Protein AF-A0A443NA02-F1 (afdb_monomer)

Nearest PDB structures (foldseek):
  7lzh-assembly1_A  TM=8.655E-01  e=8.827E-24  Arabidopsis thaliana
  7lzh-assembly1_D  TM=8.383E-01  e=3.249E-24  Arabidopsis thaliana
  5k5s-assembly1_A  TM=6.721E-01  e=1.243E-17  Homo sapiens
  5k5s-assembly1_B  TM=6.665E-01  e=1.552E-17  Homo sapiens
  5fbh-assembly1_A  TM=6.588E-01  e=5.266E-17  Homo sapiens

Organism: NCBI:txid337451

Secondary structure (DSSP, 8-state):
---------TTTHHHHHHHHHHTTSSS--------------S-PPEEEEEEEEE-SSSHHHHHHHHHHHHHHHHHHHH-TT-SEEEEEEEEE-TT-HHHHHHHHHHHS-TTGGGS--EEEEE----EE-TTS-EE--EEEEE------TTTTTTTT----SEEE--SSHHHHHHHHHHHHHTT--EEESS---TTS-TTT-TTEEE-SPPGGGGHHHHHHHHHHHT--EEEEEEESSTTHHHHHHHHHHHHHHTT-EEEEEEEE-TT--HHHHHHHHHHHHHSS--EEEEE--HHHHHHHHHHHHHTTTTSTT-EEEE-HHHHTTGGGS-HHHHHHTTT-EE--------HHHHHHHHHHHHHHHHH-TT-S-----HHHHHHHHHHHHHHHHHHHHHHH-GGGT-GGGTTT-----SSSS-SSHHHHHHHHHH---------------------------S---

Foldseek 3Di:
DDDDDDDDDPVVVVPPVVVVVVVVPPDDDDDDDDDDDDDDDDPDAQEAEEEEEEACPDPLNLLLVLLLVVLLVVQCVVVVVFSYHYDYHYDHQNPDLVSSQVSVVLQADPLLPPDQDWPKDFDPPFDDDPVRDTDTDIDIDGDPPPDPVVVCVVSPNNNHQAYEDDAELSSCVSCLVVCQLQLHAYEYLHHQFQVNDCVVRVSDHYLHHHLLVCLLVVLVVCLVVVAQEEEEEFEPGSQGVRCVVSNQVSNVVSNHHHPYYHYDYPPDDLVNLLVVVVVVVPDQDAEYEYEYAQVRVLSNLVSCVVVVSLPPRHAAEYEQNNVQCQQVDDPVSVVSCPRYHYDHDDFDDDPVVVVSQVVSVVVSCVVPVVRPDDGDGSSSQSSSQLNQLQSQLSSVLCVVCVVVSDPPPVDDDVPVPDRSHDPSSVSSSVSSVPQDDQADDDPPPDDDDDDDDDDDDDPPTGGHD

Solvent-accessible surface area (backbone atoms only — not comparable to full-atom values): 27030 Å² total; per-residue (Å²): 135,82,86,82,83,82,86,77,68,82,71,64,68,63,56,64,65,56,61,70,56,62,77,74,70,83,77,86,86,89,82,90,82,84,89,79,87,80,90,78,72,92,88,69,62,44,64,40,42,29,30,33,39,30,28,60,83,43,73,66,28,48,46,25,54,51,26,37,52,50,32,51,55,53,50,50,66,75,46,68,83,54,60,50,39,82,41,81,46,80,40,65,16,78,86,36,54,65,45,37,40,51,47,55,56,54,31,38,47,72,74,58,60,75,58,84,62,70,54,70,46,80,53,85,59,83,56,83,46,101,80,80,55,83,60,80,56,71,56,66,51,78,64,78,84,75,78,49,86,76,55,56,71,74,56,68,66,68,44,40,62,33,36,40,32,35,54,42,33,55,30,34,59,66,38,26,61,55,30,35,69,31,30,31,27,27,38,13,30,56,36,28,26,57,70,70,50,46,85,86,19,71,25,38,40,67,55,42,70,46,53,61,75,51,33,63,58,54,31,49,52,41,47,75,74,64,52,49,47,32,33,43,35,28,27,76,42,58,43,33,59,34,38,51,62,58,40,50,53,45,27,46,76,57,67,24,46,76,80,46,78,45,78,45,53,90,86,59,50,74,65,60,53,39,55,51,51,56,55,53,70,72,46,88,65,42,35,37,41,39,37,39,54,55,72,60,44,52,57,52,36,51,41,34,42,77,70,57,55,60,40,92,84,48,43,44,37,34,37,39,67,39,42,44,46,57,84,48,51,54,68,74,58,52,66,48,48,57,84,55,44,61,45,58,88,72,71,75,89,45,73,67,53,55,53,49,51,55,53,48,46,55,52,48,38,70,78,37,75,90,52,92,68,79,53,88,36,66,53,31,52,23,30,24,39,50,45,52,38,51,53,53,15,47,44,57,38,43,73,77,40,58,79,85,49,57,74,86,54,81,85,73,65,82,67,81,83,78,77,61,50,46,84,60,15,64,58,32,39,53,41,33,73,65,47,60,64,42,60,68,83,71,85,74,88,72,81,82,83,84,88,84,88,82,87,73,81,86,60,94,41,57,72,56,88

InterPro domains:
  IPR000337 GPCR, family 3 [PR00248] (163-189)
  IPR000337 GPCR, family 3 [PR00248] (195-214)
  IPR000337 GPCR, family 3 [PR00248] (214-230)
  IPR001828 Receptor, ligand binding region [PF01094] (67-456)
  IPR015683 Ionotropic glutamate receptor [PTHR34836] (41-439)
  IPR028082 Periplasmic binding protein-like I [SSF53822] (49-444)
  IPR044440 Plant glutamate receptor, periplasmic ligand-binding domain [cd19990] (49-460)

Mean predicted aligned error: 12.86 Å

pLDDT: mean 74.95, std 25.69, range [21.08, 98.5]

Radius of gyration: 25.96 Å; Cα contacts (8 Å, |Δi|>4): 655; chains: 1; bounding box: 62×82×67 Å

Structure (mmCIF, N/CA/C/O backbone):
data_AF-A0A443NA02-F1
#
_entry.id   AF-A0A443NA02-F1
#
loop_
_atom_site.group_PDB
_atom_site.id
_atom_site.type_symbol
_atom_site.label_atom_id
_atom_site.label_alt_id
_atom_site.label_comp_id
_atom_site.label_asym_id
_atom_site.label_entity_id
_atom_site.label_seq_id
_atom_site.pdbx_PDB_ins_code
_atom_site.Cartn_x
_atom_site.Cartn_y
_atom_site.Cartn_z
_atom_site.occupancy
_atom_site.B_iso_or_equiv
_atom_site.auth_seq_id
_atom_site.auth_comp_id
_atom_site.auth_asym_id
_atom_site.auth_atom_id
_atom_site.pdbx_PDB_model_num
ATOM 1 N N . MET A 1 1 ? -17.466 48.871 4.348 1.00 37.72 1 MET A N 1
ATOM 2 C CA . MET A 1 1 ? -16.704 48.807 3.082 1.00 37.72 1 MET A CA 1
ATOM 3 C C . MET A 1 1 ? -17.423 47.847 2.154 1.00 37.72 1 MET A C 1
ATOM 5 O O . MET A 1 1 ? -17.580 46.685 2.498 1.00 37.72 1 MET A O 1
ATOM 9 N N . SER A 1 2 ? -17.960 48.359 1.053 1.00 23.27 2 SER A N 1
ATOM 10 C CA . SER A 1 2 ? -18.692 47.597 0.035 1.00 23.27 2 SER A CA 1
ATOM 11 C C . SER A 1 2 ? -17.730 46.680 -0.738 1.00 23.27 2 SER A C 1
ATOM 13 O O . SER A 1 2 ? -16.611 47.117 -1.016 1.00 23.27 2 SER A O 1
ATOM 15 N N . PRO A 1 3 ? -18.116 45.452 -1.129 1.00 26.75 3 PRO A N 1
ATOM 16 C CA . PRO A 1 3 ? -17.253 44.611 -1.946 1.00 26.75 3 PRO A CA 1
ATOM 17 C C . PRO A 1 3 ? -17.227 45.146 -3.382 1.00 26.75 3 PRO A C 1
ATOM 19 O O . PRO A 1 3 ? -18.264 45.311 -4.029 1.00 26.75 3 PRO A O 1
ATOM 22 N N . VAL A 1 4 ? -16.025 45.417 -3.883 1.00 25.14 4 VAL A N 1
ATOM 23 C CA . VAL A 1 4 ? -15.788 45.767 -5.285 1.00 25.14 4 VAL A CA 1
ATOM 24 C C . VAL A 1 4 ? -15.909 44.489 -6.116 1.00 25.14 4 VAL A C 1
ATOM 26 O O . VAL A 1 4 ? -15.105 43.569 -5.984 1.00 25.14 4 VAL A O 1
ATOM 29 N N . LYS A 1 5 ? -16.929 44.418 -6.978 1.00 28.92 5 LYS A N 1
ATOM 30 C CA . LYS A 1 5 ? -17.037 43.389 -8.020 1.00 28.92 5 LYS A CA 1
ATOM 31 C C . LYS A 1 5 ? -16.069 43.733 -9.151 1.00 28.92 5 LYS A C 1
ATOM 33 O O . LYS A 1 5 ? -16.339 44.653 -9.917 1.00 28.92 5 LYS A O 1
ATOM 38 N N . PHE A 1 6 ? -14.990 42.970 -9.297 1.00 26.84 6 PHE A N 1
ATOM 39 C CA . PHE A 1 6 ? -14.209 42.972 -10.533 1.00 26.84 6 PHE A CA 1
ATOM 40 C C . PHE A 1 6 ? -14.796 41.957 -11.512 1.00 26.84 6 PHE A C 1
ATOM 42 O O . PHE A 1 6 ? -14.798 40.754 -11.265 1.00 26.84 6 PHE A O 1
ATOM 49 N N . LYS A 1 7 ? -15.303 42.461 -12.638 1.00 32.22 7 LYS A N 1
ATOM 50 C CA . LYS A 1 7 ? -15.632 41.669 -13.822 1.00 32.22 7 LYS A CA 1
ATOM 51 C C . LYS A 1 7 ? -14.494 41.908 -14.812 1.00 32.22 7 LYS A C 1
ATOM 53 O O . LYS A 1 7 ? -14.482 42.926 -15.494 1.00 32.22 7 LYS A O 1
ATOM 58 N N . LEU A 1 8 ? -13.496 41.029 -14.822 1.00 31.78 8 LEU A N 1
ATOM 59 C CA . LEU A 1 8 ? -12.403 41.091 -15.794 1.00 31.78 8 LEU A CA 1
ATOM 60 C C . LEU A 1 8 ? -12.712 40.142 -16.963 1.00 31.78 8 LEU A C 1
ATOM 62 O O . LEU A 1 8 ? -12.993 38.968 -16.716 1.00 31.78 8 LEU A O 1
ATOM 66 N N . PRO A 1 9 ? -12.693 40.614 -18.224 1.00 32.50 9 PRO A N 1
ATOM 67 C CA . PRO A 1 9 ? -12.825 39.744 -19.383 1.00 32.50 9 PRO A CA 1
ATOM 68 C C . PRO A 1 9 ? -11.539 38.928 -19.554 1.00 32.50 9 PRO A C 1
ATOM 70 O O . PRO A 1 9 ? -10.440 39.478 -19.601 1.00 32.50 9 PRO A O 1
ATOM 73 N N . ILE A 1 10 ? -11.695 37.612 -19.684 1.00 37.59 10 ILE A N 1
ATOM 74 C CA . ILE A 1 10 ? -10.634 36.592 -19.769 1.00 37.59 10 ILE A CA 1
ATOM 75 C C . ILE A 1 10 ? -9.653 36.815 -20.947 1.00 37.59 10 ILE A C 1
ATOM 77 O O . ILE A 1 10 ? -8.566 36.243 -20.964 1.00 37.59 10 ILE A O 1
ATOM 81 N N . GLU A 1 11 ? -9.964 37.692 -21.904 1.00 35.97 11 GLU A N 1
ATOM 82 C CA . GLU A 1 11 ? -9.077 37.978 -23.039 1.00 35.97 11 GLU A CA 1
ATOM 83 C C . GLU A 1 11 ? -7.902 38.916 -22.729 1.00 35.97 11 GLU A C 1
ATOM 85 O O . GLU A 1 11 ? -6.849 38.789 -23.350 1.00 35.97 11 GLU A O 1
ATOM 90 N N . ILE A 1 12 ? -8.011 39.812 -21.742 1.00 36.88 12 ILE A N 1
ATOM 91 C CA . ILE A 1 12 ? -6.976 40.841 -21.510 1.00 36.88 12 ILE A CA 1
ATOM 92 C C . ILE A 1 12 ? -5.730 40.250 -20.823 1.00 36.88 12 ILE A C 1
ATOM 94 O O . ILE A 1 12 ? -4.619 40.736 -21.017 1.00 36.88 12 ILE A O 1
ATOM 98 N N . MET A 1 13 ? -5.874 39.135 -20.102 1.00 34.28 13 MET A N 1
ATOM 99 C CA . MET A 1 13 ? -4.759 38.471 -19.411 1.00 34.28 13 MET A CA 1
ATOM 100 C C . MET A 1 13 ? -3.812 37.717 -20.367 1.00 34.28 13 MET A C 1
ATOM 102 O O . MET A 1 13 ? -2.678 37.421 -19.998 1.00 34.28 13 MET A O 1
ATOM 106 N N . LYS A 1 14 ? -4.242 37.445 -21.610 1.00 32.62 14 LYS A N 1
ATOM 107 C CA . LYS A 1 14 ? -3.416 36.767 -22.625 1.00 32.62 14 LYS A CA 1
ATOM 108 C C . LYS A 1 14 ? -2.356 37.678 -23.253 1.00 32.62 14 LYS A C 1
ATOM 110 O O . LYS A 1 14 ? -1.334 37.178 -23.703 1.00 32.62 14 LYS A O 1
ATOM 115 N N . ALA A 1 15 ? -2.571 38.994 -23.280 1.00 34.72 15 ALA A N 1
ATOM 116 C CA . ALA A 1 15 ? -1.703 39.920 -24.014 1.00 34.72 15 ALA A CA 1
ATOM 117 C C . ALA A 1 15 ? -0.568 40.512 -23.157 1.00 34.72 15 ALA A C 1
ATOM 119 O O . ALA A 1 15 ? 0.544 40.708 -23.646 1.00 34.72 15 ALA A O 1
ATOM 120 N N . THR A 1 16 ? -0.810 40.767 -21.868 1.00 33.03 16 THR A N 1
ATOM 121 C CA . THR A 1 16 ? 0.141 41.477 -20.990 1.00 33.03 16 THR A CA 1
ATOM 122 C C . THR A 1 16 ? 1.268 40.596 -20.448 1.00 33.03 16 THR A C 1
ATOM 124 O O . THR A 1 16 ? 2.371 41.092 -20.217 1.00 33.03 16 THR A O 1
ATOM 127 N N . LEU A 1 17 ? 1.036 39.289 -20.295 1.00 38.94 17 LEU A N 1
ATOM 128 C CA . LEU A 1 17 ? 2.082 38.327 -19.915 1.00 38.94 17 LEU A CA 1
ATOM 129 C C . LEU A 1 17 ? 2.957 37.908 -21.110 1.00 38.94 17 LEU A C 1
ATOM 131 O O . LEU A 1 17 ? 4.088 37.474 -20.920 1.00 38.94 17 LEU A O 1
ATOM 135 N N . PHE A 1 18 ? 2.464 38.077 -22.342 1.00 36.78 18 PHE A N 1
ATOM 136 C CA . PHE A 1 18 ? 3.174 37.669 -23.558 1.00 36.78 18 PHE A CA 1
ATOM 137 C C . PHE A 1 18 ? 4.184 38.726 -24.040 1.00 36.78 18 PHE A C 1
ATOM 139 O O . PHE A 1 18 ? 5.252 38.379 -24.538 1.00 36.78 18 PHE A O 1
ATOM 146 N N . SER A 1 19 ? 3.894 40.023 -23.859 1.00 35.41 19 SER A N 1
ATOM 147 C CA . SER A 1 19 ? 4.791 41.101 -24.314 1.00 35.41 19 SER A CA 1
ATOM 148 C C . SER A 1 19 ? 5.944 41.396 -23.350 1.00 35.41 19 SER A C 1
ATOM 150 O O . SER A 1 19 ? 7.030 41.777 -23.785 1.00 35.41 19 SER A O 1
ATOM 152 N N . SER A 1 20 ? 5.745 41.169 -22.049 1.00 35.84 20 SER A N 1
ATOM 153 C CA . SER A 1 20 ? 6.762 41.393 -21.014 1.00 35.84 20 SER A CA 1
ATOM 154 C C . SER A 1 20 ? 7.843 40.300 -20.977 1.00 35.84 20 SER A C 1
ATOM 156 O O . SER A 1 20 ? 8.928 40.535 -20.451 1.00 35.84 20 SER A O 1
ATOM 158 N N . PHE A 1 21 ? 7.598 39.143 -21.601 1.00 39.38 21 PHE A N 1
ATOM 159 C CA . PHE A 1 21 ? 8.526 38.006 -21.629 1.00 39.38 21 PHE A CA 1
ATOM 160 C C . PHE A 1 21 ? 9.485 38.017 -22.840 1.00 39.38 21 PHE A C 1
ATOM 162 O O . PHE A 1 21 ? 10.574 37.452 -22.772 1.00 39.38 21 PHE A O 1
ATOM 169 N N . LEU A 1 22 ? 9.132 38.706 -23.935 1.00 35.75 22 LEU A N 1
ATOM 170 C CA . LEU A 1 22 ? 9.928 38.728 -25.175 1.00 35.75 22 LEU A CA 1
ATOM 171 C C . LEU A 1 22 ? 11.159 39.656 -25.106 1.00 35.75 22 LEU A C 1
ATOM 173 O O . LEU A 1 22 ? 12.138 39.449 -25.817 1.00 35.75 22 LEU A O 1
ATOM 177 N N . LEU A 1 23 ? 11.127 40.669 -24.235 1.00 33.34 23 LEU A N 1
ATOM 178 C CA . LEU A 1 23 ? 12.189 41.677 -24.092 1.00 33.34 23 LEU A CA 1
ATOM 179 C C . LEU A 1 23 ? 13.392 41.205 -23.256 1.00 33.34 23 LEU A C 1
ATOM 181 O O . LEU A 1 23 ? 14.449 41.825 -23.311 1.00 33.34 23 LEU A O 1
ATOM 185 N N . LEU A 1 24 ? 13.264 40.094 -22.522 1.00 34.97 24 LEU A N 1
ATOM 186 C CA . LEU A 1 24 ? 14.352 39.507 -21.725 1.00 34.97 24 LEU A CA 1
ATOM 187 C C . LEU A 1 24 ? 15.162 38.439 -22.486 1.00 34.97 24 LEU A C 1
ATOM 189 O O . LEU A 1 24 ? 16.141 37.924 -21.954 1.00 34.97 24 LEU A O 1
ATOM 193 N N . PHE A 1 25 ? 14.790 38.115 -23.731 1.00 35.78 25 PHE A N 1
ATOM 194 C CA . PHE A 1 25 ? 15.343 36.976 -24.476 1.00 35.78 25 PHE A CA 1
ATOM 195 C C . PHE A 1 25 ? 16.442 37.340 -25.499 1.00 35.78 25 PHE A C 1
ATOM 197 O O . PHE A 1 25 ? 17.035 36.456 -26.111 1.00 35.78 25 PHE A O 1
ATOM 204 N N . SER A 1 26 ? 16.762 38.624 -25.700 1.00 30.61 26 SER A N 1
ATOM 205 C CA . SER A 1 26 ? 17.681 39.068 -26.768 1.00 30.61 26 SER A CA 1
ATOM 206 C C . SER A 1 26 ? 19.142 39.294 -26.349 1.00 30.61 26 SER A C 1
ATOM 208 O O . SER A 1 26 ? 19.930 39.799 -27.143 1.00 30.61 26 SER A O 1
ATOM 210 N N . LEU A 1 27 ? 19.544 38.927 -25.131 1.00 35.03 27 LEU A N 1
ATOM 211 C CA . LEU A 1 27 ? 20.910 39.126 -24.634 1.00 35.03 27 LEU A CA 1
ATOM 212 C C . LEU A 1 27 ? 21.390 37.860 -23.930 1.00 35.03 27 LEU A C 1
ATOM 214 O O . LEU A 1 27 ? 21.212 37.750 -22.728 1.00 35.03 27 LEU A O 1
ATOM 218 N N . ASN A 1 28 ? 21.938 36.899 -24.681 1.00 29.64 28 ASN A N 1
ATOM 219 C CA . ASN A 1 28 ? 23.008 35.980 -24.256 1.00 29.64 28 ASN A CA 1
ATOM 220 C C . ASN A 1 28 ? 23.275 34.952 -25.367 1.00 29.64 28 ASN A C 1
ATOM 222 O O . ASN A 1 28 ? 22.690 33.872 -25.410 1.00 29.64 28 ASN A O 1
ATOM 226 N N . LEU A 1 29 ? 24.194 35.289 -26.270 1.00 31.27 29 LEU A N 1
ATOM 227 C CA . LEU A 1 29 ? 24.865 34.325 -27.135 1.00 31.27 29 LEU A CA 1
ATOM 228 C C . LEU A 1 29 ? 26.369 34.556 -27.010 1.00 31.27 29 LEU A C 1
ATOM 230 O O . LEU A 1 29 ? 26.827 35.682 -27.180 1.00 31.27 29 LEU A O 1
ATOM 234 N N . VAL A 1 30 ? 27.092 33.470 -26.729 1.00 34.16 30 VAL A N 1
ATOM 235 C CA . VAL A 1 30 ? 28.424 33.069 -27.227 1.00 34.16 30 VAL A CA 1
ATOM 236 C C . VAL A 1 30 ? 29.140 32.281 -26.124 1.00 34.16 30 VAL A C 1
ATOM 238 O O . VAL A 1 30 ? 29.571 32.824 -25.114 1.00 34.16 30 VAL A O 1
ATOM 241 N N . GLY A 1 31 ? 29.308 30.979 -26.358 1.00 27.02 31 GLY A N 1
ATOM 242 C CA . GLY A 1 31 ? 30.144 30.098 -25.546 1.00 27.02 31 GLY A CA 1
ATOM 243 C C . GLY A 1 31 ? 30.270 28.729 -26.206 1.00 27.02 31 GLY A C 1
ATOM 244 O O . GLY A 1 31 ? 29.356 27.917 -26.137 1.00 27.02 31 GLY A O 1
ATOM 245 N N . ARG A 1 32 ? 31.385 28.500 -26.909 1.00 32.28 32 ARG A N 1
ATOM 246 C CA . ARG A 1 32 ? 31.732 27.231 -27.573 1.00 32.28 32 ARG A CA 1
ATOM 247 C C . ARG A 1 32 ? 31.925 26.116 -26.541 1.00 32.28 32 ARG A C 1
ATOM 249 O O . ARG A 1 32 ? 32.563 26.355 -25.520 1.00 32.28 32 ARG A O 1
ATOM 256 N N . CYS A 1 33 ? 31.504 24.891 -26.858 1.00 23.53 33 CYS A N 1
ATOM 257 C CA . CYS A 1 33 ? 31.933 23.704 -26.120 1.00 23.53 33 CYS A CA 1
ATOM 258 C C . CYS A 1 33 ? 32.419 22.603 -27.072 1.00 23.53 33 CYS A C 1
ATOM 260 O O . CYS A 1 33 ? 31.788 22.311 -28.088 1.00 23.53 33 CYS A O 1
ATOM 262 N N . SER A 1 34 ? 33.584 22.049 -26.741 1.00 26.77 34 SER A N 1
ATOM 263 C CA . SER A 1 34 ? 34.309 21.014 -27.474 1.00 26.77 34 SER A CA 1
ATOM 264 C C . SER A 1 34 ? 33.789 19.624 -27.105 1.00 26.77 34 SER A C 1
ATOM 266 O O . SER A 1 34 ? 33.585 19.325 -25.931 1.00 26.77 34 SER A O 1
ATOM 268 N N . THR A 1 35 ? 33.623 18.748 -28.093 1.00 26.12 35 THR A N 1
ATOM 269 C CA . THR A 1 35 ? 33.204 17.354 -27.899 1.00 26.12 35 THR A CA 1
ATOM 270 C C . THR A 1 35 ? 34.390 16.467 -27.521 1.00 26.12 35 THR A C 1
ATOM 272 O O . THR A 1 35 ? 35.313 16.305 -28.320 1.00 26.12 35 THR A O 1
ATOM 275 N N . ALA A 1 36 ? 34.342 15.832 -26.350 1.00 25.62 36 ALA A N 1
ATOM 276 C CA . ALA A 1 36 ? 35.175 14.676 -26.027 1.00 25.62 36 ALA A CA 1
ATOM 277 C C . ALA A 1 36 ? 34.291 13.420 -26.025 1.00 25.62 36 ALA A C 1
ATOM 279 O O . ALA A 1 36 ? 33.498 13.200 -25.113 1.00 25.62 36 ALA A O 1
ATOM 280 N N . ALA A 1 37 ? 34.408 12.612 -27.078 1.00 27.05 37 ALA A N 1
ATOM 281 C CA . ALA A 1 37 ? 33.770 11.306 -27.166 1.00 27.05 37 ALA A CA 1
ATOM 282 C C . ALA A 1 37 ? 34.563 10.291 -26.329 1.00 27.05 37 ALA A C 1
ATOM 284 O O . ALA A 1 37 ? 35.751 10.080 -26.572 1.00 27.05 37 ALA A O 1
ATOM 285 N N . GLN A 1 38 ? 33.912 9.643 -25.361 1.00 28.11 38 GLN A N 1
ATOM 286 C CA . GLN A 1 38 ? 34.452 8.452 -24.706 1.00 28.11 38 GLN A CA 1
ATOM 287 C C . GLN A 1 38 ? 33.741 7.205 -25.240 1.00 28.11 38 GLN A C 1
ATOM 289 O O . GLN A 1 38 ? 32.557 6.988 -24.993 1.00 28.11 38 GLN A O 1
ATOM 294 N N . ASN A 1 39 ? 34.496 6.378 -25.963 1.00 35.47 39 ASN A N 1
ATOM 295 C CA . ASN A 1 39 ? 34.121 5.015 -26.327 1.00 35.47 39 ASN A CA 1
ATOM 296 C C . ASN A 1 39 ? 34.114 4.128 -25.078 1.00 35.47 39 ASN A C 1
ATOM 298 O O . ASN A 1 39 ? 35.122 4.056 -24.371 1.00 35.47 39 ASN A O 1
ATOM 302 N N . LYS A 1 40 ? 33.031 3.376 -24.851 1.00 32.78 40 LYS A N 1
ATOM 303 C CA . LYS A 1 40 ? 33.042 2.270 -23.887 1.00 32.78 40 LYS A CA 1
ATOM 304 C C . LYS A 1 40 ? 32.371 1.013 -24.448 1.00 32.78 40 LYS A C 1
ATOM 306 O O . LYS A 1 40 ? 31.163 0.969 -24.617 1.00 32.78 40 LYS A O 1
ATOM 311 N N . SER A 1 41 ? 33.239 0.023 -24.677 1.00 33.81 41 SER A N 1
ATOM 312 C CA . SER A 1 41 ? 33.088 -1.434 -24.534 1.00 33.81 41 SER A CA 1
ATOM 313 C C . SER A 1 41 ? 31.921 -2.166 -25.208 1.00 33.81 41 SER A C 1
ATOM 315 O O . SER A 1 41 ? 30.767 -2.048 -24.811 1.00 33.81 41 SER A O 1
ATOM 317 N N . LEU A 1 42 ? 32.293 -3.081 -26.111 1.00 45.06 42 LEU A N 1
ATOM 318 C CA . LEU A 1 42 ? 31.503 -4.229 -26.562 1.00 45.06 42 LEU A CA 1
ATOM 319 C C . LEU A 1 42 ? 31.075 -5.118 -25.364 1.00 45.06 42 LEU A C 1
ATOM 321 O O . LEU A 1 42 ? 31.822 -5.234 -24.394 1.00 45.06 42 LEU A O 1
ATOM 325 N N . ASN A 1 43 ? 29.898 -5.752 -25.467 1.00 45.66 43 ASN A N 1
ATOM 326 C CA . ASN A 1 43 ? 29.155 -6.557 -24.466 1.00 45.66 43 ASN A CA 1
ATOM 327 C C . ASN A 1 43 ? 28.299 -5.800 -23.426 1.00 45.66 43 ASN A C 1
ATOM 329 O O . ASN A 1 43 ? 28.143 -6.258 -22.293 1.00 45.66 43 ASN A O 1
ATOM 333 N N . ALA A 1 44 ? 27.695 -4.666 -23.785 1.00 62.53 44 ALA A N 1
ATOM 334 C CA . ALA A 1 44 ? 26.665 -4.052 -22.943 1.00 62.53 44 ALA A CA 1
ATOM 335 C C . ALA A 1 44 ? 25.300 -4.736 -23.164 1.00 62.53 44 ALA A C 1
ATOM 337 O O . ALA A 1 44 ? 24.847 -4.845 -24.303 1.00 62.53 44 ALA A O 1
ATOM 338 N N . ARG A 1 45 ? 24.637 -5.176 -22.081 1.00 76.19 45 ARG A N 1
ATOM 339 C CA . ARG A 1 45 ? 23.215 -5.567 -22.121 1.00 76.19 45 ARG A CA 1
ATOM 340 C C . ARG A 1 45 ? 22.369 -4.392 -22.624 1.00 76.19 45 ARG A C 1
ATOM 342 O O . ARG A 1 45 ? 22.694 -3.234 -22.364 1.00 76.19 45 ARG A O 1
ATOM 349 N N . ILE A 1 46 ? 21.267 -4.699 -23.296 1.00 84.81 46 ILE A N 1
ATOM 350 C CA . ILE A 1 46 ? 20.275 -3.734 -23.760 1.00 84.81 46 ILE A CA 1
ATOM 351 C C . ILE A 1 46 ? 19.630 -3.043 -22.552 1.00 84.81 46 ILE A C 1
ATOM 353 O O . ILE A 1 46 ? 19.001 -3.691 -21.715 1.00 84.81 46 ILE A O 1
ATOM 357 N N . SER A 1 47 ? 19.752 -1.719 -22.478 1.00 87.31 47 SER A N 1
ATOM 358 C CA . SER A 1 47 ? 19.118 -0.921 -21.427 1.00 87.31 47 SER A CA 1
ATOM 359 C C . SER A 1 47 ? 17.602 -0.832 -21.620 1.00 87.31 47 SER A C 1
ATOM 361 O O . SER A 1 47 ? 17.103 -0.426 -22.675 1.00 87.31 47 SER A O 1
ATOM 363 N N . PHE A 1 48 ? 16.861 -1.169 -20.569 1.00 90.94 48 PHE A N 1
ATOM 364 C CA . PHE A 1 48 ? 15.411 -1.041 -20.511 1.00 90.94 48 PHE A CA 1
ATOM 365 C C . PHE A 1 48 ? 15.025 -0.032 -19.425 1.00 90.94 48 PHE A C 1
ATOM 367 O O . PHE A 1 48 ? 15.011 -0.355 -18.239 1.00 90.94 48 PHE A O 1
ATOM 374 N N . ASP A 1 49 ? 14.755 1.210 -19.821 1.00 91.94 49 ASP A N 1
ATOM 375 C CA . ASP A 1 49 ? 14.463 2.305 -18.896 1.00 91.94 49 ASP A CA 1
ATOM 376 C C . ASP A 1 49 ? 13.079 2.163 -18.243 1.00 91.94 49 ASP A C 1
ATOM 378 O O . ASP A 1 49 ? 12.053 2.109 -18.925 1.00 91.94 49 ASP A O 1
ATOM 382 N N . VAL A 1 50 ? 13.059 2.124 -16.911 1.00 94.50 50 VAL A N 1
ATOM 383 C CA . VAL A 1 50 ? 11.862 2.010 -16.068 1.00 94.50 50 VAL A CA 1
ATOM 384 C C . VAL A 1 50 ? 11.801 3.205 -15.127 1.00 94.50 50 VAL A C 1
ATOM 386 O O . VAL A 1 50 ? 12.758 3.486 -14.407 1.00 94.50 50 VAL A O 1
ATOM 389 N N . GLY A 1 51 ? 10.671 3.903 -15.110 1.00 94.62 51 GLY A N 1
ATOM 390 C CA . GLY A 1 51 ? 10.415 4.975 -14.153 1.00 94.62 51 GLY A CA 1
ATOM 391 C C . GLY A 1 51 ? 9.989 4.417 -12.802 1.00 94.62 51 GLY A C 1
ATOM 392 O O . GLY A 1 51 ? 9.210 3.472 -12.757 1.00 94.62 51 GLY A O 1
ATOM 393 N N . ILE A 1 52 ? 10.463 4.998 -11.705 1.00 96.06 52 ILE A N 1
ATOM 394 C CA . ILE A 1 52 ? 9.940 4.715 -10.366 1.00 96.06 52 ILE A CA 1
ATOM 395 C C . ILE A 1 52 ? 9.377 6.015 -9.808 1.00 96.06 52 ILE A C 1
ATOM 397 O O . ILE A 1 52 ? 10.132 6.974 -9.667 1.00 96.06 52 ILE A O 1
ATOM 401 N N . VAL A 1 53 ? 8.085 6.046 -9.492 1.00 94.50 53 VAL A N 1
ATOM 402 C CA . VAL A 1 53 ? 7.423 7.209 -8.882 1.00 94.50 53 VAL A CA 1
ATOM 403 C C . VAL A 1 53 ? 6.911 6.793 -7.515 1.00 94.50 53 VAL A C 1
ATOM 405 O O . VAL A 1 53 ? 5.959 6.025 -7.416 1.00 94.50 53 VAL A O 1
ATOM 408 N N . LEU A 1 54 ? 7.576 7.256 -6.464 1.00 94.50 54 LEU A N 1
ATOM 409 C CA . LEU A 1 54 ? 7.237 6.982 -5.068 1.00 94.50 54 LEU A CA 1
ATOM 410 C C . LEU A 1 54 ? 7.544 8.231 -4.248 1.00 94.50 54 LEU A C 1
ATOM 412 O O . LEU A 1 54 ? 8.316 9.077 -4.688 1.00 94.50 54 LEU A O 1
ATOM 416 N N . ASP A 1 55 ? 6.994 8.328 -3.046 1.00 92.56 55 ASP A N 1
ATOM 417 C CA . ASP A 1 55 ? 7.465 9.316 -2.084 1.00 92.56 55 ASP A CA 1
ATOM 418 C C . ASP A 1 55 ? 8.711 8.757 -1.391 1.00 92.56 55 ASP A C 1
ATOM 420 O O . ASP A 1 55 ? 8.621 7.830 -0.584 1.00 92.56 55 ASP A O 1
ATOM 424 N N . LEU A 1 56 ? 9.878 9.287 -1.759 1.00 91.31 56 LEU A N 1
ATOM 425 C CA . LEU A 1 56 ? 11.171 8.725 -1.368 1.00 91.31 56 LEU A CA 1
ATOM 426 C C . LEU A 1 56 ? 11.556 9.047 0.077 1.00 91.31 56 LEU A C 1
ATOM 428 O O . LEU A 1 56 ? 12.477 8.411 0.599 1.00 91.31 56 LEU A O 1
ATOM 432 N N . GLU A 1 57 ? 10.849 9.972 0.726 1.00 90.44 57 GLU A N 1
ATOM 433 C CA . GLU A 1 57 ? 11.096 10.334 2.116 1.00 90.44 57 GLU A CA 1
ATOM 434 C C . GLU A 1 57 ? 10.226 9.558 3.109 1.00 90.44 57 GLU A C 1
ATOM 436 O O . GLU A 1 57 ? 10.670 9.347 4.248 1.00 90.44 57 GLU A O 1
ATOM 441 N N . SER A 1 58 ? 9.073 9.023 2.690 1.00 90.31 58 SER A N 1
ATOM 442 C CA . SER A 1 58 ? 8.299 8.111 3.542 1.00 90.31 58 SER A CA 1
ATOM 443 C C . SER A 1 58 ? 9.045 6.823 3.890 1.00 90.31 58 SER A C 1
ATOM 445 O O . SER A 1 58 ? 9.889 6.298 3.154 1.00 90.31 58 SER A O 1
ATOM 447 N N . THR A 1 59 ? 8.641 6.224 5.013 1.00 88.69 59 THR A N 1
ATOM 448 C CA . THR A 1 59 ? 9.052 4.872 5.410 1.00 88.69 59 THR A CA 1
ATOM 449 C C . THR A 1 59 ? 8.765 3.846 4.311 1.00 88.69 59 THR A C 1
ATOM 451 O O . THR A 1 59 ? 9.595 2.971 4.054 1.00 88.69 59 THR A O 1
ATOM 454 N N . LEU A 1 60 ? 7.615 3.965 3.635 1.00 90.94 60 LEU A N 1
ATOM 455 C CA . LEU A 1 60 ? 7.224 3.065 2.554 1.00 90.94 60 LEU A CA 1
ATOM 456 C C . LEU A 1 60 ? 8.146 3.215 1.337 1.00 90.94 60 LEU A C 1
ATOM 458 O O . LEU A 1 60 ? 8.642 2.201 0.839 1.00 90.94 60 LEU A O 1
ATOM 462 N N . GLY A 1 61 ? 8.443 4.438 0.896 1.00 94.06 61 GLY A N 1
ATOM 463 C CA . GLY A 1 61 ? 9.362 4.677 -0.216 1.00 94.06 61 GLY A CA 1
ATOM 464 C C . GLY A 1 61 ? 10.785 4.212 0.070 1.00 94.06 61 GLY A C 1
ATOM 465 O O . GLY A 1 61 ? 11.362 3.479 -0.737 1.00 94.06 61 GLY A O 1
ATOM 466 N N . LYS A 1 62 ? 11.328 4.533 1.253 1.00 94.56 62 LYS A N 1
ATOM 467 C CA . LYS A 1 62 ? 12.659 4.074 1.701 1.00 94.56 62 LYS A CA 1
ATOM 468 C C . LYS A 1 62 ? 12.760 2.548 1.708 1.00 94.56 62 LYS A C 1
ATOM 470 O O . LYS A 1 62 ? 13.712 1.981 1.168 1.00 94.56 62 LYS A O 1
ATOM 475 N N . MET A 1 63 ? 11.757 1.866 2.264 1.00 94.94 63 MET A N 1
ATOM 476 C CA . MET A 1 63 ? 11.701 0.401 2.295 1.00 94.94 63 MET A CA 1
ATOM 477 C C . MET A 1 63 ? 11.623 -0.182 0.884 1.00 94.94 63 MET A C 1
ATOM 479 O O . MET A 1 63 ? 12.385 -1.096 0.551 1.00 94.94 63 MET A O 1
ATOM 483 N N . SER A 1 64 ? 10.730 0.357 0.054 1.00 95.75 64 SER A N 1
ATOM 484 C CA . SER A 1 64 ? 10.486 -0.114 -1.312 1.00 95.75 64 SER A CA 1
ATOM 485 C C . SER A 1 64 ? 11.712 0.075 -2.198 1.00 95.75 64 SER A C 1
ATOM 487 O O . SER A 1 64 ? 12.048 -0.817 -2.975 1.00 95.75 64 SER A O 1
ATOM 489 N N . LYS A 1 65 ? 12.452 1.177 -2.022 1.00 96.25 65 LYS A N 1
ATOM 490 C CA . LYS A 1 65 ? 13.709 1.446 -2.730 1.00 96.25 65 LYS A CA 1
ATOM 491 C C . LYS A 1 65 ? 14.739 0.342 -2.515 1.00 96.25 65 LYS A C 1
ATOM 493 O O . LYS A 1 65 ? 15.342 -0.151 -3.474 1.00 96.25 65 LYS A O 1
ATOM 498 N N . VAL A 1 66 ? 14.910 -0.087 -1.266 1.00 96.69 66 VAL A N 1
ATOM 499 C CA . VAL A 1 66 ? 15.814 -1.190 -0.918 1.00 96.69 66 VAL A CA 1
ATOM 500 C C . VAL A 1 66 ? 15.285 -2.520 -1.465 1.00 96.69 66 VAL A C 1
ATOM 502 O O . VAL A 1 66 ? 16.066 -3.280 -2.036 1.00 96.69 66 VAL A O 1
ATOM 505 N N . CYS A 1 67 ? 13.979 -2.788 -1.355 1.00 96.75 67 CYS A N 1
ATOM 506 C CA . CYS A 1 67 ? 13.363 -4.023 -1.857 1.00 96.75 67 CYS A CA 1
ATOM 507 C C . CYS A 1 67 ? 13.537 -4.184 -3.371 1.00 96.75 67 CYS A C 1
ATOM 509 O O . CYS A 1 67 ? 14.050 -5.208 -3.817 1.00 96.75 67 CYS A O 1
ATOM 511 N N . ILE A 1 68 ? 13.193 -3.153 -4.146 1.00 96.69 68 ILE A N 1
ATOM 512 C CA . ILE A 1 68 ? 13.342 -3.125 -5.608 1.00 96.69 68 ILE A CA 1
ATOM 513 C C . ILE A 1 68 ? 14.812 -3.299 -6.006 1.00 96.69 68 ILE A C 1
ATOM 515 O O . ILE A 1 68 ? 15.117 -4.045 -6.933 1.00 96.69 68 ILE A O 1
ATOM 519 N N . SER A 1 69 ? 15.737 -2.656 -5.285 1.00 95.88 69 SER A N 1
ATOM 520 C CA . SER A 1 69 ? 17.173 -2.786 -5.562 1.00 95.88 69 SER A CA 1
ATOM 521 C C . SER A 1 69 ? 17.673 -4.218 -5.348 1.00 95.88 69 SER A C 1
ATOM 523 O O . SER A 1 69 ? 18.379 -4.752 -6.194 1.00 95.88 69 SER A O 1
ATOM 525 N N . ILE A 1 70 ? 17.288 -4.857 -4.237 1.00 94.94 70 ILE A N 1
ATOM 526 C CA . ILE A 1 70 ? 17.670 -6.248 -3.954 1.00 94.94 70 ILE A CA 1
ATOM 527 C C . ILE A 1 70 ? 17.025 -7.204 -4.966 1.00 94.94 70 ILE A C 1
ATOM 529 O O . ILE A 1 70 ? 17.692 -8.124 -5.428 1.00 94.94 70 ILE A O 1
ATOM 533 N N . ALA A 1 71 ? 15.764 -6.975 -5.341 1.00 94.62 71 ALA A N 1
ATOM 534 C CA . ALA A 1 71 ? 15.076 -7.778 -6.349 1.00 94.62 71 ALA A CA 1
ATOM 535 C C . ALA A 1 71 ? 15.781 -7.722 -7.705 1.00 94.62 71 ALA A C 1
ATOM 537 O O . ALA A 1 71 ? 15.932 -8.744 -8.369 1.00 94.62 71 ALA A O 1
ATOM 538 N N . LEU A 1 72 ? 16.250 -6.536 -8.100 1.00 94.12 72 LEU A N 1
ATOM 539 C CA . LEU A 1 72 ? 16.996 -6.347 -9.337 1.00 94.12 72 LEU A CA 1
ATOM 540 C C . LEU A 1 72 ? 18.311 -7.143 -9.328 1.00 94.12 72 LEU A C 1
ATOM 542 O O . LEU A 1 72 ? 18.625 -7.827 -10.305 1.00 94.12 72 LEU A O 1
ATOM 546 N N . ASP A 1 73 ? 19.055 -7.073 -8.221 1.00 92.69 73 ASP A N 1
ATOM 547 C CA . ASP A 1 73 ? 20.313 -7.803 -8.034 1.00 92.69 73 ASP A CA 1
ATOM 548 C C . ASP A 1 73 ? 20.091 -9.323 -8.056 1.00 92.69 73 ASP A C 1
ATOM 550 O O . ASP A 1 73 ? 20.800 -10.043 -8.763 1.00 92.69 73 ASP A O 1
ATOM 554 N N . ASP A 1 74 ? 19.085 -9.814 -7.327 1.00 91.31 74 ASP A N 1
ATOM 555 C CA . ASP A 1 74 ? 18.733 -11.236 -7.294 1.00 91.31 74 ASP A CA 1
ATOM 556 C C . ASP A 1 74 ? 18.332 -11.737 -8.682 1.00 91.31 74 ASP A C 1
ATOM 558 O O . ASP A 1 74 ? 18.868 -12.742 -9.156 1.00 91.31 74 ASP A O 1
ATOM 562 N N . PHE A 1 75 ? 17.441 -11.006 -9.357 1.00 91.12 75 PHE A N 1
ATOM 563 C CA . PHE A 1 75 ? 16.906 -11.393 -10.657 1.00 91.12 75 PHE A CA 1
ATOM 564 C C . PHE A 1 75 ? 18.015 -11.554 -11.699 1.00 91.12 75 PHE A C 1
ATOM 566 O O . PHE A 1 75 ? 18.085 -12.570 -12.385 1.00 91.12 75 PHE A O 1
ATOM 573 N N . TYR A 1 76 ? 18.927 -10.585 -11.808 1.00 91.88 76 TYR A N 1
ATOM 574 C CA . TYR A 1 76 ? 20.000 -10.643 -12.805 1.00 91.88 76 TYR A CA 1
ATOM 575 C C . TYR A 1 76 ? 21.185 -11.528 -12.408 1.00 91.88 76 TYR A C 1
ATOM 577 O O . TYR A 1 76 ? 22.020 -11.825 -13.269 1.00 91.88 76 TYR A O 1
ATOM 585 N N . THR A 1 77 ? 21.257 -11.958 -11.145 1.00 90.31 77 THR A N 1
ATOM 586 C CA . THR A 1 77 ? 22.196 -12.995 -10.698 1.00 90.31 77 THR A CA 1
ATOM 587 C C . THR A 1 77 ? 21.745 -14.375 -11.173 1.00 90.31 77 THR A C 1
ATOM 589 O O . THR A 1 77 ? 22.578 -15.171 -11.605 1.00 90.31 77 THR A O 1
ATOM 592 N N . THR A 1 78 ? 20.438 -14.648 -11.147 1.00 87.75 78 THR A N 1
ATOM 593 C CA . THR A 1 78 ? 19.863 -15.912 -11.633 1.00 87.75 78 THR A CA 1
ATOM 594 C C . THR A 1 78 ? 19.660 -15.929 -13.151 1.00 87.75 78 THR A C 1
ATOM 596 O O . THR A 1 78 ? 19.858 -16.967 -13.776 1.00 87.75 78 THR A O 1
ATOM 599 N N . HIS A 1 79 ? 19.373 -14.778 -13.766 1.00 87.94 79 HIS A N 1
ATOM 600 C CA . HIS A 1 79 ? 19.147 -14.622 -15.209 1.00 87.94 79 HIS A CA 1
ATOM 601 C C . HIS A 1 79 ? 20.341 -13.937 -15.892 1.00 87.94 79 HIS A C 1
ATOM 603 O O . HIS A 1 79 ? 20.241 -12.856 -16.481 1.00 87.94 79 HIS A O 1
ATOM 609 N N . ASN A 1 80 ? 21.528 -14.539 -15.776 1.00 85.88 80 ASN A N 1
ATOM 610 C CA . ASN A 1 80 ? 22.762 -13.946 -16.304 1.00 85.88 80 ASN A CA 1
ATOM 611 C C . ASN A 1 80 ? 22.817 -13.885 -17.847 1.00 85.88 80 ASN A C 1
ATOM 613 O O . ASN A 1 80 ? 23.556 -13.065 -18.399 1.00 85.88 80 ASN A O 1
ATOM 617 N N . ASN A 1 81 ? 22.013 -14.718 -18.505 1.00 88.31 81 ASN A N 1
ATOM 618 C CA . ASN A 1 81 ? 21.887 -14.897 -19.946 1.00 88.31 81 ASN A CA 1
ATOM 619 C C . ASN A 1 81 ? 20.892 -13.931 -20.607 1.00 88.31 81 ASN A C 1
ATOM 621 O O . ASN A 1 81 ? 20.800 -13.927 -21.832 1.00 88.31 81 ASN A O 1
ATOM 625 N N . TYR A 1 82 ? 20.152 -13.136 -19.828 1.00 88.88 82 TYR A N 1
ATOM 626 C CA . TYR A 1 82 ? 19.216 -12.157 -20.376 1.00 88.88 82 TYR A CA 1
ATOM 627 C C . TYR A 1 82 ? 19.972 -11.046 -21.100 1.00 88.88 82 TYR A C 1
ATOM 629 O O . TYR A 1 82 ? 20.996 -10.537 -20.621 1.00 88.88 82 TYR A O 1
ATOM 637 N N . ASN A 1 83 ? 19.446 -10.660 -22.259 1.00 88.19 83 ASN A N 1
ATOM 638 C CA . ASN A 1 83 ? 20.032 -9.612 -23.083 1.00 88.19 83 ASN A CA 1
ATOM 639 C C . ASN A 1 83 ? 19.673 -8.226 -22.556 1.00 88.19 83 ASN A C 1
ATOM 641 O O . ASN A 1 83 ? 20.392 -7.269 -22.835 1.00 88.19 83 ASN A O 1
ATOM 645 N N . THR A 1 84 ? 18.584 -8.111 -21.797 1.00 90.81 84 THR A N 1
ATOM 646 C CA . THR A 1 84 ? 18.102 -6.855 -21.226 1.00 90.81 84 THR A CA 1
ATOM 647 C C . THR A 1 84 ? 18.619 -6.605 -19.812 1.00 90.81 84 THR A C 1
ATOM 649 O O . THR A 1 84 ? 18.996 -7.514 -19.069 1.00 90.81 84 THR A O 1
ATOM 652 N N . LYS A 1 85 ? 18.667 -5.327 -19.428 1.00 92.50 85 LYS A N 1
ATOM 653 C CA . LYS A 1 85 ? 18.870 -4.886 -18.049 1.00 92.50 85 LYS A CA 1
ATOM 654 C C . LYS A 1 85 ? 17.952 -3.708 -17.745 1.00 92.50 85 LYS A C 1
ATOM 656 O O . LYS A 1 85 ? 18.028 -2.687 -18.428 1.00 92.50 85 LYS A O 1
ATOM 661 N N . LEU A 1 86 ? 17.123 -3.826 -16.706 1.00 94.44 86 LEU A N 1
ATOM 662 C CA . LEU A 1 86 ? 16.300 -2.702 -16.258 1.00 94.44 86 LEU A CA 1
ATOM 663 C C . LEU A 1 86 ? 17.199 -1.592 -15.703 1.00 94.44 86 LEU A C 1
ATOM 665 O O . LEU A 1 86 ? 18.069 -1.846 -14.865 1.00 94.44 86 LEU A O 1
ATOM 669 N N . ILE A 1 87 ? 16.961 -0.366 -16.157 1.00 93.75 87 ILE A N 1
ATOM 670 C CA . ILE A 1 87 ? 17.606 0.849 -15.663 1.00 93.75 87 ILE A CA 1
ATOM 671 C C . ILE A 1 87 ? 16.532 1.673 -14.963 1.00 93.75 87 ILE A C 1
ATOM 673 O O . ILE A 1 87 ? 15.568 2.099 -15.592 1.00 93.75 87 ILE A O 1
ATOM 677 N N . LEU A 1 88 ? 16.676 1.845 -13.649 1.00 94.31 88 LEU A N 1
ATOM 678 C CA . LEU A 1 88 ? 15.654 2.465 -12.811 1.00 94.31 88 LEU A CA 1
ATOM 679 C C . LEU A 1 88 ? 15.870 3.975 -12.700 1.00 94.31 88 LEU A C 1
ATOM 681 O O . LEU A 1 88 ? 16.958 4.429 -12.341 1.00 94.31 88 LEU A O 1
ATOM 685 N N . HIS A 1 89 ? 14.807 4.739 -12.936 1.00 93.50 89 HIS A N 1
ATOM 686 C CA . HIS A 1 89 ? 14.799 6.199 -12.891 1.00 93.50 89 HIS A CA 1
ATOM 687 C C . HIS A 1 89 ? 13.853 6.684 -11.804 1.00 93.50 89 HIS A C 1
ATOM 689 O O . HIS A 1 89 ? 12.651 6.815 -12.020 1.00 93.50 89 HIS A O 1
ATOM 695 N N . TRP A 1 90 ? 14.415 6.938 -10.626 1.00 92.75 90 TRP A N 1
ATOM 696 C CA . TRP A 1 90 ? 13.673 7.377 -9.448 1.00 92.75 90 TRP A CA 1
ATOM 697 C C . TRP A 1 90 ? 13.178 8.817 -9.604 1.00 92.75 90 TRP A C 1
ATOM 699 O O . TRP A 1 90 ? 13.916 9.693 -10.068 1.00 92.75 90 TRP A O 1
ATOM 709 N N . ARG A 1 91 ? 11.928 9.047 -9.217 1.00 90.75 91 ARG A N 1
ATOM 710 C CA . ARG A 1 91 ? 11.267 10.345 -9.134 1.00 90.75 91 ARG A CA 1
ATOM 711 C C . ARG A 1 91 ? 10.484 10.405 -7.834 1.00 90.75 91 ARG A C 1
ATOM 713 O O . ARG A 1 91 ? 9.815 9.436 -7.477 1.00 90.75 91 ARG A O 1
ATOM 720 N N . ASP A 1 92 ? 10.613 11.531 -7.151 1.00 87.44 92 ASP A N 1
ATOM 721 C CA . ASP A 1 92 ? 9.966 11.756 -5.868 1.00 87.44 92 ASP A CA 1
ATOM 722 C C . ASP A 1 92 ? 8.590 12.387 -6.072 1.00 87.44 92 ASP A C 1
ATOM 724 O O 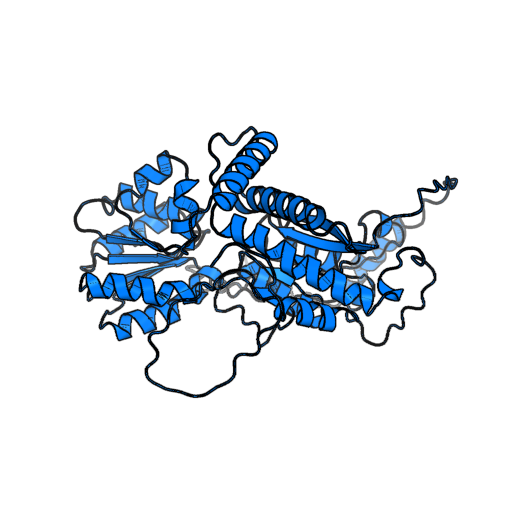. ASP A 1 92 ? 8.475 13.389 -6.776 1.00 87.44 92 ASP A O 1
ATOM 728 N N . SER A 1 93 ? 7.553 11.796 -5.481 1.00 86.69 93 SER A N 1
ATOM 729 C CA . SER A 1 93 ? 6.207 12.372 -5.494 1.00 86.69 93 SER A CA 1
ATOM 730 C C . SER A 1 93 ? 5.946 13.379 -4.372 1.00 86.69 93 SER A C 1
ATOM 732 O O . SER A 1 93 ? 4.910 14.030 -4.416 1.00 86.69 93 SER A O 1
ATOM 734 N N . ASN A 1 94 ? 6.828 13.509 -3.370 1.00 83.19 94 ASN A N 1
ATOM 735 C CA . ASN A 1 94 ? 6.665 14.449 -2.246 1.00 83.19 94 ASN A CA 1
ATOM 736 C C . ASN A 1 94 ? 5.284 14.372 -1.552 1.00 83.19 94 ASN A C 1
ATOM 738 O O . ASN A 1 94 ? 4.703 15.401 -1.217 1.00 83.19 94 ASN A O 1
ATOM 742 N N . GLU A 1 95 ? 4.729 13.162 -1.408 1.00 79.50 95 GLU A N 1
ATOM 743 C CA . GLU A 1 95 ? 3.373 12.902 -0.879 1.00 79.50 95 GLU A CA 1
ATOM 744 C C . GLU A 1 95 ? 2.210 13.608 -1.619 1.00 79.50 95 GLU A C 1
ATOM 746 O O . GLU A 1 95 ? 1.066 13.522 -1.178 1.00 79.50 95 GLU A O 1
ATOM 751 N N . ASP A 1 96 ? 2.447 14.257 -2.765 1.00 79.38 96 ASP A N 1
ATOM 752 C CA . ASP A 1 96 ? 1.433 15.042 -3.475 1.00 79.38 96 ASP A CA 1
ATOM 753 C C . ASP A 1 96 ? 0.924 14.319 -4.734 1.00 79.38 96 ASP A C 1
ATOM 755 O O . ASP A 1 96 ? 1.682 13.757 -5.534 1.00 79.38 96 ASP A O 1
ATOM 759 N N . ASP A 1 97 ? -0.399 14.327 -4.910 1.00 78.94 97 ASP A N 1
ATOM 760 C CA . ASP A 1 97 ? -1.068 13.669 -6.035 1.00 78.94 97 ASP A CA 1
ATOM 761 C C . ASP A 1 97 ? -0.700 14.291 -7.393 1.00 78.94 97 ASP A C 1
ATOM 763 O O . ASP A 1 97 ? -0.533 13.578 -8.386 1.00 78.94 97 ASP A O 1
ATOM 767 N N . MET A 1 98 ? -0.554 15.618 -7.444 1.00 73.75 98 MET A N 1
ATOM 768 C CA . MET A 1 98 ? -0.233 16.358 -8.668 1.00 73.75 98 MET A CA 1
ATOM 769 C C . MET A 1 98 ? 1.245 16.231 -9.014 1.00 73.75 98 MET A C 1
ATOM 771 O O . MET A 1 98 ? 1.592 16.081 -10.186 1.00 73.75 98 MET A O 1
ATOM 775 N N . GLU A 1 99 ? 2.116 16.250 -8.007 1.00 79.88 99 GLU A N 1
ATOM 776 C CA . GLU A 1 99 ? 3.548 16.057 -8.209 1.00 79.88 99 GLU A CA 1
ATOM 777 C C . GLU A 1 99 ? 3.848 14.638 -8.709 1.00 79.88 99 GLU A C 1
ATOM 779 O O . GLU A 1 99 ? 4.616 14.472 -9.657 1.00 79.88 99 GLU A O 1
ATOM 784 N N . ALA A 1 100 ? 3.169 13.611 -8.180 1.00 82.31 100 ALA A N 1
ATOM 785 C CA . ALA A 1 100 ? 3.270 12.250 -8.712 1.00 82.31 100 ALA A CA 1
ATOM 786 C C . ALA A 1 100 ? 2.940 12.192 -10.212 1.00 82.31 100 ALA A C 1
ATOM 788 O O . ALA A 1 100 ? 3.645 11.547 -10.992 1.00 82.31 100 ALA A O 1
ATOM 789 N N . ALA A 1 101 ? 1.893 12.896 -10.636 1.00 80.75 101 ALA A N 1
ATOM 790 C CA . ALA A 1 101 ? 1.500 12.941 -12.035 1.00 80.75 101 ALA A CA 1
ATOM 791 C C . ALA A 1 101 ? 2.480 13.715 -12.913 1.00 80.75 101 ALA A C 1
ATOM 793 O O . ALA A 1 101 ? 2.830 13.258 -14.000 1.00 80.75 101 ALA A O 1
ATOM 794 N N . SER A 1 102 ? 2.971 14.845 -12.408 1.00 79.31 102 SER A N 1
ATOM 795 C CA . SER A 1 102 ? 4.044 15.623 -13.020 1.00 79.31 102 SER A CA 1
ATOM 796 C C . SER A 1 102 ? 5.272 14.740 -13.272 1.00 79.31 102 SER A C 1
ATOM 798 O O . SER A 1 102 ? 5.788 14.679 -14.389 1.00 79.31 102 SER A O 1
ATOM 800 N N . MET A 1 103 ? 5.676 13.943 -12.277 1.00 86.25 103 MET A N 1
ATOM 801 C CA . MET A 1 103 ? 6.783 12.994 -12.405 1.00 86.25 103 MET A CA 1
ATOM 802 C C . MET A 1 103 ? 6.522 11.909 -13.449 1.00 86.25 103 MET A C 1
ATOM 804 O O . MET A 1 103 ? 7.418 11.603 -14.237 1.00 86.25 103 MET A O 1
ATOM 808 N N . VAL A 1 104 ? 5.310 11.347 -13.497 1.00 84.81 104 VAL A N 1
ATOM 809 C CA . VAL A 1 104 ? 4.919 10.392 -14.546 1.00 84.81 104 VAL A CA 1
ATOM 810 C C . VAL A 1 104 ? 5.029 11.035 -15.930 1.00 84.81 104 VAL A C 1
ATOM 812 O O . VAL A 1 104 ? 5.637 10.447 -16.825 1.00 84.81 104 VAL A O 1
ATOM 815 N N . MET A 1 105 ? 4.526 12.258 -16.103 1.00 77.31 105 MET A N 1
ATOM 816 C CA . MET A 1 105 ? 4.612 12.984 -17.373 1.00 77.31 105 MET A CA 1
ATOM 817 C C . MET A 1 105 ? 6.059 13.267 -17.787 1.00 77.31 105 MET A C 1
ATOM 819 O O . MET A 1 105 ? 6.405 13.060 -18.947 1.00 77.31 105 MET A O 1
ATOM 823 N N . PHE A 1 106 ? 6.934 13.666 -16.858 1.00 76.12 106 PHE A N 1
ATOM 824 C CA . PHE A 1 106 ? 8.357 13.891 -17.151 1.00 76.12 106 PHE A CA 1
ATOM 825 C C . PHE A 1 106 ? 9.128 12.615 -17.513 1.00 76.12 106 PHE A C 1
ATOM 827 O O . PHE A 1 106 ? 10.197 12.684 -18.122 1.00 76.12 106 PHE A O 1
ATOM 834 N N . LEU A 1 107 ? 8.628 11.442 -17.126 1.00 81.75 107 LEU A N 1
ATOM 835 C CA . LEU A 1 107 ? 9.219 10.162 -17.515 1.00 81.75 107 LEU A CA 1
ATOM 836 C C . LEU A 1 107 ? 8.784 9.730 -18.924 1.00 81.75 107 LEU A C 1
ATOM 838 O O . LEU A 1 107 ? 9.511 8.977 -19.585 1.00 81.75 107 LEU A O 1
ATOM 842 N N . MET A 1 108 ? 7.630 10.211 -19.394 1.00 76.06 108 MET A N 1
ATOM 843 C CA . MET A 1 108 ? 7.086 9.882 -20.708 1.00 76.06 108 MET A CA 1
ATOM 844 C C . MET A 1 108 ? 7.851 10.574 -21.854 1.00 76.06 108 MET A C 1
ATOM 846 O O . MET A 1 108 ? 8.418 11.654 -21.688 1.00 76.06 108 MET A O 1
ATOM 850 N N . PRO A 1 109 ? 7.893 9.963 -23.053 1.00 65.75 109 PRO A N 1
ATOM 851 C CA . PRO A 1 109 ? 8.454 10.588 -24.246 1.00 65.75 109 PRO A CA 1
ATOM 852 C C . PRO A 1 109 ? 7.868 11.972 -24.560 1.00 65.75 109 PRO A C 1
ATOM 854 O O . PRO A 1 109 ? 6.660 12.148 -24.651 1.00 65.75 109 PRO A O 1
ATOM 857 N N . SER A 1 110 ? 8.733 12.952 -24.834 1.00 56.81 110 SER A N 1
ATOM 858 C CA . SER A 1 110 ? 8.341 14.351 -25.075 1.00 56.81 110 SER A CA 1
ATOM 859 C C . SER A 1 110 ? 7.373 14.558 -26.248 1.00 56.81 110 SER A C 1
ATOM 861 O O . SER A 1 110 ? 6.647 15.546 -26.270 1.00 56.81 110 SER A O 1
ATOM 863 N N . HIS A 1 111 ? 7.341 13.650 -27.228 1.00 57.28 111 HIS A N 1
ATOM 864 C CA . HIS A 1 111 ? 6.406 13.735 -28.353 1.00 57.28 111 HIS A CA 1
ATOM 865 C C . HIS A 1 111 ? 4.963 13.351 -27.970 1.00 57.28 111 HIS A C 1
ATOM 867 O O . HIS A 1 111 ? 4.030 13.756 -28.664 1.00 57.28 111 HIS A O 1
ATOM 873 N N . PHE A 1 112 ? 4.764 12.641 -26.853 1.00 55.28 112 PHE A N 1
ATOM 874 C CA . PHE A 1 112 ? 3.441 12.401 -26.265 1.00 55.28 112 PHE A CA 1
ATOM 875 C C . PHE A 1 112 ? 2.824 13.695 -25.713 1.00 55.28 112 PHE A C 1
ATOM 877 O O . PHE A 1 112 ? 1.615 13.878 -25.776 1.00 55.28 112 PHE A O 1
ATOM 884 N N . LEU A 1 113 ? 3.661 14.645 -25.284 1.00 52.38 113 LEU A N 1
ATOM 885 C CA . LEU A 1 113 ? 3.264 15.896 -24.626 1.00 52.38 113 LEU A CA 1
ATOM 886 C C . LEU A 1 113 ? 3.010 17.063 -25.603 1.00 52.38 113 LEU A C 1
ATOM 888 O O . LEU A 1 113 ? 3.003 18.226 -25.206 1.00 52.38 113 LEU A O 1
ATOM 892 N N . THR A 1 114 ? 2.831 16.779 -26.897 1.00 45.50 114 THR A N 1
ATOM 893 C CA . THR A 1 114 ? 2.658 17.805 -27.950 1.00 45.50 114 THR A CA 1
ATOM 894 C C . THR A 1 114 ? 1.288 18.489 -27.932 1.00 45.50 114 THR A C 1
ATOM 896 O O . THR A 1 114 ? 1.089 19.496 -28.615 1.00 45.50 114 THR A O 1
ATOM 899 N N . HIS A 1 115 ? 0.356 17.999 -27.116 1.00 45.91 115 HIS A N 1
ATOM 900 C CA . HIS A 1 115 ? -0.906 18.665 -26.829 1.00 45.91 115 HIS A CA 1
ATOM 901 C C . HIS A 1 115 ? -0.856 19.257 -25.420 1.00 45.91 115 HIS A C 1
ATOM 903 O O . HIS A 1 115 ? -0.497 18.570 -24.471 1.00 45.91 115 HIS A O 1
ATOM 909 N N . LEU A 1 116 ? -1.202 20.544 -25.292 1.00 38.97 116 LEU A N 1
ATOM 910 C CA . LEU A 1 116 ? -1.362 21.217 -24.004 1.00 38.97 116 LEU A CA 1
ATOM 911 C C . LEU A 1 116 ? -2.477 20.505 -23.223 1.00 38.97 116 LEU A C 1
ATOM 913 O O . LEU A 1 116 ? -3.659 20.791 -23.415 1.00 38.97 116 LEU A O 1
ATOM 917 N N . GLU A 1 117 ? -2.113 19.541 -22.386 1.00 45.44 117 GLU A N 1
ATOM 918 C CA . GLU A 1 117 ? -3.067 18.849 -21.531 1.00 45.44 117 GLU A CA 1
ATOM 919 C C . GLU A 1 117 ? -3.273 19.664 -20.264 1.00 45.44 117 GLU A C 1
ATOM 921 O O . GLU A 1 117 ? -2.402 19.766 -19.401 1.00 45.44 117 GLU A O 1
ATOM 926 N N . VAL A 1 118 ? -4.452 20.271 -20.162 1.00 40.78 118 VAL A N 1
ATOM 927 C CA . VAL A 1 118 ? -4.931 20.808 -18.895 1.00 40.78 118 VAL A CA 1
ATOM 928 C C . VAL A 1 118 ? -5.591 19.649 -18.157 1.00 40.78 118 VAL A C 1
ATOM 930 O O . VAL A 1 118 ? -6.746 19.317 -18.427 1.00 40.78 118 VAL A O 1
ATOM 933 N N . MET A 1 119 ? -4.866 19.021 -17.233 1.00 40.06 119 MET A N 1
ATOM 934 C CA . MET A 1 119 ? -5.488 18.112 -16.272 1.00 40.06 119 MET A CA 1
ATOM 935 C C . MET A 1 119 ? -6.211 18.970 -15.228 1.00 40.06 119 MET A C 1
ATOM 937 O O . MET A 1 119 ? -5.600 19.577 -14.345 1.00 40.06 119 MET A O 1
ATOM 941 N N . VAL A 1 120 ? -7.531 19.085 -15.378 1.00 38.94 120 VAL A N 1
ATOM 942 C CA . VAL A 1 120 ? -8.400 19.757 -14.406 1.00 38.94 120 VAL A CA 1
ATOM 943 C C . VAL A 1 120 ? -8.931 18.699 -13.451 1.00 38.94 120 VAL A C 1
ATOM 945 O O . VAL A 1 120 ? -9.742 17.871 -13.858 1.00 38.94 120 VAL A O 1
ATOM 948 N N . ASN A 1 121 ? -8.522 18.744 -12.182 1.00 37.88 121 ASN A N 1
ATOM 949 C CA . ASN A 1 121 ? -9.209 17.991 -11.140 1.00 37.88 121 ASN A CA 1
ATOM 950 C C . ASN A 1 121 ? -10.227 18.902 -10.444 1.00 37.88 121 ASN A C 1
ATOM 952 O O . ASN A 1 121 ? -9.885 19.961 -9.905 1.00 37.88 121 ASN A O 1
ATOM 956 N N . LEU A 1 122 ? -11.489 18.484 -10.467 1.00 33.62 122 LEU A N 1
ATOM 957 C CA . LEU A 1 122 ? -12.537 19.061 -9.641 1.00 33.62 122 LEU A CA 1
ATOM 958 C C . LEU A 1 122 ? -12.566 18.277 -8.325 1.00 33.62 122 LEU A C 1
ATOM 960 O O . LEU A 1 122 ? -13.314 17.313 -8.198 1.00 33.62 122 LEU A O 1
ATOM 964 N N . SER A 1 123 ? -11.761 18.696 -7.344 1.00 36.09 123 SER A N 1
ATOM 965 C CA . SER A 1 123 ? -12.006 18.275 -5.961 1.00 36.09 123 SER A CA 1
ATOM 966 C C . SER A 1 123 ? -13.313 18.916 -5.497 1.00 36.09 123 SER A C 1
ATOM 968 O O . SER A 1 123 ? -13.456 20.143 -5.521 1.00 36.09 123 SER A O 1
ATOM 970 N N . THR A 1 124 ? -14.285 18.102 -5.093 1.00 33.28 124 THR A N 1
ATOM 971 C CA . THR A 1 124 ? -15.518 18.579 -4.460 1.00 33.28 124 THR A CA 1
ATOM 972 C C . THR A 1 124 ? -15.334 18.662 -2.948 1.00 33.28 124 THR A C 1
ATOM 974 O O . THR A 1 124 ? -16.055 18.005 -2.203 1.00 33.28 124 THR A O 1
ATOM 977 N N . ASP A 1 125 ? -14.381 19.469 -2.483 1.00 37.41 125 ASP A N 1
ATOM 978 C CA . ASP A 1 125 ? -14.268 19.778 -1.055 1.00 37.41 125 ASP A CA 1
ATOM 979 C C . ASP A 1 125 ? -15.378 20.756 -0.663 1.00 37.41 125 ASP A C 1
ATOM 981 O O . ASP A 1 125 ? -15.336 21.953 -0.966 1.00 37.41 125 ASP A O 1
ATOM 985 N N . TRP A 1 126 ? -16.417 20.232 -0.013 1.00 39.69 126 TRP A N 1
ATOM 986 C CA . TRP A 1 126 ? -17.557 21.018 0.442 1.00 39.69 126 TRP A CA 1
ATOM 987 C C . TRP A 1 126 ? -17.271 21.617 1.819 1.00 39.69 126 TRP A C 1
ATOM 989 O O . TRP A 1 126 ? -17.532 20.996 2.847 1.00 39.69 126 TRP A O 1
ATOM 999 N N . SER A 1 127 ? -16.767 22.850 1.865 1.00 37.22 127 SER A N 1
ATOM 1000 C CA . SER A 1 127 ? -16.666 23.593 3.127 1.00 37.22 127 SER A CA 1
ATOM 1001 C C . SER A 1 127 ? -17.831 24.577 3.269 1.00 37.22 127 SER A C 1
ATOM 1003 O O . SER A 1 127 ? -17.947 25.576 2.557 1.00 37.22 127 SER A O 1
ATOM 1005 N N . SER A 1 128 ? -18.737 24.279 4.204 1.00 34.28 128 SER A N 1
ATOM 1006 C CA . SER A 1 128 ? -19.785 25.206 4.634 1.00 34.28 128 SER A CA 1
ATOM 1007 C C . SER A 1 128 ? -19.183 26.233 5.591 1.00 34.28 128 SER A C 1
ATOM 1009 O O . SER A 1 128 ? -18.725 25.893 6.680 1.00 34.28 128 SER A O 1
ATOM 1011 N N . THR A 1 129 ? -19.208 27.509 5.212 1.00 42.97 129 THR A N 1
ATOM 1012 C CA . THR A 1 129 ? -18.989 28.597 6.173 1.00 42.97 129 THR A CA 1
ATOM 1013 C C . THR A 1 129 ? -20.318 28.974 6.829 1.00 42.97 129 THR A C 1
ATOM 1015 O O . THR A 1 129 ? -21.367 28.961 6.180 1.00 42.97 129 THR A O 1
ATOM 1018 N N . LYS A 1 130 ? -20.283 29.373 8.112 1.00 41.03 130 LYS A N 1
ATOM 1019 C CA . LYS A 1 130 ? -21.456 29.823 8.900 1.00 41.03 130 LYS A CA 1
ATOM 1020 C C . LYS A 1 130 ? -22.248 30.988 8.265 1.00 41.03 130 LYS A C 1
ATOM 1022 O O . LYS A 1 130 ? -23.292 31.360 8.786 1.00 41.03 130 LYS A O 1
ATOM 1027 N N . SER A 1 131 ? -21.770 31.561 7.157 1.00 41.09 131 SER A N 1
ATOM 1028 C CA . SER A 1 131 ? -22.389 32.657 6.407 1.00 41.09 131 SER A CA 1
ATOM 1029 C C . SER A 1 131 ? -23.060 32.244 5.086 1.00 41.09 131 SER A C 1
ATOM 1031 O O . SER A 1 131 ? -23.442 33.124 4.322 1.00 41.09 131 SER A O 1
ATOM 1033 N N . GLY A 1 132 ? -23.201 30.947 4.779 1.00 32.66 132 GLY A N 1
ATOM 1034 C CA . GLY A 1 132 ? -23.954 30.484 3.599 1.00 32.66 132 GLY A CA 1
ATOM 1035 C C . GLY A 1 132 ? -23.260 30.681 2.243 1.00 32.66 132 GLY A C 1
ATOM 1036 O O . GLY A 1 132 ? -23.912 30.567 1.208 1.00 32.66 132 GLY A O 1
ATOM 1037 N N . ASN A 1 133 ? -21.951 30.954 2.228 1.00 31.58 133 ASN A N 1
ATOM 1038 C CA . ASN A 1 133 ? -21.164 31.020 0.995 1.00 31.58 133 ASN A CA 1
ATOM 1039 C C . ASN A 1 133 ? -20.485 29.672 0.722 1.00 31.58 133 ASN A C 1
ATOM 1041 O O . ASN A 1 133 ? -19.821 29.125 1.606 1.00 31.58 133 ASN A O 1
ATOM 1045 N N . PHE A 1 134 ? -20.634 29.184 -0.511 1.00 35.34 134 PHE A N 1
ATOM 1046 C CA . PHE A 1 134 ? -19.981 27.983 -1.035 1.00 35.34 134 PHE A CA 1
ATOM 1047 C C . PHE A 1 134 ? -18.727 28.374 -1.820 1.00 35.34 134 PHE A C 1
ATOM 1049 O O . PHE A 1 134 ? -18.786 29.258 -2.678 1.00 35.34 134 PHE A O 1
ATOM 1056 N N . TYR A 1 135 ? -17.606 27.707 -1.552 1.00 36.72 135 TYR A N 1
ATOM 1057 C CA . TYR A 1 135 ? -16.357 27.877 -2.295 1.00 36.72 135 TYR A CA 1
ATOM 1058 C C . TYR A 1 135 ? -15.948 26.536 -2.911 1.00 36.72 135 TYR A C 1
ATOM 1060 O O . TYR A 1 135 ? -16.011 25.511 -2.242 1.00 36.72 135 TYR A O 1
ATOM 1068 N N . PHE A 1 136 ? -15.521 26.554 -4.176 1.00 36.22 136 PHE A N 1
ATOM 1069 C CA . PHE A 1 136 ? -14.962 25.393 -4.873 1.00 36.22 136 PHE A CA 1
ATOM 1070 C C . PHE A 1 136 ? -13.445 25.553 -4.963 1.00 36.22 136 PHE A C 1
ATOM 1072 O O . PHE A 1 136 ? -12.962 26.597 -5.412 1.00 36.22 136 PHE A O 1
ATOM 1079 N N . LYS A 1 137 ? -12.687 24.527 -4.570 1.00 35.03 137 LYS A N 1
ATOM 1080 C CA . LYS A 1 137 ? -11.230 24.501 -4.728 1.00 35.03 137 LYS A CA 1
ATOM 1081 C C . LYS A 1 137 ? -10.888 23.725 -6.000 1.00 35.03 137 LYS A C 1
ATOM 1083 O O . LYS A 1 137 ? -10.834 22.503 -6.000 1.00 35.03 137 LYS A O 1
ATOM 1088 N N . ILE A 1 138 ? -10.667 24.441 -7.101 1.00 37.50 138 ILE A N 1
ATOM 1089 C CA . ILE A 1 138 ? -10.200 23.833 -8.354 1.00 37.50 138 ILE A CA 1
ATOM 1090 C C . ILE A 1 138 ? -8.669 23.824 -8.328 1.00 37.50 138 ILE A C 1
ATOM 1092 O O . ILE A 1 138 ? -8.045 24.883 -8.414 1.00 37.50 138 ILE A O 1
ATOM 1096 N N . LYS A 1 139 ? -8.056 22.640 -8.219 1.00 39.72 139 LYS A N 1
ATOM 1097 C CA . LYS A 1 139 ? -6.626 22.471 -8.513 1.00 39.72 139 LYS A CA 1
ATOM 1098 C C . LYS A 1 139 ? -6.494 22.169 -10.008 1.00 39.72 139 LYS A C 1
ATOM 1100 O O . LYS A 1 139 ? -6.808 21.070 -10.459 1.00 39.72 139 LYS A O 1
ATOM 1105 N N . VAL A 1 140 ? -6.059 23.165 -10.778 1.00 38.81 140 VAL A N 1
ATOM 1106 C CA . VAL A 1 140 ? -5.719 22.998 -12.197 1.00 38.81 140 VAL A CA 1
ATOM 1107 C C . VAL A 1 140 ? -4.216 22.816 -12.308 1.00 38.81 140 VAL A C 1
ATOM 1109 O O . VAL A 1 140 ? -3.465 23.729 -11.961 1.00 38.81 140 VAL A O 1
ATOM 1112 N N . LEU A 1 141 ? -3.776 21.665 -12.812 1.00 41.69 141 LEU A N 1
ATOM 1113 C CA . LEU A 1 141 ? -2.386 21.493 -13.202 1.00 41.69 141 LEU A CA 1
ATOM 1114 C C . LEU A 1 141 ? -2.200 22.156 -14.574 1.00 41.69 141 LEU A C 1
ATOM 1116 O O . LEU A 1 141 ? -2.615 21.626 -15.603 1.00 41.69 141 LEU A O 1
ATOM 1120 N N . PHE A 1 142 ? -1.611 23.353 -14.584 1.00 36.28 142 PHE A N 1
ATOM 1121 C CA . PHE A 1 142 ? -1.134 23.988 -15.810 1.00 36.28 142 PHE A CA 1
ATOM 1122 C C . PHE A 1 142 ? 0.310 23.568 -16.050 1.00 36.28 142 PHE A C 1
ATOM 1124 O O . PHE A 1 142 ? 1.229 24.121 -15.449 1.00 36.28 142 PHE A O 1
ATOM 1131 N N . LEU A 1 143 ? 0.524 22.635 -16.971 1.00 40.62 143 LEU A N 1
ATOM 1132 C CA . LEU A 1 143 ? 1.856 22.398 -17.509 1.00 40.62 143 LEU A CA 1
ATOM 1133 C C . LEU A 1 143 ? 2.037 23.276 -18.746 1.00 40.62 143 LEU A C 1
ATOM 1135 O O . LEU A 1 143 ? 1.639 22.933 -19.858 1.00 40.62 143 LEU A O 1
ATOM 1139 N N . LEU A 1 144 ? 2.637 24.451 -18.543 1.00 35.75 144 LEU A N 1
ATOM 1140 C CA . LEU A 1 144 ? 3.226 25.203 -19.644 1.00 35.75 144 LEU A CA 1
ATOM 1141 C C . LEU A 1 144 ? 4.477 24.447 -20.090 1.00 35.75 144 LEU A C 1
ATOM 1143 O O . LEU A 1 144 ? 5.542 24.584 -19.492 1.00 35.75 144 LEU A O 1
ATOM 1147 N N . CYS A 1 145 ? 4.362 23.666 -21.162 1.00 34.91 145 CYS A N 1
ATOM 1148 C CA . CYS A 1 145 ? 5.524 23.174 -21.891 1.00 34.91 145 CYS A CA 1
ATOM 1149 C C . CYS A 1 145 ? 6.161 24.359 -22.651 1.00 34.91 145 CYS A C 1
ATOM 1151 O O . CYS A 1 145 ? 6.066 24.466 -23.869 1.00 34.91 145 CYS A O 1
ATOM 1153 N N . ASN A 1 146 ? 6.761 25.312 -21.929 1.00 31.62 146 ASN A N 1
ATOM 1154 C CA . ASN A 1 146 ? 7.597 26.352 -22.525 1.00 31.62 146 ASN A CA 1
ATOM 1155 C C . ASN A 1 146 ? 8.963 25.731 -22.817 1.00 31.62 146 ASN A C 1
ATOM 1157 O O . ASN A 1 146 ? 9.862 25.707 -21.977 1.00 31.62 146 ASN A O 1
ATOM 1161 N N . SER A 1 147 ? 9.096 25.170 -24.014 1.00 34.97 147 SER A N 1
ATOM 1162 C CA . SER A 1 147 ? 10.338 24.576 -24.486 1.00 34.97 147 SER A CA 1
ATOM 1163 C C . SER A 1 147 ? 11.367 25.672 -24.775 1.00 34.97 147 SER A C 1
ATOM 1165 O O . SER A 1 147 ? 11.377 26.261 -25.852 1.00 34.97 147 SER A O 1
ATOM 1167 N N . ASN A 1 148 ? 12.291 25.903 -23.843 1.00 31.67 148 ASN A N 1
ATOM 1168 C CA . ASN A 1 148 ? 13.644 26.267 -24.244 1.00 31.67 148 ASN A CA 1
ATOM 1169 C C . ASN A 1 148 ? 14.328 24.970 -24.709 1.00 31.67 148 ASN A C 1
ATOM 1171 O O . ASN A 1 148 ? 14.470 24.051 -23.896 1.00 31.67 148 ASN A O 1
ATOM 1175 N N . PRO A 1 149 ? 14.784 24.855 -25.970 1.00 40.84 149 PRO A N 1
ATOM 1176 C CA . PRO A 1 149 ? 15.457 23.646 -26.449 1.00 40.84 149 PRO A CA 1
ATOM 1177 C C . PRO A 1 149 ? 16.753 23.322 -25.677 1.00 40.84 149 PRO A C 1
ATOM 1179 O O . PRO A 1 149 ? 17.215 22.191 -25.739 1.00 40.84 149 PRO A O 1
ATOM 1182 N N . GLY A 1 150 ? 17.303 24.271 -24.903 1.00 34.47 150 GLY A N 1
ATOM 1183 C CA . GLY A 1 150 ? 18.446 24.053 -24.003 1.00 34.47 150 GLY A CA 1
ATOM 1184 C C . GLY A 1 150 ? 18.104 23.651 -22.558 1.00 34.47 150 GLY A C 1
ATOM 1185 O O . GLY A 1 150 ? 18.994 23.232 -21.829 1.00 34.47 150 GLY A O 1
ATOM 1186 N N . THR A 1 151 ? 16.846 23.758 -22.111 1.00 32.03 151 THR A N 1
ATOM 1187 C CA . THR A 1 151 ? 16.431 23.362 -20.742 1.00 32.03 151 THR A CA 1
ATOM 1188 C C . THR A 1 151 ? 15.800 21.967 -20.709 1.00 32.03 151 THR A C 1
ATOM 1190 O O . THR A 1 151 ? 15.787 21.324 -19.662 1.00 32.03 151 THR A O 1
ATOM 1193 N N . LEU A 1 152 ? 15.373 21.453 -21.869 1.00 37.56 152 LEU A N 1
ATOM 1194 C CA . LEU A 1 152 ? 15.018 20.040 -22.060 1.00 37.56 152 LEU A CA 1
ATOM 1195 C C . LEU A 1 152 ? 16.206 19.084 -21.828 1.00 37.56 152 LEU A C 1
ATOM 1197 O O . LEU A 1 152 ? 15.991 17.907 -21.566 1.00 37.56 152 LEU A O 1
ATOM 1201 N N . ASP A 1 153 ? 17.439 19.590 -21.911 1.00 33.28 153 ASP A N 1
ATOM 1202 C CA . ASP A 1 153 ? 18.671 18.835 -21.636 1.00 33.28 153 ASP A CA 1
ATOM 1203 C C . ASP A 1 153 ? 19.023 18.795 -20.132 1.00 33.28 153 ASP A C 1
ATOM 1205 O O . ASP A 1 153 ? 19.803 17.954 -19.695 1.00 33.28 153 ASP A O 1
ATOM 1209 N N . LEU A 1 154 ? 18.431 19.680 -19.315 1.00 35.34 154 LEU A N 1
ATOM 1210 C CA . LEU A 1 154 ? 18.615 19.710 -17.854 1.00 35.34 154 LEU A CA 1
ATOM 1211 C C . LEU A 1 154 ? 17.612 18.804 -17.120 1.00 35.34 154 LEU A C 1
ATOM 1213 O O . LEU A 1 154 ? 17.937 18.241 -16.075 1.00 35.34 154 LEU A O 1
ATOM 1217 N N . LEU A 1 155 ? 16.419 18.609 -17.688 1.00 44.00 155 LEU A N 1
ATOM 1218 C CA . LEU A 1 155 ? 15.450 17.598 -17.265 1.00 44.00 155 LEU A CA 1
ATOM 1219 C C . LEU A 1 155 ? 15.562 16.408 -18.217 1.00 44.00 155 LEU A C 1
ATOM 1221 O O . LEU A 1 155 ? 14.852 16.345 -19.213 1.00 44.00 155 LEU A O 1
ATOM 1225 N N . ASN A 1 156 ? 16.485 15.485 -17.932 1.00 46.03 156 ASN A N 1
ATOM 1226 C CA . ASN A 1 156 ? 16.701 14.269 -18.722 1.00 46.03 156 ASN A CA 1
ATOM 1227 C C . ASN A 1 156 ? 15.362 13.588 -19.083 1.00 46.03 156 ASN A C 1
ATOM 1229 O O . ASN A 1 156 ? 14.787 12.877 -18.256 1.00 46.03 156 ASN A O 1
ATOM 1233 N N . ASN A 1 157 ? 14.885 13.772 -20.319 1.00 56.62 157 ASN A N 1
ATOM 1234 C CA . ASN A 1 157 ? 13.750 13.037 -20.877 1.00 56.62 157 ASN A CA 1
ATOM 1235 C C . ASN A 1 157 ? 14.191 11.592 -21.113 1.00 56.62 157 ASN A C 1
ATOM 1237 O O . ASN A 1 157 ? 14.686 11.233 -22.182 1.00 56.62 157 ASN A O 1
ATOM 1241 N N . VAL A 1 158 ? 14.054 10.773 -20.074 1.00 64.44 158 VAL A N 1
ATOM 1242 C CA . VAL A 1 158 ? 14.525 9.386 -20.042 1.00 64.44 158 VAL A CA 1
ATOM 1243 C C . VAL A 1 158 ? 13.772 8.495 -21.038 1.00 64.44 158 VAL A C 1
ATOM 1245 O O . VAL A 1 158 ? 14.356 7.535 -21.531 1.00 64.44 158 VAL A O 1
ATOM 1248 N N . ARG A 1 159 ? 12.518 8.834 -21.382 1.00 78.06 159 ARG A N 1
ATOM 1249 C CA . ARG A 1 159 ? 11.631 8.037 -22.252 1.00 78.06 159 ARG A CA 1
ATOM 1250 C C . ARG A 1 159 ? 11.470 6.607 -21.732 1.00 78.06 159 ARG A C 1
ATOM 1252 O O . ARG A 1 159 ? 11.926 5.644 -22.347 1.00 78.06 159 ARG A O 1
ATOM 1259 N N . VAL A 1 160 ? 10.840 6.477 -20.568 1.00 88.12 160 VAL A N 1
ATOM 1260 C CA . VAL A 1 160 ? 10.667 5.165 -19.933 1.00 88.12 160 VAL A CA 1
ATOM 1261 C C . VAL A 1 160 ? 9.705 4.277 -20.718 1.00 88.12 160 VAL A C 1
ATOM 1263 O O . VAL A 1 160 ? 8.776 4.747 -21.374 1.00 88.12 160 VAL A O 1
ATOM 1266 N N . LYS A 1 161 ? 9.931 2.968 -20.624 1.00 90.94 161 LYS A N 1
ATOM 1267 C CA . LYS A 1 161 ? 9.139 1.921 -21.284 1.00 90.94 161 LYS A CA 1
ATOM 1268 C C . LYS A 1 161 ? 8.039 1.357 -20.376 1.00 90.94 161 LYS A C 1
ATOM 1270 O O . LYS A 1 161 ? 7.057 0.816 -20.875 1.00 90.94 161 LYS A O 1
ATOM 1275 N N . ALA A 1 162 ? 8.217 1.488 -19.063 1.00 94.69 162 ALA A N 1
ATOM 1276 C CA . ALA A 1 162 ? 7.262 1.131 -18.018 1.00 94.69 162 ALA A CA 1
ATOM 1277 C C . ALA A 1 162 ? 7.503 1.979 -16.765 1.00 94.69 162 ALA A C 1
ATOM 1279 O O . ALA A 1 162 ? 8.564 2.598 -16.623 1.00 94.69 162 ALA A O 1
ATOM 1280 N N . ILE A 1 163 ? 6.539 1.972 -15.847 1.00 95.88 163 ILE A N 1
ATOM 1281 C CA . ILE A 1 163 ? 6.611 2.694 -14.575 1.00 95.88 163 ILE A CA 1
ATOM 1282 C C . ILE A 1 163 ? 6.266 1.748 -13.417 1.00 95.88 163 ILE A C 1
ATOM 1284 O O . ILE A 1 163 ? 5.353 0.939 -13.534 1.00 95.88 163 ILE A O 1
ATOM 1288 N N . ILE A 1 164 ? 6.973 1.848 -12.292 1.00 97.38 164 ILE A N 1
ATOM 1289 C CA . ILE A 1 164 ? 6.572 1.259 -11.008 1.00 97.38 164 ILE A CA 1
ATOM 1290 C C . ILE A 1 164 ? 6.120 2.391 -10.083 1.00 97.38 164 ILE A C 1
ATOM 1292 O O . ILE A 1 164 ? 6.815 3.400 -9.944 1.00 97.38 164 ILE A O 1
ATOM 1296 N N . GLY A 1 165 ? 4.964 2.212 -9.452 1.00 93.88 165 GLY A N 1
ATOM 1297 C CA . GLY A 1 165 ? 4.281 3.226 -8.653 1.00 93.88 165 GLY A CA 1
ATOM 1298 C C . GLY A 1 165 ? 2.848 3.472 -9.146 1.00 93.88 165 GLY A C 1
ATOM 1299 O O . GLY A 1 165 ? 2.350 2.706 -9.971 1.00 93.88 165 GLY A O 1
ATOM 1300 N N . PRO A 1 166 ? 2.175 4.529 -8.666 1.00 93.06 166 PRO A N 1
ATOM 1301 C CA . PRO A 1 166 ? 2.630 5.417 -7.604 1.00 93.06 166 PRO A CA 1
ATOM 1302 C C . PRO A 1 166 ? 2.382 4.782 -6.224 1.00 93.06 166 PRO A C 1
ATOM 1304 O O . PRO A 1 166 ? 2.004 3.607 -6.142 1.00 93.06 166 PRO A O 1
ATOM 1307 N N . GLN A 1 167 ? 2.622 5.541 -5.150 1.00 91.06 167 GLN A N 1
ATOM 1308 C CA . GLN A 1 167 ? 2.529 5.037 -3.782 1.00 91.06 167 GLN A CA 1
ATOM 1309 C C . GLN A 1 167 ? 1.076 4.940 -3.293 1.00 91.06 167 GLN A C 1
ATOM 1311 O O . GLN A 1 167 ? 0.694 3.914 -2.727 1.00 91.06 167 GLN A O 1
ATOM 1316 N N . THR A 1 168 ? 0.260 5.977 -3.502 1.00 91.75 168 THR A N 1
ATOM 1317 C CA . THR A 1 168 ? -1.103 6.048 -2.946 1.00 91.75 168 THR A CA 1
ATOM 1318 C C . THR A 1 168 ? -2.181 5.685 -3.969 1.00 91.75 168 THR A C 1
ATOM 1320 O O . THR A 1 168 ? -1.997 5.803 -5.182 1.00 91.75 168 THR A O 1
ATOM 1323 N N . SER A 1 169 ? -3.357 5.279 -3.477 1.00 92.94 169 SER A N 1
ATOM 1324 C CA . SER A 1 169 ? -4.520 5.037 -4.343 1.00 92.94 169 SER A CA 1
ATOM 1325 C C . SER A 1 169 ? -5.028 6.320 -5.022 1.00 92.94 169 SER A C 1
ATOM 1327 O O . SER A 1 169 ? -5.557 6.256 -6.129 1.00 92.94 169 SER A O 1
ATOM 1329 N N . ALA A 1 170 ? -4.848 7.486 -4.392 1.00 89.31 170 ALA A N 1
ATOM 1330 C CA . ALA A 1 170 ? -5.236 8.769 -4.975 1.00 89.31 170 ALA A CA 1
ATOM 1331 C C . ALA A 1 170 ? -4.325 9.160 -6.150 1.00 89.31 170 ALA A C 1
ATOM 1333 O O . ALA A 1 170 ? -4.822 9.402 -7.252 1.00 89.31 170 ALA A O 1
ATOM 1334 N N . GLN A 1 171 ? -3.004 9.075 -5.957 1.00 89.75 171 GLN A N 1
ATOM 1335 C CA . GLN A 1 171 ? -2.016 9.226 -7.027 1.00 89.75 171 GLN A CA 1
ATOM 1336 C C . GLN A 1 171 ? -2.314 8.265 -8.183 1.00 89.75 171 GLN A C 1
ATOM 1338 O O . GLN A 1 171 ? -2.327 8.672 -9.342 1.00 89.75 171 GLN A O 1
ATOM 1343 N N . ALA A 1 172 ? -2.582 6.990 -7.873 1.00 91.56 172 ALA A N 1
ATOM 1344 C CA . ALA A 1 172 ? -2.837 5.953 -8.869 1.00 91.56 172 ALA A CA 1
ATOM 1345 C C . ALA A 1 172 ? -4.059 6.270 -9.732 1.00 91.56 172 ALA A C 1
ATOM 1347 O O . ALA A 1 172 ? -3.973 6.174 -10.952 1.00 91.56 172 ALA A O 1
ATOM 1348 N N . GLN A 1 173 ? -5.164 6.706 -9.124 1.00 87.00 173 GLN A N 1
ATOM 1349 C CA . GLN A 1 173 ? -6.357 7.116 -9.863 1.00 87.00 173 GLN A CA 1
ATOM 1350 C C . GLN A 1 173 ? -6.062 8.261 -10.839 1.00 87.00 173 GLN A C 1
ATOM 1352 O O . GLN A 1 173 ? -6.580 8.258 -11.953 1.00 87.00 173 GLN A O 1
ATOM 1357 N N . PHE A 1 174 ? -5.229 9.223 -10.434 1.00 79.62 174 PHE A N 1
ATOM 1358 C CA . PHE A 1 174 ? -4.893 10.378 -11.263 1.00 79.62 174 PHE A CA 1
ATOM 1359 C C . PHE A 1 174 ? -4.042 9.995 -12.479 1.00 79.62 174 PHE A C 1
ATOM 1361 O O . PHE A 1 174 ? -4.270 10.476 -13.587 1.00 79.62 174 PHE A O 1
ATOM 1368 N N . VAL A 1 175 ? -3.055 9.118 -12.284 1.00 87.25 175 VAL A N 1
ATOM 1369 C CA . VAL A 1 175 ? -2.102 8.751 -13.342 1.00 87.25 175 VAL A CA 1
ATOM 1370 C C . VAL A 1 175 ? -2.566 7.576 -14.198 1.00 87.25 175 VAL A C 1
ATOM 1372 O O . VAL A 1 175 ? -2.028 7.391 -15.286 1.00 87.25 175 VAL A O 1
ATOM 1375 N N . ALA A 1 176 ? -3.554 6.794 -13.751 1.00 88.94 176 ALA A N 1
ATOM 1376 C CA . ALA A 1 176 ? -4.031 5.618 -14.476 1.00 88.94 176 ALA A CA 1
ATOM 1377 C C . ALA A 1 176 ? -4.556 5.977 -15.875 1.00 88.94 176 ALA A C 1
ATOM 1379 O O . ALA A 1 176 ? -4.171 5.338 -16.846 1.00 88.94 176 ALA A O 1
ATOM 1380 N N . GLU A 1 177 ? -5.359 7.037 -16.007 1.00 84.81 177 GLU A N 1
ATOM 1381 C CA . GLU A 1 177 ? -5.861 7.493 -17.315 1.00 84.81 177 GLU A CA 1
ATOM 1382 C C . GLU A 1 177 ? -4.734 7.986 -18.232 1.00 84.81 177 GLU A C 1
ATOM 1384 O O . GLU A 1 177 ? -4.768 7.772 -19.444 1.00 84.81 177 GLU A O 1
ATOM 1389 N N . LEU A 1 178 ? -3.711 8.614 -17.649 1.00 83.50 178 LEU A N 1
ATOM 1390 C CA . LEU A 1 178 ? -2.558 9.139 -18.372 1.00 83.50 178 LEU A CA 1
ATOM 1391 C C . LEU A 1 178 ? -1.715 8.005 -18.971 1.00 83.50 178 LEU A C 1
ATOM 1393 O O . LEU A 1 178 ? -1.415 8.005 -20.164 1.00 83.50 178 LEU A O 1
ATOM 1397 N N . VAL A 1 179 ? -1.338 7.021 -18.154 1.00 88.62 179 VAL A N 1
ATOM 1398 C CA . VAL A 1 179 ? -0.525 5.883 -18.611 1.00 88.62 179 VAL A CA 1
ATOM 1399 C C . VAL A 1 179 ? -1.285 5.015 -19.612 1.00 88.62 179 VAL A C 1
ATOM 1401 O O . VAL A 1 179 ? -0.690 4.513 -20.568 1.00 88.62 179 VAL A O 1
ATOM 1404 N N . ASP A 1 180 ? -2.607 4.926 -19.461 1.00 88.81 180 ASP A N 1
ATOM 1405 C CA . ASP A 1 180 ? -3.490 4.274 -20.417 1.00 88.81 180 ASP A CA 1
ATOM 1406 C C . ASP A 1 180 ? -3.568 5.003 -21.746 1.00 88.81 180 ASP A C 1
ATOM 1408 O O . ASP A 1 180 ? -3.420 4.373 -22.789 1.00 88.81 180 ASP A O 1
ATOM 1412 N N . LYS A 1 181 ? -3.721 6.328 -21.733 1.00 84.31 181 LYS A N 1
ATOM 1413 C CA . LYS A 1 181 ? -3.743 7.128 -22.959 1.00 84.31 181 LYS A CA 1
ATOM 1414 C C . LYS A 1 181 ? -2.494 6.902 -23.810 1.00 84.31 181 LYS A C 1
ATOM 1416 O O . LYS A 1 181 ? -2.600 6.789 -25.028 1.00 84.31 181 LYS A O 1
ATOM 1421 N N . TYR A 1 182 ? -1.328 6.818 -23.172 1.00 86.12 182 TYR A N 1
ATOM 1422 C CA . TYR A 1 182 ? -0.039 6.670 -23.852 1.00 86.12 182 TYR A CA 1
ATOM 1423 C C . TYR A 1 182 ? 0.437 5.217 -23.978 1.00 86.12 182 TYR A C 1
ATOM 1425 O O . TYR A 1 182 ? 1.531 4.972 -24.493 1.00 86.12 182 TYR A O 1
ATOM 1433 N N . HIS A 1 183 ? -0.379 4.247 -23.557 1.00 91.12 183 HIS A N 1
ATOM 1434 C CA . HIS A 1 183 ? -0.059 2.820 -23.576 1.00 91.12 183 HIS A CA 1
ATOM 1435 C C . HIS A 1 183 ? 1.247 2.468 -22.837 1.00 91.12 183 HIS A C 1
ATOM 1437 O O . HIS A 1 183 ? 1.991 1.589 -23.265 1.00 91.12 183 HIS A O 1
ATOM 1443 N N . VAL A 1 184 ? 1.568 3.144 -21.736 1.00 92.12 184 VAL A N 1
ATOM 1444 C CA . VAL A 1 184 ? 2.764 2.848 -20.931 1.00 92.12 184 VAL A CA 1
ATOM 1445 C C . VAL A 1 184 ? 2.348 1.986 -19.740 1.00 92.12 184 VAL A C 1
ATOM 1447 O O . VAL A 1 184 ? 1.620 2.475 -18.889 1.00 92.12 184 VAL A O 1
ATOM 1450 N N . PRO A 1 185 ? 2.784 0.719 -19.620 1.00 94.44 185 PRO A N 1
ATOM 1451 C CA . PRO A 1 185 ? 2.415 -0.094 -18.466 1.00 94.44 185 PRO A CA 1
ATOM 1452 C C . PRO A 1 185 ? 2.942 0.501 -17.158 1.00 94.44 185 PRO A C 1
ATOM 1454 O O . PRO A 1 185 ? 4.135 0.794 -17.030 1.00 94.44 185 PRO A O 1
ATOM 1457 N N . MET A 1 186 ? 2.056 0.636 -16.178 1.00 94.38 186 MET A N 1
ATOM 1458 C CA . MET A 1 186 ? 2.352 1.081 -14.825 1.00 94.38 186 MET A CA 1
ATOM 1459 C C . MET A 1 186 ? 2.004 -0.022 -13.829 1.00 94.38 186 MET A C 1
ATOM 1461 O O . MET A 1 186 ? 0.894 -0.544 -13.850 1.00 94.38 186 MET A O 1
ATOM 1465 N N . LEU A 1 187 ? 2.945 -0.375 -12.953 1.00 95.31 187 LEU A N 1
ATOM 1466 C CA . LEU A 1 187 ? 2.779 -1.417 -11.947 1.00 95.31 187 LEU A CA 1
ATOM 1467 C C . LEU A 1 187 ? 2.766 -0.801 -10.545 1.00 95.31 187 LEU A C 1
ATOM 1469 O O . LEU A 1 187 ? 3.805 -0.336 -10.074 1.00 95.31 187 LEU A O 1
ATOM 1473 N N . SER A 1 188 ? 1.625 -0.832 -9.853 1.00 94.50 188 SER A N 1
ATOM 1474 C CA . SER A 1 188 ? 1.540 -0.373 -8.459 1.00 94.50 188 SER A CA 1
ATOM 1475 C C . SER A 1 188 ? 1.458 -1.543 -7.483 1.00 94.50 188 SER A C 1
ATOM 1477 O O . SER A 1 188 ? 0.559 -2.385 -7.563 1.00 94.50 188 SER A O 1
ATOM 1479 N N . PHE A 1 189 ? 2.381 -1.552 -6.523 1.00 94.19 189 PHE A N 1
ATOM 1480 C CA . PHE A 1 189 ? 2.460 -2.536 -5.443 1.00 94.19 189 PHE A CA 1
ATOM 1481 C C . PHE A 1 189 ? 1.851 -2.037 -4.123 1.00 94.19 189 PHE A C 1
ATOM 1483 O O . PHE A 1 189 ? 1.900 -2.756 -3.129 1.00 94.19 189 PHE A O 1
ATOM 1490 N N . SER A 1 190 ? 1.300 -0.821 -4.082 1.00 94.06 190 SER A N 1
ATOM 1491 C CA . SER A 1 190 ? 0.783 -0.211 -2.847 1.00 94.06 190 SER A CA 1
ATOM 1492 C C . SER A 1 190 ? -0.563 0.502 -2.998 1.00 94.06 190 SER A C 1
ATOM 1494 O O . SER A 1 190 ? -1.213 0.768 -1.992 1.00 94.06 190 SER A O 1
ATOM 1496 N N . ALA A 1 191 ? -1.038 0.765 -4.219 1.00 93.31 191 ALA A N 1
ATOM 1497 C CA . ALA A 1 191 ? -2.402 1.235 -4.444 1.00 93.31 191 ALA A CA 1
ATOM 1498 C C . ALA A 1 191 ? -3.390 0.054 -4.374 1.00 93.31 191 ALA A C 1
ATOM 1500 O O . ALA A 1 191 ? -3.573 -0.690 -5.341 1.00 93.31 191 ALA A O 1
ATOM 1501 N N . THR A 1 192 ? -4.012 -0.143 -3.211 1.00 93.44 192 THR A N 1
ATOM 1502 C CA . THR A 1 192 ? -4.853 -1.316 -2.912 1.00 93.44 192 THR A CA 1
ATOM 1503 C C . THR A 1 192 ? -6.357 -1.078 -3.089 1.00 93.44 192 THR A C 1
ATOM 1505 O O . THR A 1 192 ? -7.116 -2.059 -3.159 1.00 93.44 192 THR A O 1
ATOM 1508 N N . SER A 1 193 ? -6.781 0.182 -3.280 1.00 93.06 193 SER A N 1
ATOM 1509 C CA . SER A 1 193 ? -8.198 0.553 -3.388 1.00 93.06 193 SER A CA 1
ATOM 1510 C C . SER A 1 193 ? -8.927 -0.267 -4.463 1.00 93.06 193 SER A C 1
ATOM 1512 O O . SER A 1 193 ? -8.453 -0.365 -5.602 1.00 93.06 193 SER A O 1
ATOM 1514 N N . PRO A 1 194 ? -10.104 -0.842 -4.154 1.00 90.56 194 PRO A N 1
ATOM 1515 C CA . PRO A 1 194 ? -10.942 -1.525 -5.136 1.00 90.56 194 PRO A CA 1
ATOM 1516 C C . PRO A 1 194 ? -11.478 -0.611 -6.249 1.00 90.56 194 PRO A C 1
ATOM 1518 O O . PRO A 1 194 ? -11.898 -1.117 -7.289 1.00 90.56 194 PRO A O 1
ATOM 1521 N N . PHE A 1 195 ? -11.486 0.714 -6.052 1.00 86.69 195 PHE A N 1
ATOM 1522 C CA . PHE A 1 195 ? -11.981 1.667 -7.056 1.00 86.69 195 PHE A CA 1
ATOM 1523 C C . PHE A 1 195 ? -11.060 1.812 -8.264 1.00 86.69 195 PHE A C 1
ATOM 1525 O O . PHE A 1 195 ? -11.528 2.172 -9.345 1.00 86.69 195 PHE A O 1
ATOM 1532 N N . ILE A 1 196 ? -9.784 1.463 -8.118 1.00 80.81 196 ILE A N 1
ATOM 1533 C CA . ILE A 1 196 ? -8.830 1.488 -9.221 1.00 80.81 196 ILE A CA 1
ATOM 1534 C C . ILE A 1 196 ? -9.022 0.194 -10.023 1.00 80.81 196 ILE A C 1
ATOM 1536 O O . ILE A 1 196 ? -8.425 -0.848 -9.740 1.00 80.81 196 ILE A O 1
ATOM 1540 N N . SER A 1 197 ? -9.955 0.236 -10.977 1.00 65.25 197 SER A N 1
ATOM 1541 C CA . SER A 1 197 ? -10.339 -0.914 -11.800 1.00 65.25 197 SER A CA 1
ATOM 1542 C C . SER A 1 197 ? -9.494 -1.012 -13.067 1.00 65.25 197 SER A C 1
ATOM 1544 O O . SER A 1 197 ? -9.551 -0.139 -13.929 1.00 65.25 197 SER A O 1
ATOM 1546 N N . SER A 1 198 ? -8.820 -2.148 -13.245 1.00 63.97 198 SER A N 1
ATOM 1547 C CA . SER A 1 198 ? -8.031 -2.462 -14.444 1.00 63.97 198 SER A CA 1
ATOM 1548 C C . SER A 1 198 ? -8.846 -2.559 -15.739 1.00 63.97 198 SER A C 1
ATOM 1550 O O . SER A 1 198 ? -8.269 -2.561 -16.820 1.00 63.97 198 SER A O 1
ATOM 1552 N N . ILE A 1 199 ? -10.181 -2.652 -15.669 1.00 68.12 199 ILE A N 1
ATOM 1553 C CA . ILE A 1 199 ? -11.015 -2.809 -16.873 1.00 68.12 199 ILE A CA 1
ATOM 1554 C C . ILE A 1 199 ? -11.000 -1.533 -17.717 1.00 68.12 199 ILE A C 1
ATOM 1556 O O . ILE A 1 199 ? -10.977 -1.609 -18.943 1.00 68.12 199 ILE A O 1
ATOM 1560 N N . ARG A 1 200 ? -11.048 -0.364 -17.067 1.00 79.38 200 ARG A N 1
ATOM 1561 C CA . ARG A 1 200 ? -11.040 0.932 -17.765 1.00 79.38 200 ARG A CA 1
ATOM 1562 C C . ARG A 1 200 ? -9.632 1.453 -17.999 1.00 79.38 200 ARG A C 1
ATOM 1564 O O . ARG A 1 200 ? -9.454 2.251 -18.911 1.00 79.38 200 ARG A O 1
ATOM 1571 N N . THR A 1 201 ? -8.681 0.992 -17.192 1.00 88.06 201 THR A N 1
ATOM 1572 C CA . THR A 1 201 ? -7.273 1.364 -17.284 1.00 88.06 201 THR A CA 1
ATOM 1573 C C . THR A 1 201 ? -6.372 0.125 -17.416 1.00 88.06 201 THR A C 1
ATOM 1575 O O . THR A 1 201 ? -5.659 -0.212 -16.467 1.00 88.06 201 THR A O 1
ATOM 1578 N N . PRO A 1 202 ? -6.428 -0.631 -18.538 1.00 91.44 202 PRO A N 1
ATOM 1579 C CA . PRO A 1 202 ? -5.635 -1.848 -18.749 1.00 91.44 202 PRO A CA 1
ATOM 1580 C C . PRO A 1 202 ? -4.113 -1.683 -18.653 1.00 91.44 202 PRO A C 1
ATOM 1582 O O . PRO A 1 202 ? -3.421 -2.691 -18.497 1.00 91.44 202 PRO A O 1
ATOM 1585 N N . TYR A 1 203 ? -3.562 -0.472 -18.773 1.00 92.69 203 TYR A N 1
ATOM 1586 C CA . TYR A 1 203 ? -2.126 -0.243 -18.581 1.00 92.69 203 TYR A CA 1
ATOM 1587 C C . TYR A 1 203 ? -1.764 0.031 -17.124 1.00 92.69 203 TYR A C 1
ATOM 1589 O O . TYR A 1 203 ? -0.588 -0.065 -16.779 1.00 92.69 203 TYR A O 1
ATOM 1597 N N . PHE A 1 204 ? -2.744 0.270 -16.253 1.00 93.12 204 PHE A N 1
ATOM 1598 C CA . PHE A 1 204 ? -2.553 0.232 -14.811 1.00 93.12 204 PHE A CA 1
ATOM 1599 C C . PHE A 1 204 ? -2.711 -1.201 -14.278 1.00 93.12 204 PHE A C 1
ATOM 1601 O O . PHE A 1 204 ? -3.800 -1.780 -14.245 1.00 93.12 204 PHE A O 1
ATOM 1608 N N . ILE A 1 205 ? -1.606 -1.777 -13.816 1.00 92.06 205 ILE A N 1
ATOM 1609 C CA . ILE A 1 205 ? -1.523 -3.142 -13.303 1.00 92.06 205 ILE A CA 1
ATOM 1610 C C . ILE A 1 205 ? -1.229 -3.081 -11.807 1.00 92.06 205 ILE A C 1
ATOM 1612 O O . ILE A 1 205 ? -0.202 -2.569 -11.367 1.00 92.06 205 ILE A O 1
ATOM 1616 N N . ARG A 1 206 ? -2.114 -3.656 -10.995 1.00 90.00 206 ARG A N 1
ATOM 1617 C CA . ARG A 1 206 ? -1.866 -3.801 -9.561 1.00 90.00 206 ARG A CA 1
ATOM 1618 C C . ARG A 1 206 ? -1.095 -5.091 -9.292 1.00 90.00 206 ARG A C 1
ATOM 1620 O O . ARG A 1 206 ? -1.573 -6.177 -9.609 1.00 90.00 206 ARG A O 1
ATOM 1627 N N . THR A 1 207 ? 0.063 -4.970 -8.654 1.00 90.06 207 THR A N 1
ATOM 1628 C CA . THR A 1 207 ? 0.878 -6.088 -8.151 1.00 90.06 207 THR A CA 1
ATOM 1629 C C . THR A 1 207 ? 0.726 -6.288 -6.642 1.00 90.06 207 THR A C 1
ATOM 1631 O O . THR A 1 207 ? 1.447 -7.094 -6.062 1.00 90.06 207 THR A O 1
ATOM 1634 N N . ALA A 1 208 ? -0.229 -5.604 -6.013 1.00 89.88 208 ALA A N 1
ATOM 1635 C CA . ALA A 1 208 ? -0.707 -5.816 -4.647 1.00 89.88 208 ALA A CA 1
ATOM 1636 C C . ALA A 1 208 ? -2.022 -6.614 -4.600 1.00 89.88 208 ALA A C 1
ATOM 1638 O O . ALA A 1 208 ? -2.706 -6.777 -5.616 1.00 89.88 208 ALA A O 1
ATOM 1639 N N . LEU A 1 209 ? -2.421 -7.051 -3.403 1.00 90.75 209 LEU A N 1
ATOM 1640 C CA . LEU A 1 209 ? -3.803 -7.472 -3.170 1.00 90.75 209 LEU A CA 1
ATOM 1641 C C . LEU A 1 209 ? -4.737 -6.255 -3.129 1.00 90.75 209 LEU A C 1
ATOM 1643 O O . LEU A 1 209 ? -4.336 -5.146 -2.790 1.00 90.75 209 LEU A O 1
ATOM 1647 N N . SER A 1 210 ? -6.002 -6.465 -3.490 1.00 92.62 210 SER A N 1
ATOM 1648 C CA . SER A 1 210 ? -7.034 -5.448 -3.270 1.00 92.62 210 SER A CA 1
ATOM 1649 C C . SER A 1 210 ? -7.454 -5.421 -1.808 1.00 92.62 210 SER A C 1
ATOM 1651 O O . SER A 1 210 ? -7.588 -6.499 -1.225 1.00 92.62 210 SER A O 1
ATOM 1653 N N . ASP A 1 211 ? -7.845 -4.254 -1.284 1.00 93.56 211 ASP A N 1
ATOM 1654 C CA . ASP A 1 211 ? -8.508 -4.163 0.029 1.00 93.56 211 ASP A CA 1
ATOM 1655 C C . ASP A 1 211 ? -9.824 -4.955 0.075 1.00 93.56 211 ASP A C 1
ATOM 1657 O O . ASP A 1 211 ? -10.306 -5.314 1.144 1.00 93.56 211 ASP A O 1
ATOM 1661 N N . PHE A 1 212 ? -10.397 -5.310 -1.078 1.00 93.31 212 PHE A N 1
ATOM 1662 C CA . PHE A 1 212 ? -11.515 -6.249 -1.139 1.00 93.31 212 PHE A CA 1
ATOM 1663 C C . PHE A 1 212 ? -11.168 -7.625 -0.534 1.00 93.31 212 PHE A C 1
ATOM 1665 O O . PHE A 1 212 ? -12.023 -8.289 0.044 1.00 93.31 212 PHE A O 1
ATOM 1672 N N . SER A 1 213 ? -9.903 -8.051 -0.606 1.00 94.00 213 SER A N 1
ATOM 1673 C CA . SER A 1 213 ? -9.465 -9.399 -0.208 1.00 94.00 213 SER A CA 1
ATOM 1674 C C . SER A 1 213 ? -9.595 -9.661 1.299 1.00 94.00 213 SER A C 1
ATOM 1676 O O . SER A 1 213 ? -9.740 -10.810 1.710 1.00 94.00 213 SER A O 1
ATOM 1678 N N . GLN A 1 214 ? -9.561 -8.615 2.131 1.00 95.44 214 GLN A N 1
ATOM 1679 C CA . GLN A 1 214 ? -9.685 -8.722 3.595 1.00 95.44 214 GLN A CA 1
ATOM 1680 C C . GLN A 1 214 ? -11.135 -8.691 4.095 1.00 95.44 214 GLN A C 1
ATOM 1682 O O . GLN A 1 214 ? -11.393 -9.074 5.236 1.00 95.44 214 GLN A O 1
ATOM 1687 N N . VAL A 1 215 ? -12.090 -8.274 3.258 1.00 97.56 215 VAL A N 1
ATOM 1688 C CA . VAL A 1 215 ? -13.490 -8.035 3.649 1.00 97.56 215 VAL A CA 1
ATOM 1689 C C . VAL A 1 215 ? -14.118 -9.269 4.301 1.00 97.56 215 VAL A C 1
ATOM 1691 O O . VAL A 1 215 ? -14.638 -9.191 5.414 1.00 97.56 215 VAL A O 1
ATOM 1694 N N . ASN A 1 216 ? -13.986 -10.433 3.660 1.00 97.38 216 ASN A N 1
ATOM 1695 C CA . ASN A 1 216 ? -14.556 -11.680 4.174 1.00 97.38 216 ASN A CA 1
ATOM 1696 C C . ASN A 1 216 ? -13.876 -12.157 5.462 1.00 97.38 216 ASN A C 1
ATOM 1698 O O . ASN A 1 216 ? -14.525 -12.778 6.301 1.00 97.38 216 ASN A O 1
ATOM 1702 N N . ALA A 1 217 ? -12.586 -11.863 5.646 1.00 97.94 217 ALA A N 1
ATOM 1703 C CA . ALA A 1 217 ? -11.880 -12.201 6.878 1.00 97.94 217 ALA A CA 1
ATOM 1704 C C . ALA A 1 217 ? -12.402 -11.365 8.058 1.00 97.94 217 ALA A C 1
ATOM 1706 O O . ALA A 1 217 ? -12.666 -11.913 9.127 1.00 97.94 217 ALA A O 1
ATOM 1707 N N . ILE A 1 218 ? -12.629 -10.064 7.848 1.00 98.31 218 ILE A N 1
ATOM 1708 C CA . ILE A 1 218 ? -13.220 -9.179 8.861 1.00 98.31 218 ILE A CA 1
ATOM 1709 C C . ILE A 1 218 ? -14.651 -9.625 9.186 1.00 98.31 218 ILE A C 1
ATOM 1711 O O . ILE A 1 218 ? -14.980 -9.799 10.358 1.00 98.31 218 ILE A O 1
ATOM 1715 N N . ALA A 1 219 ? -15.484 -9.889 8.176 1.00 98.50 219 ALA A N 1
ATOM 1716 C CA . ALA A 1 219 ? -16.847 -10.380 8.389 1.00 98.50 219 ALA A CA 1
ATOM 1717 C C . ALA A 1 219 ? -16.872 -11.725 9.143 1.00 98.50 219 ALA A C 1
ATOM 1719 O O . ALA A 1 219 ? -17.691 -11.920 10.041 1.00 98.50 219 ALA A O 1
ATOM 1720 N N . ALA A 1 220 ? -15.937 -12.635 8.848 1.00 98.50 220 ALA A N 1
ATOM 1721 C CA . ALA A 1 220 ? -15.809 -13.906 9.557 1.00 98.50 220 ALA A CA 1
ATOM 1722 C C . ALA A 1 220 ? -15.435 -13.724 11.037 1.00 98.50 220 ALA A C 1
ATOM 1724 O O . ALA A 1 220 ? -15.995 -14.418 11.885 1.00 98.50 220 ALA A O 1
ATOM 1725 N N . ILE A 1 221 ? -14.542 -12.780 11.358 1.00 98.31 221 ILE A N 1
ATOM 1726 C CA . ILE A 1 221 ? -14.224 -12.409 12.746 1.00 98.31 221 ILE A CA 1
ATOM 1727 C C . ILE A 1 221 ? -15.492 -11.912 13.445 1.00 98.31 221 ILE A C 1
ATOM 1729 O O . ILE A 1 221 ? -15.866 -12.446 14.486 1.00 98.31 221 ILE A O 1
ATOM 1733 N N . ILE A 1 222 ? -16.193 -10.944 12.849 1.00 98.50 222 ILE A N 1
ATOM 1734 C CA . ILE A 1 222 ? -17.424 -10.381 13.417 1.00 98.50 222 ILE A CA 1
ATOM 1735 C C . ILE A 1 222 ? -18.468 -11.471 13.695 1.00 98.50 222 ILE A C 1
ATOM 1737 O O . ILE A 1 222 ? -19.029 -11.536 14.792 1.00 98.50 222 ILE A O 1
ATOM 1741 N N . LYS A 1 223 ? -18.669 -12.372 12.728 1.00 98.44 223 LYS A N 1
ATOM 1742 C CA . LYS A 1 223 ? -19.579 -13.514 12.842 1.00 98.44 223 LYS A CA 1
ATOM 1743 C C . LYS A 1 223 ? -19.174 -14.467 13.963 1.00 98.44 223 LYS A C 1
ATOM 1745 O O . LYS A 1 223 ? -20.036 -14.908 14.718 1.00 98.44 223 LYS A O 1
ATOM 1750 N N . ALA A 1 224 ? -17.885 -14.787 14.077 1.00 98.25 224 ALA A N 1
ATOM 1751 C CA . ALA A 1 224 ? -17.374 -15.722 15.078 1.00 98.25 224 ALA A CA 1
ATOM 1752 C C . ALA A 1 224 ? -17.617 -15.234 16.515 1.00 98.25 224 ALA A C 1
ATOM 1754 O O . ALA A 1 224 ? -17.922 -16.042 17.388 1.00 98.25 224 ALA A O 1
ATOM 1755 N N . PHE A 1 225 ? -17.538 -13.921 16.749 1.00 97.31 225 PHE A N 1
ATOM 1756 C CA . PHE A 1 225 ? -17.835 -13.313 18.050 1.00 97.31 225 PHE A CA 1
ATOM 1757 C C . PHE A 1 225 ? -19.319 -12.958 18.250 1.00 97.31 225 PHE A C 1
ATOM 1759 O O . PHE A 1 225 ? -19.711 -12.554 19.343 1.00 97.31 225 PHE A O 1
ATOM 1766 N N . GLY A 1 226 ? -20.159 -13.116 17.221 1.00 97.38 226 GLY A N 1
ATOM 1767 C CA . GLY A 1 226 ? -21.600 -12.872 17.302 1.00 97.38 226 GLY A CA 1
ATOM 1768 C C . GLY A 1 226 ? -21.992 -11.399 17.457 1.00 97.38 226 GLY A C 1
ATOM 1769 O O . GLY A 1 226 ? -23.081 -11.110 17.958 1.00 97.38 226 GLY A O 1
ATOM 1770 N N . TRP A 1 227 ? -21.134 -10.455 17.052 1.00 97.69 227 TRP A N 1
ATOM 1771 C CA . TRP A 1 227 ? -21.434 -9.026 17.165 1.00 97.69 227 TRP A CA 1
ATOM 1772 C C . TRP A 1 227 ? -22.459 -8.583 16.115 1.00 97.69 227 TRP A C 1
ATOM 1774 O O . TRP A 1 227 ? -22.245 -8.713 14.912 1.00 97.69 227 TRP A O 1
ATOM 1784 N N . ARG A 1 228 ? -23.583 -8.027 16.579 1.00 97.38 228 ARG A N 1
ATOM 1785 C CA . ARG A 1 228 ? -24.717 -7.616 15.730 1.00 97.38 228 ARG A CA 1
ATOM 1786 C C . ARG A 1 228 ? -24.679 -6.159 15.292 1.00 97.38 228 ARG A C 1
ATOM 1788 O O . ARG A 1 228 ? -25.357 -5.803 14.338 1.00 97.38 228 ARG A O 1
ATOM 1795 N N . GLU A 1 229 ? -23.884 -5.334 15.961 1.00 97.94 229 GLU A N 1
ATOM 1796 C CA . GLU A 1 229 ? -23.719 -3.926 15.621 1.00 97.94 229 GLU A CA 1
ATOM 1797 C C . GLU A 1 229 ? -22.247 -3.539 15.627 1.00 97.94 229 GLU A C 1
ATOM 1799 O O . GLU A 1 229 ? -21.503 -3.917 16.536 1.00 97.94 229 GLU A O 1
ATOM 1804 N N . VAL A 1 230 ? -21.849 -2.747 14.634 1.00 98.38 230 VAL A N 1
ATOM 1805 C CA . VAL A 1 230 ? -20.495 -2.199 14.514 1.00 98.38 230 VAL A CA 1
ATOM 1806 C C . VAL A 1 230 ? -20.528 -0.730 14.103 1.00 98.38 230 VAL A C 1
ATOM 1808 O O . VAL A 1 230 ? -21.472 -0.263 13.463 1.00 98.38 230 VAL A O 1
ATOM 1811 N N . ILE A 1 231 ? -19.460 -0.013 14.437 1.00 98.44 231 ILE A N 1
ATOM 1812 C CA . ILE A 1 231 ? -19.183 1.344 13.971 1.00 98.44 231 ILE A CA 1
ATOM 1813 C C . ILE A 1 231 ? -18.048 1.268 12.952 1.00 98.44 231 ILE A C 1
ATOM 1815 O O . ILE A 1 231 ? -17.018 0.652 13.217 1.00 98.44 231 ILE A O 1
ATOM 1819 N N . GLN A 1 232 ? -18.226 1.895 11.792 1.00 98.00 232 GLN A N 1
ATOM 1820 C CA . GLN A 1 232 ? -17.175 2.001 10.777 1.00 98.00 232 GLN A CA 1
ATOM 1821 C C . GLN A 1 232 ? -16.498 3.367 10.872 1.00 98.00 232 GLN A C 1
ATOM 1823 O O . GLN A 1 232 ? -17.179 4.394 10.867 1.00 98.00 232 GLN A O 1
ATOM 1828 N N . ILE A 1 233 ? -15.168 3.371 10.931 1.00 98.06 233 ILE A N 1
ATOM 1829 C CA . ILE A 1 233 ? -14.338 4.573 10.868 1.00 98.06 233 ILE A CA 1
ATOM 1830 C C . ILE A 1 233 ? -13.401 4.437 9.673 1.00 98.06 233 ILE A C 1
ATOM 1832 O O . ILE A 1 233 ? -12.696 3.433 9.567 1.00 98.06 233 ILE A O 1
ATOM 1836 N N . TRP A 1 234 ? -13.365 5.424 8.783 1.00 97.00 234 TRP A N 1
ATOM 1837 C CA . TRP A 1 234 ? -12.442 5.374 7.652 1.00 97.00 234 TRP A CA 1
ATOM 1838 C C . TRP A 1 234 ? -11.926 6.731 7.212 1.00 97.00 234 TRP A C 1
ATOM 1840 O O . TRP A 1 234 ? -12.526 7.763 7.497 1.00 97.00 234 TRP A O 1
ATOM 1850 N N . GLU A 1 235 ? -10.787 6.706 6.530 1.00 95.31 235 GLU A N 1
ATOM 1851 C CA . GLU A 1 235 ? -10.132 7.901 6.011 1.00 95.31 235 GLU A CA 1
ATOM 1852 C C . GLU A 1 235 ? -10.855 8.485 4.786 1.00 95.31 235 GLU A C 1
ATOM 1854 O O . GLU A 1 235 ? -11.214 7.745 3.869 1.00 95.31 235 GLU A O 1
ATOM 1859 N N . ASP A 1 236 ? -11.018 9.810 4.722 1.00 93.69 236 ASP A N 1
ATOM 1860 C CA . ASP A 1 236 ? -11.666 10.505 3.600 1.00 93.69 236 ASP A CA 1
ATOM 1861 C C . ASP A 1 236 ? -10.768 10.600 2.357 1.00 93.69 236 ASP A C 1
ATOM 1863 O O . ASP A 1 236 ? -10.288 11.658 1.960 1.00 93.69 236 ASP A O 1
ATOM 1867 N N . THR A 1 237 ? -10.466 9.453 1.757 1.00 90.94 237 THR A N 1
ATOM 1868 C CA . THR A 1 237 ? -9.615 9.347 0.566 1.00 90.94 237 THR A CA 1
ATOM 1869 C C . THR A 1 237 ? -10.144 8.281 -0.385 1.00 90.94 237 THR A C 1
ATOM 1871 O O . THR A 1 237 ? -10.992 7.466 -0.024 1.00 90.94 237 THR A O 1
ATOM 1874 N N . LEU A 1 238 ? -9.625 8.226 -1.616 1.00 88.88 238 LEU A N 1
ATOM 1875 C CA . LEU A 1 238 ? -9.927 7.134 -2.556 1.00 88.88 238 LEU A CA 1
ATOM 1876 C C . LEU A 1 238 ? -9.508 5.752 -2.034 1.00 88.88 238 LEU A C 1
ATOM 1878 O O . LEU A 1 238 ? -10.090 4.739 -2.426 1.00 88.88 238 LEU A O 1
ATOM 1882 N N . TYR A 1 239 ? -8.504 5.710 -1.159 1.00 92.19 239 TYR A N 1
ATOM 1883 C CA . TYR A 1 239 ? -8.142 4.514 -0.411 1.00 92.19 239 TYR A CA 1
ATOM 1884 C C . TYR A 1 239 ? -9.242 4.178 0.601 1.00 92.19 239 TYR A C 1
ATOM 1886 O O . TYR A 1 239 ? -9.926 3.169 0.441 1.00 92.19 239 TYR A O 1
ATOM 1894 N N . GLY A 1 240 ? -9.495 5.082 1.552 1.00 92.44 240 GLY A N 1
ATOM 1895 C CA . GLY A 1 240 ? -10.414 4.819 2.652 1.00 92.44 240 GLY A CA 1
ATOM 1896 C C . GLY A 1 240 ? -11.856 4.556 2.206 1.00 92.44 240 GLY A C 1
ATOM 1897 O O . GLY A 1 240 ? -12.499 3.631 2.691 1.00 92.44 240 GLY A O 1
ATOM 1898 N N . ASN A 1 241 ? -12.356 5.301 1.218 1.00 92.44 241 ASN A N 1
ATOM 1899 C CA . ASN A 1 241 ? -13.704 5.127 0.673 1.00 92.44 241 ASN A CA 1
ATOM 1900 C C . ASN A 1 241 ? -13.859 3.842 -0.170 1.00 92.44 241 ASN A C 1
ATOM 1902 O O . ASN A 1 241 ? -14.977 3.350 -0.343 1.00 92.44 241 ASN A O 1
ATOM 1906 N N . GLY A 1 242 ? -12.756 3.283 -0.684 1.00 90.44 242 GLY A N 1
ATOM 1907 C CA . GLY A 1 242 ? -12.753 2.187 -1.658 1.00 90.44 242 GLY A CA 1
ATOM 1908 C C . GLY A 1 242 ? -13.349 0.874 -1.152 1.00 90.44 242 GLY A C 1
ATOM 1909 O O . GLY A 1 242 ? -14.011 0.159 -1.905 1.00 90.44 242 GLY A O 1
ATOM 1910 N N . VAL A 1 243 ? -13.131 0.544 0.123 1.00 92.56 243 VAL A N 1
ATOM 1911 C CA . VAL A 1 243 ? -13.508 -0.762 0.696 1.00 92.56 243 VAL A CA 1
ATOM 1912 C C . VAL A 1 243 ? -14.855 -0.750 1.432 1.00 92.56 243 VAL A C 1
ATOM 1914 O O . VAL A 1 243 ? -15.456 -1.801 1.649 1.00 92.56 243 VAL A O 1
ATOM 1917 N N . ILE A 1 244 ? -15.371 0.427 1.799 1.00 92.50 244 ILE A N 1
ATOM 1918 C CA . ILE A 1 244 ? -16.468 0.574 2.778 1.00 92.50 244 ILE A CA 1
ATOM 1919 C C . ILE A 1 244 ? -17.777 -0.051 2.319 1.00 92.50 244 ILE A C 1
ATOM 1921 O O . ILE A 1 244 ? -18.493 -0.651 3.127 1.00 92.50 244 ILE A O 1
ATOM 1925 N N . ARG A 1 245 ? -18.085 0.045 1.022 1.00 93.06 245 ARG A N 1
ATOM 1926 C CA . ARG A 1 245 ? -19.264 -0.614 0.456 1.00 93.06 245 ARG A CA 1
ATOM 1927 C C . ARG A 1 245 ? -19.164 -2.129 0.605 1.00 93.06 245 ARG A C 1
ATOM 1929 O O . ARG A 1 245 ? -20.058 -2.733 1.177 1.00 93.06 245 ARG A O 1
ATOM 1936 N N . PHE A 1 246 ? -18.053 -2.714 0.166 1.00 96.00 246 PHE A N 1
ATOM 1937 C CA . PHE A 1 246 ? -17.834 -4.158 0.241 1.00 96.00 246 PHE A CA 1
ATOM 1938 C C . PHE A 1 246 ? -17.857 -4.663 1.683 1.00 96.00 246 PHE A C 1
ATOM 1940 O O . PHE A 1 246 ? -18.455 -5.695 1.968 1.00 96.00 246 PHE A O 1
ATOM 1947 N N . LEU A 1 247 ? -17.256 -3.905 2.603 1.00 96.81 247 LEU A N 1
ATOM 1948 C CA . LEU A 1 247 ? -17.309 -4.217 4.024 1.00 96.81 247 LEU A CA 1
ATOM 1949 C C . LEU A 1 247 ? -18.743 -4.156 4.566 1.00 96.81 247 LEU A C 1
ATOM 1951 O O . LEU A 1 247 ? -19.142 -5.039 5.313 1.00 96.81 247 LEU A O 1
ATOM 1955 N N . THR A 1 248 ? -19.524 -3.139 4.193 1.00 96.69 248 THR A N 1
ATOM 1956 C CA . THR A 1 248 ? -20.934 -3.031 4.600 1.00 96.69 248 THR A CA 1
ATOM 1957 C C . THR A 1 248 ? -21.752 -4.216 4.091 1.00 96.69 248 THR A C 1
ATOM 1959 O O . THR A 1 248 ? -22.486 -4.809 4.878 1.00 96.69 248 THR A O 1
ATOM 1962 N N . ASP A 1 249 ? -21.593 -4.581 2.819 1.00 97.69 249 ASP A N 1
ATOM 1963 C CA . ASP A 1 249 ? -22.323 -5.689 2.197 1.00 97.69 249 ASP A CA 1
ATOM 1964 C C . ASP A 1 249 ? -21.980 -7.022 2.899 1.00 97.69 249 ASP A C 1
ATOM 1966 O O . ASP A 1 249 ? -22.871 -7.748 3.335 1.00 97.69 249 ASP A O 1
ATOM 1970 N N . ALA A 1 250 ? -20.693 -7.298 3.144 1.00 98.25 250 ALA A N 1
ATOM 1971 C CA . ALA A 1 250 ? -20.262 -8.521 3.829 1.00 98.25 250 ALA A CA 1
ATOM 1972 C C . ALA A 1 250 ? -20.688 -8.590 5.307 1.00 98.25 250 ALA A C 1
ATOM 1974 O O . ALA A 1 250 ? -20.938 -9.674 5.832 1.00 98.25 250 ALA A O 1
ATOM 1975 N N . LEU A 1 251 ? -20.780 -7.448 5.998 1.00 98.50 251 LEU A N 1
ATOM 1976 C CA . LEU A 1 251 ? -21.319 -7.391 7.362 1.00 98.50 251 LEU A CA 1
ATOM 1977 C C . LEU A 1 251 ? -22.820 -7.706 7.383 1.00 98.50 251 LEU A C 1
ATOM 1979 O O . LEU A 1 251 ? -23.284 -8.415 8.274 1.00 98.50 251 LEU A O 1
ATOM 1983 N N . GLN A 1 252 ? -23.571 -7.231 6.387 1.00 97.88 252 GLN A N 1
ATOM 1984 C CA . GLN A 1 252 ? -24.993 -7.550 6.253 1.00 97.88 252 GLN A CA 1
ATOM 1985 C C . GLN A 1 252 ? -25.221 -9.044 5.993 1.00 97.88 252 GLN A C 1
ATOM 1987 O O . GLN A 1 252 ? -26.125 -9.624 6.587 1.00 97.88 252 GLN A O 1
ATOM 1992 N N . GLU A 1 253 ? -24.376 -9.689 5.182 1.00 98.12 253 GLU A N 1
ATOM 1993 C CA . GLU A 1 253 ? -24.439 -11.139 4.922 1.00 98.12 253 GLU A CA 1
ATOM 1994 C C . GLU A 1 253 ? -24.231 -12.005 6.175 1.00 98.12 253 GLU A C 1
ATOM 1996 O O . GLU A 1 253 ? -24.639 -13.169 6.208 1.00 98.12 253 GLU A O 1
ATOM 2001 N N . VAL A 1 254 ? -23.597 -11.456 7.215 1.00 98.25 254 VAL A N 1
ATOM 2002 C CA . VAL A 1 254 ? -23.410 -12.126 8.510 1.00 98.25 254 VAL A CA 1
ATOM 2003 C C . VAL A 1 254 ? -24.352 -11.601 9.596 1.00 98.25 254 VAL A C 1
ATOM 2005 O O . VAL A 1 254 ? -24.111 -11.839 10.780 1.00 98.25 254 VAL A O 1
ATOM 2008 N N . ASP A 1 255 ? -25.443 -10.939 9.194 1.00 97.75 255 ASP A N 1
ATOM 2009 C CA . ASP A 1 255 ? -26.477 -10.383 10.071 1.00 97.75 255 ASP A CA 1
ATOM 2010 C C . ASP A 1 255 ? -25.913 -9.375 11.098 1.00 97.75 255 ASP A C 1
ATOM 2012 O O . ASP A 1 255 ? -26.286 -9.383 12.281 1.00 97.75 255 ASP A O 1
ATOM 2016 N N . THR A 1 256 ? -24.994 -8.515 10.649 1.00 98.44 256 THR A N 1
ATOM 2017 C CA . THR A 1 256 ? -24.417 -7.410 11.424 1.00 98.44 256 THR A CA 1
ATOM 2018 C C . THR A 1 256 ? -24.774 -6.065 10.791 1.00 98.44 256 THR A C 1
ATOM 2020 O O . THR A 1 256 ? -24.535 -5.815 9.610 1.00 98.44 256 THR A O 1
ATOM 2023 N N . HIS A 1 257 ? -25.311 -5.153 11.598 1.00 96.88 257 HIS A N 1
ATOM 2024 C CA . HIS A 1 257 ? -25.690 -3.808 11.184 1.00 96.88 257 HIS A CA 1
ATOM 2025 C C . HIS A 1 257 ? -24.583 -2.780 11.472 1.00 96.88 257 HIS A C 1
ATOM 2027 O O . HIS A 1 257 ? -23.929 -2.812 12.515 1.00 96.88 257 HIS A O 1
ATOM 2033 N N . VAL A 1 258 ? -24.404 -1.814 10.568 1.00 97.06 258 VAL A N 1
ATOM 2034 C CA . VAL A 1 258 ? -23.523 -0.659 10.793 1.00 97.06 258 VAL A CA 1
ATOM 2035 C C . VAL A 1 258 ? -24.334 0.445 11.469 1.00 97.06 258 VAL A C 1
ATOM 2037 O O . VAL A 1 258 ? -25.092 1.152 10.806 1.00 97.06 258 VAL A O 1
ATOM 2040 N N . SER A 1 259 ? -24.199 0.585 12.789 1.00 94.88 259 SER A N 1
ATOM 2041 C CA . SER A 1 259 ? -24.998 1.526 13.590 1.00 94.88 259 SER A CA 1
ATOM 2042 C C . SER A 1 259 ? -24.546 2.978 13.438 1.00 94.88 259 SER A C 1
ATOM 2044 O O . SER A 1 259 ? -25.361 3.893 13.551 1.00 94.88 259 SER A O 1
ATOM 2046 N N . TYR A 1 260 ? -23.262 3.198 13.150 1.00 96.75 260 TYR A N 1
ATOM 2047 C CA . TYR A 1 260 ? -22.708 4.524 12.908 1.00 96.75 260 TYR A CA 1
ATOM 2048 C C . TYR A 1 260 ? -21.534 4.479 11.931 1.00 96.75 260 TYR A C 1
ATOM 2050 O O . TYR A 1 260 ? -20.825 3.475 11.817 1.00 96.75 260 TYR A O 1
ATOM 2058 N N . ARG A 1 261 ? -21.325 5.598 11.240 1.00 96.50 261 ARG A N 1
ATOM 2059 C CA . ARG A 1 261 ? -20.246 5.805 10.280 1.00 96.50 261 ARG A CA 1
ATOM 2060 C C . ARG A 1 261 ? -19.542 7.116 10.580 1.00 96.50 261 ARG A C 1
ATOM 2062 O O . ARG A 1 261 ? -20.201 8.147 10.672 1.00 96.50 261 ARG A O 1
ATOM 2069 N N . TYR A 1 262 ? -18.224 7.067 10.705 1.00 96.00 262 TYR A N 1
ATOM 2070 C CA . TYR A 1 262 ? -17.397 8.242 10.919 1.00 96.00 262 TYR A CA 1
ATOM 2071 C C . TYR A 1 262 ? -16.298 8.312 9.864 1.00 96.00 262 TYR A C 1
ATOM 2073 O O . TYR A 1 262 ? -15.487 7.398 9.728 1.00 96.00 262 TYR A O 1
ATOM 2081 N N . VAL A 1 263 ? -16.277 9.418 9.130 1.00 96.25 263 VAL A N 1
ATOM 2082 C CA . VAL A 1 263 ? -15.222 9.716 8.167 1.00 96.25 263 VAL A CA 1
ATOM 2083 C C . VAL A 1 263 ? -14.213 10.633 8.840 1.00 96.25 263 VAL A C 1
ATOM 2085 O O . VAL A 1 263 ? -14.586 11.693 9.340 1.00 96.25 263 VAL A O 1
ATOM 2088 N N . ILE A 1 264 ? -12.952 10.216 8.870 1.00 94.56 264 ILE A N 1
ATOM 2089 C CA . ILE A 1 264 ? -11.841 10.983 9.428 1.00 94.56 264 ILE A CA 1
ATOM 2090 C C . ILE A 1 264 ? -10.963 11.508 8.286 1.00 94.56 264 ILE A C 1
ATOM 2092 O O . ILE A 1 264 ? -10.693 10.792 7.331 1.00 94.56 264 ILE A O 1
ATOM 2096 N N . SER A 1 265 ? -10.497 12.751 8.370 1.00 92.50 265 SER A N 1
ATOM 2097 C CA . SER A 1 265 ? -9.607 13.355 7.366 1.00 92.50 265 SER A CA 1
ATOM 2098 C C . SER A 1 265 ? -8.261 13.730 7.984 1.00 92.50 265 SER A C 1
ATOM 2100 O O . SER A 1 265 ? -8.184 14.018 9.179 1.00 92.50 265 SER A O 1
ATOM 2102 N N . GLN A 1 266 ? -7.203 13.755 7.168 1.00 86.69 266 GLN A N 1
ATOM 2103 C CA . GLN A 1 266 ? -5.871 14.212 7.583 1.00 86.69 266 GLN A CA 1
ATOM 2104 C C . GLN A 1 266 ? -5.848 15.691 8.001 1.00 86.69 266 GLN A C 1
ATOM 2106 O O . GLN A 1 266 ? -4.972 16.096 8.759 1.00 86.69 266 GLN A O 1
ATOM 2111 N N . GLU A 1 267 ? -6.818 16.490 7.546 1.00 87.94 267 GLU A N 1
ATOM 2112 C CA . GLU A 1 267 ? -6.945 17.905 7.918 1.00 87.94 267 GLU A CA 1
ATOM 2113 C C . GLU A 1 267 ? -7.537 18.106 9.324 1.00 87.94 267 GLU A C 1
ATOM 2115 O O . GLU A 1 267 ? -7.474 19.209 9.868 1.00 87.94 267 GLU A O 1
ATOM 2120 N N . MET A 1 268 ? -8.114 17.057 9.925 1.00 89.88 268 MET A N 1
ATOM 2121 C CA . MET A 1 268 ? -8.772 17.161 11.224 1.00 89.88 268 MET A CA 1
ATOM 2122 C C . MET A 1 268 ? -7.769 17.315 12.361 1.00 89.88 268 MET A C 1
ATOM 2124 O O . MET A 1 268 ? -6.778 16.591 12.483 1.00 89.88 268 MET A O 1
ATOM 2128 N N . THR A 1 269 ? -8.093 18.223 13.270 1.00 93.56 269 THR A N 1
ATOM 2129 C CA . THR A 1 269 ? -7.353 18.412 14.508 1.00 93.56 269 THR A CA 1
ATOM 2130 C C . THR A 1 269 ? -7.644 17.298 15.510 1.00 93.56 269 THR A C 1
ATOM 2132 O O . THR A 1 269 ? -8.703 16.667 15.539 1.00 93.56 269 THR A O 1
ATOM 2135 N N . ASN A 1 270 ? -6.697 17.117 16.421 1.00 93.12 270 ASN A N 1
ATOM 2136 C CA . ASN A 1 270 ? -6.822 16.233 17.572 1.00 93.12 270 ASN A CA 1
ATOM 2137 C C . ASN A 1 270 ? -8.079 16.509 18.425 1.00 93.12 270 ASN A C 1
ATOM 2139 O O . ASN A 1 270 ? -8.652 15.572 18.984 1.00 93.12 270 ASN A O 1
ATOM 2143 N N . ASP A 1 271 ? -8.522 17.765 18.514 1.00 94.69 271 ASP A N 1
ATOM 2144 C CA . ASP A 1 271 ? -9.719 18.142 19.271 1.00 94.69 271 ASP A CA 1
ATOM 2145 C C . ASP A 1 271 ? -11.006 17.751 18.540 1.00 94.69 271 ASP A C 1
ATOM 2147 O O . ASP A 1 271 ? -11.944 17.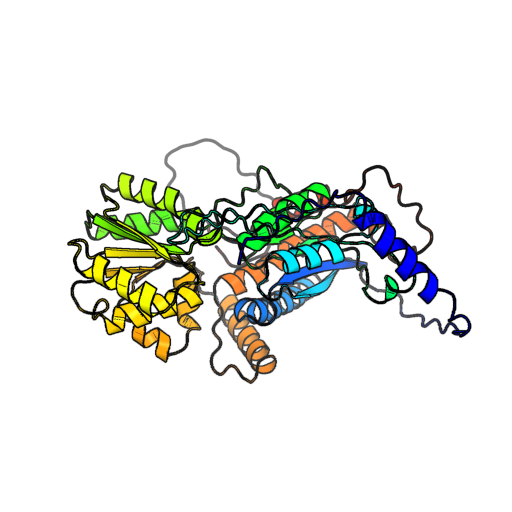262 19.170 1.00 94.69 271 ASP A O 1
ATOM 2151 N N . GLU A 1 272 ? -11.052 17.899 17.215 1.00 95.69 272 GLU A N 1
ATOM 2152 C CA . GLU A 1 272 ? -12.190 17.456 16.400 1.00 95.69 272 GLU A CA 1
ATOM 2153 C C . GLU A 1 272 ? -12.350 15.932 16.456 1.00 95.69 272 GLU A C 1
ATOM 2155 O O . GLU A 1 272 ? -13.456 15.434 16.681 1.00 95.69 272 GLU A O 1
ATOM 2160 N N . ILE A 1 273 ? -11.240 15.188 16.359 1.00 96.38 273 ILE A N 1
ATOM 2161 C CA . ILE A 1 273 ? -11.234 13.727 16.529 1.00 96.38 273 ILE A CA 1
ATOM 2162 C C . ILE A 1 273 ? -11.758 13.348 17.922 1.00 96.38 273 ILE A C 1
ATOM 2164 O O . ILE A 1 273 ? -12.612 12.467 18.048 1.00 96.38 273 ILE A O 1
ATOM 2168 N N . ALA A 1 274 ? -11.291 14.021 18.979 1.00 96.94 274 ALA A N 1
ATOM 2169 C CA . ALA A 1 274 ? -11.729 13.750 20.347 1.00 96.94 274 ALA A CA 1
ATOM 2170 C C . ALA A 1 274 ? -13.224 14.044 20.559 1.00 96.94 274 ALA A C 1
ATOM 2172 O O . ALA A 1 274 ? -13.918 13.271 21.226 1.00 96.94 274 ALA A O 1
ATOM 2173 N N . GLN A 1 275 ? -13.741 15.132 19.980 1.00 96.44 275 GLN A N 1
ATOM 2174 C CA . GLN A 1 275 ? -15.164 15.470 20.045 1.00 96.44 275 GLN A CA 1
ATOM 2175 C C . GLN A 1 275 ? -16.032 14.383 19.416 1.00 96.44 275 GLN A C 1
ATOM 2177 O O . GLN A 1 275 ? -17.069 14.029 19.984 1.00 96.44 275 GLN A O 1
ATOM 2182 N N . GLU A 1 276 ? -15.619 13.836 18.273 1.00 95.88 276 GLU A N 1
ATOM 2183 C CA . GLU A 1 276 ? -16.376 12.772 17.627 1.00 95.88 276 GLU A CA 1
ATOM 2184 C C . GLU A 1 276 ? -16.305 11.465 18.419 1.00 95.88 276 GLU A C 1
ATOM 2186 O O . GLU A 1 276 ? -17.341 10.873 18.723 1.00 95.88 276 GLU A O 1
ATOM 2191 N N . LEU A 1 277 ? -15.113 11.059 18.863 1.00 97.38 277 LEU A N 1
ATOM 2192 C CA . LEU A 1 277 ? -14.945 9.883 19.719 1.00 97.38 277 LEU A CA 1
ATOM 2193 C C . LEU A 1 277 ? -15.783 9.978 21.003 1.00 97.38 277 LEU A C 1
ATOM 2195 O O . LEU A 1 277 ? -16.378 8.990 21.433 1.00 97.38 277 LEU A O 1
ATOM 2199 N N . TYR A 1 278 ? -15.916 11.171 21.588 1.00 96.50 278 TYR A N 1
ATOM 2200 C CA . TYR A 1 278 ? -16.780 11.393 22.746 1.00 96.50 278 TYR A CA 1
ATOM 2201 C C . TYR A 1 278 ? -18.270 11.150 22.443 1.00 96.50 278 TYR A C 1
ATOM 2203 O O . TYR A 1 278 ? -18.996 10.657 23.312 1.00 96.50 278 TYR A O 1
ATOM 2211 N N . LYS A 1 279 ? -18.741 11.441 21.221 1.00 95.81 279 LYS A N 1
ATOM 2212 C CA . LYS A 1 279 ? -20.096 11.062 20.779 1.00 95.81 279 LYS A CA 1
ATOM 2213 C C . LYS A 1 279 ? -20.204 9.549 20.620 1.00 95.81 279 LYS A C 1
ATOM 2215 O O . LYS A 1 279 ? -21.129 8.958 21.173 1.00 95.81 279 LYS A O 1
ATOM 2220 N N . LEU A 1 280 ? -19.237 8.921 19.947 1.00 96.19 280 LEU A N 1
ATOM 2221 C CA . LEU A 1 280 ? -19.215 7.469 19.731 1.00 96.19 280 LEU A CA 1
ATOM 2222 C C . LEU A 1 280 ? -19.205 6.689 21.050 1.00 96.19 280 LEU A C 1
ATOM 2224 O O . LEU A 1 280 ? -19.911 5.694 21.187 1.00 96.19 280 LEU A O 1
ATOM 2228 N N . LYS A 1 281 ? -18.486 7.187 22.061 1.00 95.25 281 LYS A N 1
ATOM 2229 C CA . LYS A 1 281 ? -18.460 6.617 23.413 1.00 95.25 281 LYS A CA 1
ATOM 2230 C C . LYS A 1 281 ? -19.854 6.524 24.054 1.00 95.25 281 LYS A C 1
ATOM 2232 O O . LYS A 1 281 ? -20.095 5.621 24.852 1.00 95.25 281 LYS A O 1
ATOM 2237 N N . LYS A 1 282 ? -20.770 7.445 23.724 1.00 93.81 282 LYS A N 1
ATOM 2238 C CA . LYS A 1 282 ? -22.145 7.485 24.260 1.00 93.81 282 LYS A CA 1
ATOM 2239 C C . LYS A 1 282 ? -23.121 6.572 23.519 1.00 93.81 282 LYS A C 1
ATOM 2241 O O . LYS A 1 282 ? -24.176 6.267 24.067 1.00 93.81 282 LYS A O 1
ATOM 2246 N N . ILE A 1 283 ? -22.788 6.142 22.303 1.00 93.44 283 ILE A N 1
ATOM 2247 C CA . ILE A 1 283 ? -23.561 5.131 21.566 1.00 93.44 283 ILE A CA 1
ATOM 2248 C C . ILE A 1 283 ? -23.479 3.806 22.342 1.00 93.44 283 ILE A C 1
ATOM 2250 O O . ILE A 1 283 ? -22.583 3.646 23.164 1.00 93.44 283 ILE A O 1
ATOM 2254 N N . GLN A 1 284 ? -24.408 2.863 22.165 1.00 91.69 284 GLN A N 1
ATOM 2255 C CA . GLN A 1 284 ? -24.349 1.558 22.844 1.00 91.69 284 GLN A CA 1
ATOM 2256 C C . GLN A 1 284 ? -23.340 0.601 22.195 1.00 91.69 284 GLN A C 1
ATOM 2258 O O . GLN A 1 284 ? -22.70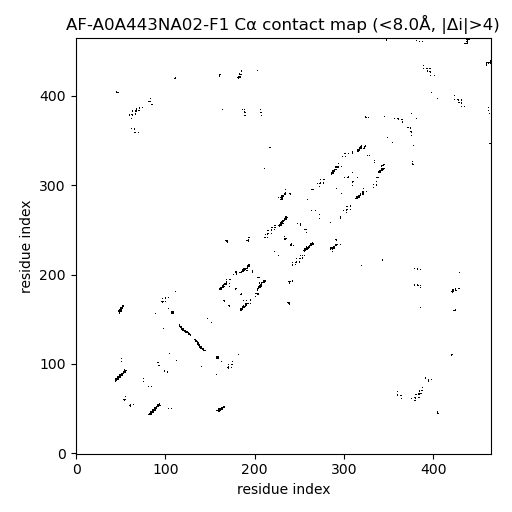6 -0.185 22.894 1.00 91.69 284 GLN A O 1
ATOM 2263 N N . THR A 1 285 ? -23.173 0.675 20.875 1.00 96.12 285 THR A N 1
ATOM 2264 C CA . THR A 1 285 ? -22.252 -0.164 20.106 1.00 96.12 285 THR A CA 1
ATOM 2265 C C . THR A 1 285 ? -20.803 0.000 20.592 1.00 96.12 285 THR A C 1
ATOM 2267 O O . THR A 1 285 ? -20.350 1.105 20.897 1.00 96.12 285 THR A O 1
ATOM 2270 N N . ARG A 1 286 ? -20.071 -1.115 20.701 1.00 96.06 286 ARG A N 1
ATOM 2271 C CA . ARG A 1 286 ? -18.713 -1.169 21.283 1.00 96.06 286 ARG A CA 1
ATOM 2272 C C . ARG A 1 286 ? -17.632 -1.679 20.332 1.00 96.06 286 ARG A C 1
ATOM 2274 O O . ARG A 1 286 ? -16.465 -1.695 20.710 1.00 96.06 286 ARG A O 1
ATOM 2281 N N . VAL A 1 287 ? -18.018 -2.107 19.133 1.00 98.25 287 VAL A N 1
ATOM 2282 C CA . VAL A 1 287 ? -17.121 -2.707 18.142 1.00 98.25 287 VAL A CA 1
ATOM 2283 C C . VAL A 1 287 ? -16.865 -1.698 17.033 1.00 98.25 287 VAL A C 1
ATOM 2285 O O . VAL A 1 287 ? -17.805 -1.245 16.380 1.00 98.25 287 VAL A O 1
ATOM 2288 N N . PHE A 1 288 ? -15.599 -1.356 16.826 1.00 98.44 288 PHE A N 1
ATOM 2289 C CA . PHE A 1 288 ? -15.140 -0.382 15.843 1.00 98.44 288 PHE A CA 1
ATOM 2290 C C . PHE A 1 288 ? -14.308 -1.085 14.780 1.00 98.44 288 PHE A C 1
ATOM 2292 O O . PHE A 1 288 ? -13.363 -1.798 15.110 1.00 98.44 288 PHE A O 1
ATOM 2299 N N . ILE A 1 289 ? -14.634 -0.859 13.512 1.00 98.44 289 ILE A N 1
ATOM 2300 C CA . ILE A 1 289 ? -13.821 -1.295 12.378 1.00 98.44 289 ILE A CA 1
ATOM 2301 C C . ILE A 1 289 ? -13.185 -0.053 11.764 1.00 98.44 289 ILE A C 1
ATOM 2303 O O . ILE A 1 289 ? -13.898 0.868 11.368 1.00 98.44 289 ILE A O 1
ATOM 2307 N N . VAL A 1 290 ? -11.856 -0.026 11.703 1.00 97.88 290 VAL A N 1
ATOM 2308 C CA . VAL A 1 290 ? -11.069 1.139 11.295 1.00 97.88 290 VAL A CA 1
ATOM 2309 C C . VAL A 1 290 ? -10.274 0.830 10.032 1.00 97.88 290 VAL A C 1
ATOM 2311 O O . VAL A 1 290 ? -9.451 -0.088 10.016 1.00 97.88 290 VAL A O 1
ATOM 2314 N N . HIS A 1 291 ? -10.489 1.635 8.994 1.00 97.19 291 HIS A N 1
ATOM 2315 C CA . HIS A 1 291 ? -9.756 1.575 7.734 1.00 97.19 291 HIS A CA 1
ATOM 2316 C C . HIS A 1 291 ? -9.145 2.939 7.392 1.00 97.19 291 HIS A C 1
ATOM 2318 O O . HIS A 1 291 ? -9.814 3.836 6.881 1.00 97.19 291 HIS A O 1
ATOM 2324 N N . SER A 1 292 ? -7.865 3.116 7.707 1.00 94.81 292 SER A N 1
ATOM 2325 C CA . SER A 1 292 ? -7.146 4.377 7.502 1.00 94.81 292 SER A CA 1
ATOM 2326 C C . SER A 1 292 ? -5.654 4.135 7.282 1.00 94.81 292 SER A C 1
ATOM 2328 O O . SER A 1 292 ? -5.156 3.026 7.487 1.00 94.81 292 SER A O 1
ATOM 2330 N N . SER A 1 293 ? -4.930 5.180 6.895 1.00 91.75 293 SER A N 1
ATOM 2331 C CA . SER A 1 293 ? -3.469 5.217 6.903 1.00 91.75 293 SER A CA 1
ATOM 2332 C C . SER A 1 293 ? -2.894 5.128 8.330 1.00 91.75 293 SER A C 1
ATOM 2334 O O . SER A 1 293 ? -3.562 5.518 9.297 1.00 91.75 293 SER A O 1
ATOM 2336 N N . PRO A 1 294 ? -1.645 4.642 8.495 1.00 89.50 294 PRO A N 1
ATOM 2337 C CA . PRO A 1 294 ? -0.981 4.553 9.800 1.00 89.50 294 PRO A CA 1
ATOM 2338 C C . PRO A 1 294 ? -0.851 5.889 10.548 1.00 89.50 294 PRO A C 1
ATOM 2340 O O . PRO A 1 294 ? -0.982 5.926 11.774 1.00 89.50 294 PRO A O 1
ATOM 2343 N N . SER A 1 295 ? -0.605 6.986 9.827 1.00 87.94 295 SER A N 1
ATOM 2344 C CA . SER A 1 295 ? -0.463 8.331 10.401 1.00 87.94 295 SER A CA 1
ATOM 2345 C C . SER A 1 295 ? -1.766 8.786 11.058 1.00 87.94 295 SER A C 1
ATOM 2347 O O . SER A 1 295 ? -1.788 9.104 12.248 1.00 87.94 295 SER A O 1
ATOM 2349 N N . LEU A 1 296 ? -2.877 8.716 10.323 1.00 91.62 296 LEU A N 1
ATOM 2350 C CA . LEU A 1 296 ? -4.192 9.105 10.824 1.00 91.62 296 LEU A CA 1
ATOM 2351 C C . LEU A 1 296 ? -4.685 8.173 11.938 1.00 91.62 296 LEU A C 1
ATOM 2353 O O . LEU A 1 296 ? -5.274 8.614 12.928 1.00 91.62 296 LEU A O 1
ATOM 2357 N N . ASN A 1 297 ? -4.380 6.881 11.813 1.00 92.31 297 ASN A N 1
ATOM 2358 C CA . ASN A 1 297 ? -4.703 5.879 12.820 1.00 92.31 297 ASN A CA 1
ATOM 2359 C C . ASN A 1 297 ? -4.018 6.164 14.168 1.00 92.31 297 ASN A C 1
ATOM 2361 O O . ASN A 1 297 ? -4.635 6.008 15.222 1.00 92.31 297 ASN A O 1
ATOM 2365 N N . SER A 1 298 ? -2.774 6.650 14.133 1.00 90.62 298 SER A N 1
ATOM 2366 C CA . SER A 1 298 ? -2.021 7.015 15.337 1.00 90.62 298 SER A CA 1
ATOM 2367 C C . SER A 1 298 ? -2.705 8.149 16.111 1.00 90.62 298 SER A C 1
ATOM 2369 O O . SER A 1 298 ? -2.809 8.078 17.335 1.00 90.62 298 SER A O 1
ATOM 2371 N N . HIS A 1 299 ? -3.234 9.164 15.415 1.00 91.88 299 HIS A N 1
ATOM 2372 C CA . HIS A 1 299 ? -3.990 10.256 16.044 1.00 91.88 299 HIS A CA 1
ATOM 2373 C C . HIS A 1 299 ? -5.322 9.763 16.631 1.00 91.88 299 HIS A C 1
ATOM 2375 O O . HIS A 1 299 ? -5.665 10.106 17.765 1.00 91.88 299 HIS A O 1
ATOM 2381 N N . LEU A 1 300 ? -6.043 8.910 15.892 1.00 95.62 300 LEU A N 1
ATOM 2382 C CA . LEU A 1 300 ? -7.303 8.315 16.342 1.00 95.62 300 LEU A CA 1
ATOM 2383 C C . LEU A 1 300 ? -7.124 7.543 17.654 1.00 95.62 300 LEU A C 1
ATOM 2385 O O . LEU A 1 300 ? -7.842 7.799 18.621 1.00 95.62 300 LEU A O 1
ATOM 2389 N N . PHE A 1 301 ? -6.160 6.623 17.709 1.00 95.12 301 PHE A N 1
ATOM 2390 C CA . PHE A 1 301 ? -5.952 5.791 18.892 1.00 95.12 301 PHE A CA 1
ATOM 2391 C C . PHE A 1 301 ? -5.339 6.544 20.064 1.00 95.12 301 PHE A C 1
ATOM 2393 O O . PHE A 1 301 ? -5.684 6.259 21.210 1.00 95.12 301 PHE A O 1
ATOM 2400 N N . PHE A 1 302 ? -4.500 7.550 19.803 1.00 93.25 302 PHE A N 1
ATOM 2401 C CA . PHE A 1 302 ? -4.040 8.456 20.851 1.00 93.25 302 PHE A CA 1
ATOM 2402 C C . PHE A 1 302 ? -5.233 9.100 21.578 1.00 93.25 302 PHE A C 1
ATOM 2404 O O . PHE A 1 302 ? -5.328 9.021 22.804 1.00 93.25 302 PHE A O 1
ATOM 2411 N N . LYS A 1 303 ? -6.205 9.636 20.827 1.00 95.62 303 LYS A N 1
ATOM 2412 C CA . LYS A 1 303 ? -7.423 10.227 21.403 1.00 95.62 303 LYS A CA 1
ATOM 2413 C C . LYS A 1 303 ? -8.385 9.207 21.997 1.00 95.62 303 LYS A C 1
ATOM 2415 O O . LYS A 1 303 ? -8.965 9.469 23.050 1.00 95.62 303 LYS A O 1
ATOM 2420 N N . ALA A 1 304 ? -8.525 8.031 21.391 1.00 96.44 304 ALA A N 1
ATOM 2421 C CA . ALA A 1 304 ? -9.321 6.949 21.965 1.00 96.44 304 ALA A CA 1
ATOM 2422 C C . ALA A 1 304 ? -8.773 6.521 23.337 1.00 96.44 304 ALA A C 1
ATOM 2424 O O . ALA A 1 304 ? -9.550 6.309 24.270 1.00 96.44 304 ALA A O 1
ATOM 2425 N N . ASN A 1 305 ? -7.447 6.458 23.485 1.00 94.69 305 ASN A N 1
ATOM 2426 C CA . ASN A 1 305 ? -6.791 6.133 24.746 1.00 94.69 305 ASN A CA 1
ATOM 2427 C C . ASN A 1 305 ? -7.020 7.213 25.813 1.00 94.69 305 ASN A C 1
ATOM 2429 O O . ASN A 1 305 ? -7.434 6.880 26.922 1.00 94.69 305 ASN A O 1
ATOM 2433 N N . GLU A 1 306 ? -6.852 8.500 25.476 1.00 94.19 306 GLU A N 1
ATOM 2434 C CA . GLU A 1 306 ? -7.154 9.615 26.396 1.00 94.19 306 GLU A CA 1
ATOM 2435 C C . GLU A 1 306 ? -8.612 9.595 26.886 1.00 94.19 306 GLU A C 1
ATOM 2437 O O . GLU A 1 306 ? -8.903 9.926 28.035 1.00 94.19 306 GLU A O 1
ATOM 2442 N N . LEU A 1 307 ? -9.540 9.159 26.031 1.00 95.62 307 LEU A N 1
ATOM 2443 C CA . LEU A 1 307 ? -10.959 9.039 26.362 1.00 95.62 307 LEU A CA 1
ATOM 2444 C C . LEU A 1 307 ? -11.317 7.723 27.075 1.00 95.62 307 LEU A C 1
ATOM 2446 O O . LEU A 1 307 ? -12.496 7.506 27.377 1.00 95.62 307 LEU A O 1
ATOM 2450 N N . GLY A 1 308 ? -10.348 6.847 27.355 1.00 94.50 308 GLY A N 1
ATOM 2451 C CA . GLY A 1 308 ? -10.568 5.544 27.992 1.00 94.50 308 GLY A CA 1
ATOM 2452 C C . GLY A 1 308 ? -11.338 4.550 27.116 1.00 94.50 308 GLY A C 1
ATOM 2453 O O . GLY A 1 308 ? -11.976 3.638 27.632 1.00 94.50 308 GLY A O 1
ATOM 2454 N N . MET A 1 309 ? -11.328 4.742 25.794 1.00 96.38 309 MET A N 1
ATOM 2455 C CA . MET A 1 309 ? -11.964 3.841 24.826 1.00 96.38 309 MET A CA 1
ATOM 2456 C C . MET A 1 309 ? -11.056 2.672 24.414 1.00 96.38 309 MET A C 1
ATOM 2458 O O . MET A 1 309 ? -11.477 1.828 23.633 1.00 96.38 309 MET A O 1
ATOM 2462 N N . MET A 1 310 ? -9.828 2.609 24.938 1.00 95.25 310 MET A N 1
ATOM 2463 C CA . MET A 1 310 ? -8.911 1.465 24.792 1.00 95.25 310 MET A CA 1
ATOM 2464 C C . MET A 1 310 ? -9.003 0.473 25.960 1.00 95.25 310 MET A C 1
ATOM 2466 O O . MET A 1 310 ? -8.292 -0.526 25.995 1.00 95.25 310 MET A O 1
ATOM 2470 N N . SER A 1 311 ? -9.851 0.766 26.947 1.00 92.06 311 SER A N 1
ATOM 2471 C CA . SER A 1 311 ? -10.066 -0.076 28.123 1.00 92.06 311 SER A CA 1
ATOM 2472 C C . SER A 1 311 ? -11.111 -1.167 27.865 1.00 92.06 311 SER A C 1
ATOM 2474 O O . SER A 1 311 ? -11.740 -1.221 26.807 1.00 92.06 311 SER A O 1
ATOM 2476 N N . GLU A 1 312 ? -11.307 -2.036 28.860 1.00 91.62 312 GLU A N 1
ATOM 2477 C CA . GLU A 1 312 ? -12.320 -3.091 28.824 1.00 91.62 312 GLU A CA 1
ATOM 2478 C C . GLU A 1 312 ? -13.703 -2.552 28.421 1.00 91.62 312 GLU A C 1
ATOM 2480 O O . GLU A 1 312 ? -14.135 -1.480 28.849 1.00 91.62 312 GLU A O 1
ATOM 2485 N N . GLY A 1 313 ? -14.397 -3.322 27.582 1.00 92.00 313 GLY A N 1
ATOM 2486 C CA . GLY A 1 313 ? -15.715 -2.977 27.059 1.00 92.00 313 GLY A CA 1
ATOM 2487 C C . GLY A 1 313 ? -15.701 -2.403 25.646 1.00 92.00 313 GLY A C 1
ATOM 2488 O O . GLY A 1 313 ? -16.777 -2.263 25.077 1.00 92.00 313 GLY A O 1
ATOM 2489 N N . PHE A 1 314 ? -14.534 -2.127 25.056 1.00 96.75 314 PHE A N 1
ATOM 2490 C CA . PHE A 1 314 ? -14.391 -1.685 23.666 1.00 96.75 314 PHE A CA 1
ATOM 2491 C C . PHE A 1 314 ? -13.583 -2.683 22.833 1.00 96.75 314 PHE A C 1
ATOM 2493 O O . PHE A 1 314 ? -12.640 -3.299 23.323 1.00 96.75 314 PHE A O 1
ATOM 2500 N N . VAL A 1 315 ? -13.953 -2.835 21.560 1.00 97.69 315 VAL A N 1
ATOM 2501 C CA . VAL A 1 315 ? -13.266 -3.704 20.597 1.00 97.69 315 VAL A CA 1
ATOM 2502 C C . VAL A 1 315 ? -12.894 -2.885 19.374 1.00 97.69 315 VAL A C 1
ATOM 2504 O O . VAL A 1 315 ? -13.750 -2.240 18.773 1.00 97.69 315 VAL A O 1
ATOM 2507 N N . TRP A 1 316 ? -11.630 -2.963 18.975 1.00 98.12 316 TRP A N 1
ATOM 2508 C CA . TRP A 1 316 ? -11.098 -2.267 17.810 1.00 98.12 316 TRP A CA 1
ATOM 2509 C C . TRP A 1 316 ? -10.535 -3.279 16.823 1.00 98.12 316 TRP A C 1
ATOM 2511 O O . TRP A 1 316 ? -9.699 -4.105 17.187 1.00 98.12 316 TRP A O 1
ATOM 2521 N N . ILE A 1 317 ? -10.993 -3.205 15.579 1.00 98.31 317 ILE A N 1
ATOM 2522 C CA . ILE A 1 317 ? -10.536 -4.035 14.470 1.00 98.31 317 ILE A CA 1
ATOM 2523 C C . ILE A 1 317 ? -9.947 -3.110 13.413 1.00 98.31 317 ILE A C 1
ATOM 2525 O O . ILE A 1 317 ? -10.633 -2.210 12.937 1.00 98.31 317 ILE A O 1
ATOM 2529 N N . VAL A 1 318 ? -8.692 -3.325 13.032 1.00 97.44 318 VAL A N 1
ATOM 2530 C CA . VAL A 1 318 ? -8.018 -2.555 11.982 1.00 97.44 318 VAL A CA 1
ATOM 2531 C C . VAL A 1 318 ? -7.799 -3.399 10.731 1.00 97.44 318 VAL A C 1
ATOM 2533 O O . VAL A 1 318 ? -7.521 -4.600 10.801 1.00 97.44 318 VAL A O 1
ATOM 2536 N N . THR A 1 319 ? -7.906 -2.752 9.576 1.00 96.88 319 THR A N 1
ATOM 2537 C CA . THR A 1 319 ? -7.570 -3.345 8.277 1.00 96.88 319 THR A CA 1
ATOM 2538 C C . THR A 1 319 ? -6.060 -3.509 8.089 1.00 96.88 319 THR A C 1
ATOM 2540 O O . THR A 1 319 ? -5.248 -2.971 8.852 1.00 96.88 319 THR A O 1
ATOM 2543 N N . ASP A 1 320 ? -5.672 -4.184 7.012 1.00 93.94 320 ASP A N 1
ATOM 2544 C CA . ASP A 1 320 ? -4.272 -4.411 6.637 1.00 93.94 320 ASP A CA 1
ATOM 2545 C C . ASP A 1 320 ? -3.445 -3.132 6.460 1.00 93.94 320 ASP A C 1
ATOM 2547 O O . ASP A 1 320 ? -2.255 -3.149 6.775 1.00 93.94 320 ASP A O 1
ATOM 2551 N N . GLY A 1 321 ? -4.059 -2.017 6.059 1.00 91.31 321 GLY A N 1
ATOM 2552 C CA . GLY A 1 321 ? -3.388 -0.717 5.966 1.00 91.31 321 GLY A CA 1
ATOM 2553 C C . GLY A 1 321 ? -2.775 -0.202 7.267 1.00 91.31 321 GLY A C 1
ATOM 2554 O O . GLY A 1 321 ? -1.863 0.615 7.220 1.00 91.31 321 GLY A O 1
ATOM 2555 N N . VAL A 1 322 ? -3.220 -0.706 8.420 1.00 92.56 322 VAL A N 1
ATOM 2556 C CA . VAL A 1 322 ? -2.592 -0.450 9.726 1.00 92.56 322 VAL A CA 1
ATOM 2557 C C . VAL A 1 322 ? -1.894 -1.712 10.219 1.00 92.56 322 VAL A C 1
ATOM 2559 O O . VAL A 1 322 ? -0.731 -1.658 10.621 1.00 92.56 322 VAL A O 1
ATOM 2562 N N . ALA A 1 323 ? -2.572 -2.864 10.144 1.00 94.38 323 ALA A N 1
ATOM 2563 C CA . ALA A 1 323 ? -2.069 -4.127 10.681 1.00 94.38 323 ALA A CA 1
ATOM 2564 C C . ALA A 1 323 ? -0.732 -4.561 10.053 1.00 94.38 323 ALA A C 1
ATOM 2566 O O . ALA A 1 323 ? 0.098 -5.185 10.715 1.00 94.38 323 ALA A O 1
ATOM 2567 N N . SER A 1 324 ? -0.493 -4.208 8.787 1.00 92.69 324 SER A N 1
ATOM 2568 C CA . SER A 1 324 ? 0.757 -4.520 8.088 1.00 92.69 324 SER A CA 1
ATOM 2569 C C . SER A 1 324 ? 1.941 -3.677 8.563 1.00 92.69 324 SER A C 1
ATOM 2571 O O . SER A 1 324 ? 3.080 -4.061 8.326 1.00 92.69 324 SER A O 1
ATOM 2573 N N . PHE A 1 325 ? 1.715 -2.550 9.242 1.00 89.81 325 PHE A N 1
ATOM 2574 C CA . PHE A 1 325 ? 2.786 -1.666 9.714 1.00 89.81 325 PHE A CA 1
ATOM 2575 C C . PHE A 1 325 ? 3.155 -1.881 11.186 1.00 89.81 325 PHE A C 1
ATOM 2577 O O . PHE A 1 325 ? 4.190 -1.370 11.615 1.00 89.81 325 PHE A O 1
ATOM 2584 N N . LEU A 1 326 ? 2.368 -2.657 11.943 1.00 88.62 326 LEU A N 1
ATOM 2585 C CA . LEU A 1 326 ? 2.515 -2.833 13.397 1.00 88.62 326 LEU A CA 1
ATOM 2586 C C . LEU A 1 326 ? 3.937 -3.220 13.832 1.00 88.62 326 LEU A C 1
ATOM 2588 O O . LEU A 1 326 ? 4.452 -2.662 14.797 1.00 88.62 326 LEU A O 1
ATOM 2592 N N . ASP A 1 327 ? 4.601 -4.114 13.094 1.00 86.44 327 ASP A N 1
ATOM 2593 C CA . ASP A 1 327 ? 5.943 -4.613 13.441 1.00 86.44 327 ASP A CA 1
ATOM 2594 C C . ASP A 1 327 ? 7.037 -3.531 13.343 1.00 86.44 327 ASP A C 1
ATOM 2596 O O . ASP A 1 327 ? 8.077 -3.619 14.009 1.00 86.44 327 ASP A O 1
ATOM 2600 N N . SER A 1 328 ? 6.775 -2.501 12.533 1.00 84.25 328 SER A N 1
ATOM 2601 C CA . SER A 1 328 ? 7.662 -1.363 12.262 1.00 84.25 328 SER A CA 1
ATOM 2602 C C . SER A 1 328 ? 7.291 -0.088 13.030 1.00 84.25 328 SER A C 1
ATOM 2604 O O . SER A 1 328 ? 8.046 0.880 12.993 1.00 84.25 328 SER A O 1
ATOM 2606 N N . MET A 1 329 ? 6.148 -0.065 13.726 1.00 84.06 329 MET A N 1
ATOM 2607 C CA . MET A 1 329 ? 5.708 1.112 14.476 1.00 84.06 329 MET A CA 1
ATOM 2608 C C . MET A 1 329 ? 6.591 1.386 15.698 1.00 84.06 329 MET A C 1
ATOM 2610 O O . MET A 1 329 ? 7.167 0.484 16.315 1.00 84.06 329 MET A O 1
ATOM 2614 N N . ASN A 1 330 ? 6.645 2.660 16.089 1.00 82.75 330 ASN A N 1
ATOM 2615 C CA . ASN A 1 330 ? 7.319 3.087 17.310 1.00 82.75 330 ASN A CA 1
ATOM 2616 C C . ASN A 1 330 ? 6.668 2.455 18.545 1.00 82.75 330 ASN A C 1
ATOM 2618 O O . ASN A 1 330 ? 5.444 2.390 18.650 1.00 82.75 330 ASN A O 1
ATOM 2622 N N . SER A 1 331 ? 7.483 2.066 19.527 1.00 84.50 331 SER A N 1
ATOM 2623 C CA . SER A 1 331 ? 7.001 1.420 20.756 1.00 84.50 331 SER A CA 1
ATOM 2624 C C . SER A 1 331 ? 5.973 2.264 21.520 1.00 84.50 331 SER A C 1
ATOM 2626 O O . SER A 1 331 ? 5.052 1.704 22.105 1.00 84.50 331 SER A O 1
ATOM 2628 N N . SER A 1 332 ? 6.091 3.597 21.488 1.00 84.38 332 SER A N 1
ATOM 2629 C CA . SER A 1 332 ? 5.111 4.515 22.088 1.00 84.38 332 SER A CA 1
ATOM 2630 C C . SER A 1 332 ? 3.740 4.442 21.411 1.00 84.38 332 SER A C 1
ATOM 2632 O O . SER A 1 332 ? 2.727 4.501 22.096 1.00 84.38 332 SER A O 1
ATOM 2634 N N . VAL A 1 333 ? 3.701 4.262 20.087 1.00 84.19 333 VAL A N 1
ATOM 2635 C CA . VAL A 1 333 ? 2.460 4.071 19.320 1.00 84.19 333 VAL A CA 1
ATOM 2636 C C . VAL A 1 333 ? 1.898 2.672 19.565 1.00 84.19 333 VAL A C 1
ATOM 2638 O O . VAL A 1 333 ? 0.707 2.523 19.795 1.00 84.19 333 VAL A O 1
ATOM 2641 N N . ILE A 1 334 ? 2.744 1.638 19.612 1.00 85.38 334 ILE A N 1
ATOM 2642 C CA . ILE A 1 334 ? 2.298 0.268 19.923 1.00 85.38 334 ILE A CA 1
ATOM 2643 C C . ILE A 1 334 ? 1.598 0.212 21.291 1.00 85.38 334 ILE A C 1
ATOM 2645 O O . ILE A 1 334 ? 0.590 -0.475 21.443 1.00 85.38 334 ILE A O 1
ATOM 2649 N N . GLN A 1 335 ? 2.092 0.964 22.279 1.00 85.75 335 GLN A N 1
ATOM 2650 C CA . GLN A 1 335 ? 1.477 1.037 23.606 1.00 85.75 335 GLN A CA 1
ATOM 2651 C C . GLN A 1 335 ? 0.065 1.641 23.592 1.00 85.75 335 GLN A C 1
ATOM 2653 O O . GLN A 1 335 ? -0.748 1.247 24.425 1.00 85.75 335 GLN A O 1
ATOM 2658 N N . THR A 1 336 ? -0.257 2.550 22.661 1.00 86.81 336 THR A N 1
ATOM 2659 C CA . THR A 1 336 ? -1.601 3.154 22.575 1.00 86.81 336 THR A CA 1
ATOM 2660 C C . THR A 1 336 ? -2.625 2.265 21.874 1.00 86.81 336 THR A C 1
ATOM 2662 O O . THR A 1 336 ? -3.817 2.527 21.997 1.00 86.81 336 THR A O 1
ATOM 2665 N N . ILE A 1 337 ? -2.186 1.212 21.176 1.00 89.31 337 ILE A N 1
ATOM 2666 C CA . ILE A 1 337 ? -3.040 0.297 20.396 1.00 89.31 337 ILE A CA 1
ATOM 2667 C C . ILE A 1 337 ? -3.074 -1.131 20.960 1.00 89.31 337 ILE A C 1
ATOM 2669 O O . ILE A 1 337 ? -3.494 -2.071 20.283 1.00 89.31 337 ILE A O 1
ATOM 2673 N N . LEU A 1 338 ? -2.632 -1.326 22.204 1.00 90.44 338 LEU A N 1
ATOM 2674 C CA . LEU A 1 338 ? -2.744 -2.623 22.870 1.00 90.44 338 LEU A CA 1
ATOM 2675 C C . LEU A 1 338 ? -4.218 -3.048 22.966 1.00 90.44 338 LEU A C 1
ATOM 2677 O O . LEU A 1 338 ? -5.075 -2.270 23.372 1.00 90.44 338 LEU A O 1
ATOM 2681 N N . GLY A 1 339 ? -4.502 -4.296 22.586 1.00 91.25 339 GLY A N 1
ATOM 2682 C CA . GLY A 1 339 ? -5.862 -4.850 22.546 1.00 91.25 339 GLY A CA 1
ATOM 2683 C C . GLY A 1 339 ? -6.584 -4.702 21.201 1.00 91.25 339 GLY A C 1
ATOM 2684 O O . GLY A 1 339 ? -7.666 -5.262 21.038 1.00 91.25 339 GLY A O 1
ATOM 2685 N N . VAL A 1 340 ? -5.992 -4.009 20.221 1.00 95.19 340 VAL A N 1
ATOM 2686 C CA . VAL A 1 340 ? -6.527 -3.922 18.853 1.00 95.19 340 VAL A CA 1
ATOM 2687 C C . VAL A 1 340 ? -6.306 -5.240 18.102 1.00 95.19 340 VAL A C 1
ATOM 2689 O O . VAL A 1 340 ? -5.217 -5.813 18.131 1.00 95.19 340 VAL A O 1
ATOM 2692 N N . LEU A 1 341 ? -7.328 -5.703 17.380 1.00 95.88 341 LEU A N 1
ATOM 2693 C CA . LEU A 1 341 ? -7.245 -6.840 16.465 1.00 95.88 341 LEU A CA 1
ATOM 2694 C C . LEU A 1 341 ? -6.956 -6.348 15.041 1.00 95.88 341 LEU A C 1
ATOM 2696 O O . LEU A 1 341 ? -7.636 -5.456 14.547 1.00 95.88 341 LEU A O 1
ATOM 2700 N N . GLY A 1 342 ? -5.976 -6.934 14.355 1.00 94.56 342 GLY A N 1
ATOM 2701 C CA . GLY A 1 342 ? -5.635 -6.575 12.975 1.00 94.56 342 GLY A CA 1
ATOM 2702 C C . GLY A 1 342 ? -5.764 -7.749 12.012 1.00 94.56 342 GLY A C 1
ATOM 2703 O O . GLY A 1 342 ? -5.433 -8.880 12.366 1.00 94.56 342 GLY A O 1
ATOM 2704 N N . VAL A 1 343 ? -6.200 -7.478 10.780 1.00 95.38 343 VAL A N 1
ATOM 2705 C CA . VAL A 1 343 ? -6.153 -8.439 9.665 1.00 95.38 343 VAL A CA 1
ATOM 2706 C C . VAL A 1 343 ? -5.047 -8.017 8.709 1.00 95.38 343 VAL A C 1
ATOM 2708 O O . VAL A 1 343 ? -4.970 -6.850 8.355 1.00 95.38 343 VAL A O 1
ATOM 2711 N N . ARG A 1 344 ? -4.191 -8.945 8.275 1.00 93.44 344 ARG A N 1
ATOM 2712 C CA . ARG A 1 344 ? -3.143 -8.677 7.278 1.00 93.44 344 ARG A CA 1
ATOM 2713 C C . ARG A 1 344 ? -2.967 -9.865 6.332 1.00 93.44 344 ARG A C 1
ATOM 2715 O O . ARG A 1 344 ? -3.298 -10.985 6.734 1.00 93.44 344 ARG A O 1
ATOM 2722 N N . PRO A 1 345 ? -2.442 -9.655 5.113 1.00 91.81 345 PRO A N 1
ATOM 2723 C CA . PRO A 1 345 ? -2.082 -10.746 4.218 1.00 91.81 345 PRO A CA 1
ATOM 2724 C C . PRO A 1 345 ? -1.155 -11.752 4.903 1.00 91.81 345 PRO A C 1
ATOM 2726 O O . PRO A 1 345 ? -0.241 -11.375 5.641 1.00 91.81 345 PRO A O 1
ATOM 2729 N N . TYR A 1 346 ? -1.409 -13.036 4.667 1.00 90.31 346 TYR A N 1
ATOM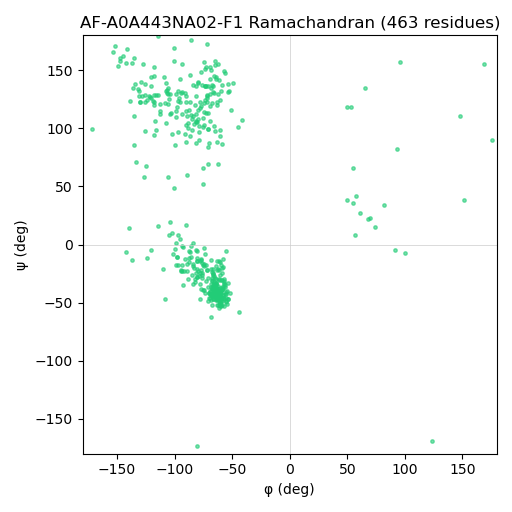 2730 C CA . TYR A 1 346 ? -0.531 -14.095 5.142 1.00 90.31 346 TYR A CA 1
ATOM 2731 C C . TYR A 1 346 ? 0.709 -14.158 4.252 1.00 90.31 346 TYR A C 1
ATOM 2733 O O . TYR A 1 346 ? 0.604 -14.083 3.033 1.00 90.31 346 TYR A O 1
ATOM 2741 N N . VAL A 1 347 ? 1.875 -14.308 4.871 1.00 85.38 347 VAL A N 1
ATOM 2742 C CA . VAL A 1 347 ? 3.133 -14.551 4.169 1.00 85.38 347 VAL A CA 1
ATOM 2743 C C . VAL A 1 347 ? 3.714 -15.832 4.726 1.00 85.38 347 VAL A C 1
ATOM 2745 O O . VAL A 1 347 ? 3.885 -15.964 5.939 1.00 85.38 347 VAL A O 1
ATOM 2748 N N . GLN A 1 348 ? 3.994 -16.788 3.846 1.00 84.12 348 GLN A N 1
ATOM 2749 C CA . GLN A 1 348 ? 4.564 -18.058 4.262 1.00 84.12 348 GLN A CA 1
ATOM 2750 C C . GLN A 1 348 ? 6.029 -17.890 4.677 1.00 84.12 348 GLN A C 1
ATOM 2752 O O . GLN A 1 348 ? 6.870 -17.415 3.911 1.00 84.12 348 GLN A O 1
ATOM 2757 N N . GLU A 1 349 ? 6.342 -18.339 5.891 1.00 84.69 349 GLU A N 1
ATOM 2758 C CA . GLU A 1 349 ? 7.711 -18.370 6.397 1.00 84.69 349 GLU A CA 1
ATOM 2759 C C . GLU A 1 349 ? 8.566 -19.357 5.592 1.00 84.69 349 GLU A C 1
ATOM 2761 O O . GLU A 1 349 ? 8.195 -20.513 5.374 1.00 84.69 349 GLU A O 1
ATOM 2766 N N . SER A 1 350 ? 9.738 -18.898 5.157 1.00 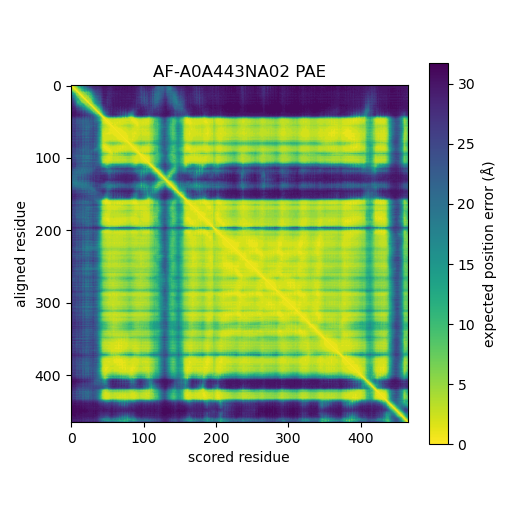86.81 350 SER A N 1
ATOM 2767 C CA . SER A 1 350 ? 10.705 -19.700 4.405 1.00 86.81 350 SER A CA 1
ATOM 2768 C C . SER A 1 350 ? 12.139 -19.280 4.726 1.00 86.81 350 SER A C 1
ATOM 2770 O O . SER A 1 350 ? 12.406 -18.175 5.209 1.00 86.81 350 SER A O 1
ATOM 2772 N N . ASN A 1 351 ? 13.098 -20.159 4.433 1.00 87.81 351 ASN A N 1
ATOM 2773 C CA . ASN A 1 351 ? 14.517 -19.849 4.621 1.00 87.81 351 ASN A CA 1
ATOM 2774 C C . ASN A 1 351 ? 14.969 -18.703 3.707 1.00 87.81 351 ASN A C 1
ATOM 2776 O O . ASN A 1 351 ? 15.817 -17.893 4.084 1.00 87.81 351 ASN A O 1
ATOM 2780 N N . GLU A 1 352 ? 14.403 -18.641 2.508 1.00 85.12 352 GLU A N 1
ATOM 2781 C CA . GLU A 1 352 ? 14.615 -17.613 1.497 1.00 85.12 352 GLU A CA 1
ATOM 2782 C C . GLU A 1 352 ? 14.123 -16.261 2.020 1.00 85.12 352 GLU A C 1
ATOM 2784 O O . GLU A 1 352 ? 14.871 -15.284 1.968 1.00 85.12 352 GLU A O 1
ATOM 2789 N N . MET A 1 353 ? 12.932 -16.235 2.627 1.00 86.69 353 MET A N 1
ATOM 2790 C CA . MET A 1 353 ? 12.357 -15.046 3.258 1.00 86.69 353 MET A CA 1
ATOM 2791 C C . MET A 1 353 ? 13.230 -14.539 4.403 1.00 86.69 353 MET A C 1
ATOM 2793 O O . MET A 1 353 ? 13.603 -13.369 4.436 1.00 86.69 353 MET A O 1
ATOM 2797 N N . HIS A 1 354 ? 13.690 -15.429 5.286 1.00 88.88 354 HIS A N 1
ATOM 2798 C CA . HIS A 1 354 ? 14.589 -15.041 6.378 1.00 88.88 354 HIS A CA 1
ATOM 2799 C C . HIS A 1 354 ? 15.924 -14.467 5.883 1.00 88.88 354 HIS A C 1
ATOM 2801 O O . HIS A 1 354 ? 16.433 -13.475 6.415 1.00 88.88 354 HIS A O 1
ATOM 2807 N N . LYS A 1 355 ? 16.518 -15.077 4.847 1.00 90.94 355 LYS A N 1
ATOM 2808 C CA . LYS A 1 355 ? 17.754 -14.578 4.218 1.00 90.94 355 LYS A CA 1
ATOM 2809 C C . LYS A 1 355 ? 17.531 -13.203 3.590 1.00 90.94 355 LYS A C 1
ATOM 2811 O O . LYS A 1 355 ? 18.365 -12.312 3.777 1.00 90.94 355 LYS A O 1
ATOM 2816 N N . PHE A 1 356 ? 16.418 -13.030 2.880 1.00 92.25 356 PHE A N 1
ATOM 2817 C CA . PHE A 1 356 ? 16.034 -11.763 2.277 1.00 92.25 356 PHE A CA 1
ATOM 2818 C C . PHE A 1 356 ? 15.846 -10.676 3.339 1.00 92.25 356 PHE A C 1
ATOM 2820 O O . PHE A 1 356 ? 16.540 -9.662 3.269 1.00 92.25 356 PHE A O 1
ATOM 2827 N N . THR A 1 357 ? 15.031 -10.914 4.369 1.00 92.44 357 THR A N 1
ATOM 2828 C CA . THR A 1 357 ? 14.777 -9.964 5.464 1.00 92.44 357 THR A CA 1
ATOM 2829 C C . THR A 1 357 ? 16.067 -9.538 6.162 1.00 92.44 357 THR A C 1
ATOM 2831 O O . THR A 1 357 ? 16.288 -8.348 6.384 1.00 92.44 357 THR A O 1
ATOM 2834 N N . LYS A 1 358 ? 16.992 -10.471 6.435 1.00 94.25 358 LYS A N 1
ATOM 2835 C CA . LYS A 1 358 ? 18.311 -10.140 7.010 1.00 94.25 358 LYS A CA 1
ATOM 2836 C C . LYS A 1 358 ? 19.141 -9.229 6.107 1.00 94.25 358 LYS A C 1
ATOM 2838 O O . LYS A 1 358 ? 19.783 -8.295 6.593 1.00 94.25 358 LYS A O 1
ATOM 2843 N N . ARG A 1 359 ? 19.174 -9.513 4.802 1.00 95.25 359 ARG A N 1
ATOM 2844 C CA . ARG A 1 359 ? 19.922 -8.709 3.826 1.00 95.25 359 ARG A CA 1
ATOM 2845 C C . ARG A 1 359 ? 19.288 -7.331 3.645 1.00 95.25 359 ARG A C 1
ATOM 2847 O O . ARG A 1 359 ? 20.019 -6.342 3.646 1.00 95.25 359 ARG A O 1
ATOM 2854 N N . TRP A 1 360 ? 17.961 -7.274 3.550 1.00 96.06 360 TRP A N 1
ATOM 2855 C CA . TRP A 1 360 ? 17.191 -6.038 3.483 1.00 96.06 360 TRP A CA 1
ATOM 2856 C C . TRP A 1 360 ? 17.444 -5.170 4.711 1.00 96.06 360 TRP A C 1
ATOM 2858 O O . TRP A 1 360 ? 17.885 -4.039 4.550 1.00 96.06 360 TRP A O 1
ATOM 2868 N N . LYS A 1 361 ? 17.295 -5.713 5.926 1.00 95.25 361 LYS A N 1
ATOM 2869 C CA . LYS A 1 361 ? 17.474 -4.964 7.179 1.00 95.25 361 LYS A CA 1
ATOM 2870 C C . LYS A 1 361 ? 18.869 -4.355 7.288 1.00 95.25 361 LYS A C 1
ATOM 2872 O O . LYS A 1 361 ? 19.003 -3.184 7.624 1.00 95.25 361 LYS A O 1
ATOM 2877 N N . ARG A 1 362 ? 19.911 -5.117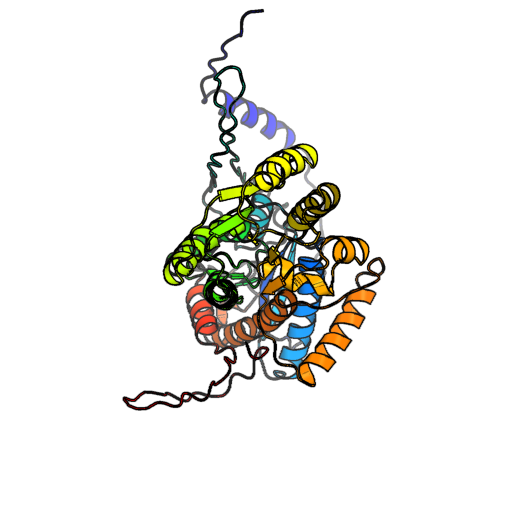 6.929 1.00 94.62 362 ARG A N 1
ATOM 2878 C CA . ARG A 1 362 ? 21.289 -4.603 6.884 1.00 94.62 362 ARG A CA 1
ATOM 2879 C C . ARG A 1 362 ? 21.426 -3.428 5.915 1.00 94.62 362 ARG A C 1
ATOM 2881 O O . ARG A 1 362 ? 22.012 -2.417 6.278 1.00 94.62 362 ARG A O 1
ATOM 2888 N N . LYS A 1 363 ? 20.910 -3.561 4.691 1.00 95.69 363 LYS A N 1
ATOM 2889 C CA . LYS A 1 363 ? 21.004 -2.504 3.675 1.00 95.69 363 LYS A CA 1
ATOM 2890 C C . LYS A 1 363 ? 20.180 -1.274 4.060 1.00 95.69 363 LYS A C 1
ATOM 2892 O O . LYS A 1 363 ? 20.686 -0.165 3.996 1.00 95.69 363 LYS A O 1
ATOM 2897 N N . PHE A 1 364 ? 18.956 -1.480 4.533 1.00 95.38 364 PHE A N 1
ATOM 2898 C CA . PHE A 1 364 ? 18.046 -0.415 4.933 1.00 95.38 364 PHE A CA 1
ATOM 2899 C C . PHE A 1 364 ? 18.612 0.448 6.063 1.00 95.38 364 PHE A C 1
ATOM 2901 O O . PHE A 1 364 ? 18.587 1.668 5.946 1.00 95.38 364 PHE A O 1
ATOM 2908 N N . LEU A 1 365 ? 19.158 -0.168 7.118 1.00 93.81 365 LEU A N 1
ATOM 2909 C CA . LEU A 1 365 ? 19.758 0.562 8.242 1.00 93.81 365 LEU A CA 1
ATOM 2910 C C . LEU A 1 365 ? 21.054 1.285 7.843 1.00 93.81 365 LEU A C 1
ATOM 2912 O O . LEU A 1 365 ? 21.319 2.375 8.337 1.00 93.81 365 LEU A O 1
ATOM 2916 N N . ASN A 1 366 ? 21.839 0.716 6.921 1.00 94.06 366 ASN A N 1
ATOM 2917 C CA . ASN A 1 366 ? 23.015 1.397 6.374 1.00 94.06 366 ASN A CA 1
ATOM 2918 C C . ASN A 1 366 ? 22.628 2.646 5.566 1.00 94.06 366 ASN A C 1
ATOM 2920 O O . ASN A 1 366 ? 23.295 3.672 5.673 1.00 94.06 366 ASN A O 1
ATOM 2924 N N . ASP A 1 367 ? 21.560 2.555 4.769 1.00 93.06 367 ASP A N 1
ATOM 2925 C CA . ASP A 1 367 ? 21.075 3.656 3.932 1.00 93.06 367 ASP A CA 1
ATOM 2926 C C . ASP A 1 367 ? 20.297 4.710 4.754 1.00 93.06 367 ASP A C 1
ATOM 2928 O O . ASP A 1 367 ? 20.179 5.856 4.326 1.00 93.06 367 ASP A O 1
ATOM 2932 N N . ASN A 1 368 ? 19.776 4.341 5.934 1.00 91.81 368 ASN A N 1
ATOM 2933 C CA . ASN A 1 368 ? 18.941 5.186 6.796 1.00 91.81 368 ASN A CA 1
ATOM 2934 C C . ASN A 1 368 ? 19.406 5.119 8.267 1.00 91.81 368 ASN A C 1
ATOM 2936 O O . ASN A 1 368 ? 18.710 4.546 9.109 1.00 91.81 368 ASN A O 1
ATOM 2940 N N . PRO A 1 369 ? 20.563 5.715 8.607 1.00 89.56 369 PRO A N 1
ATOM 2941 C CA . PRO A 1 369 ? 21.184 5.566 9.926 1.00 89.56 369 PRO A CA 1
ATOM 2942 C C . PRO A 1 369 ? 20.403 6.224 11.074 1.00 89.56 369 PRO A C 1
ATOM 2944 O O . PRO A 1 369 ? 20.703 5.963 12.232 1.00 89.56 369 PRO A O 1
ATOM 2947 N N . SER A 1 370 ? 19.422 7.082 10.776 1.00 87.25 370 SER A N 1
ATOM 2948 C CA . SER A 1 370 ? 18.532 7.697 11.770 1.00 87.25 370 SER A CA 1
ATOM 2949 C C . SER A 1 370 ? 17.380 6.791 12.215 1.00 87.25 370 SER A C 1
ATOM 2951 O O . SER A 1 370 ? 16.611 7.181 13.091 1.00 87.25 370 SER A O 1
ATOM 2953 N N . ILE A 1 371 ? 17.216 5.615 11.599 1.00 83.62 371 ILE A N 1
ATOM 2954 C CA . ILE A 1 371 ? 16.141 4.675 11.914 1.00 83.62 371 ILE A CA 1
ATOM 2955 C C . ILE A 1 371 ? 16.707 3.534 12.759 1.00 83.62 371 ILE A C 1
ATOM 2957 O O . ILE A 1 371 ? 17.464 2.705 12.266 1.00 83.62 371 ILE A O 1
ATOM 2961 N N . ASP A 1 372 ? 16.282 3.451 14.018 1.00 74.88 372 ASP A N 1
ATOM 2962 C CA . ASP A 1 372 ? 16.797 2.453 14.968 1.00 74.88 372 ASP A CA 1
ATOM 2963 C C . ASP A 1 372 ? 16.151 1.069 14.804 1.00 74.88 372 ASP A C 1
ATOM 2965 O O . ASP A 1 372 ? 16.749 0.034 15.115 1.00 74.88 372 ASP A O 1
ATOM 2969 N N . ARG A 1 373 ? 14.905 1.031 14.316 1.00 78.62 373 ARG A N 1
ATOM 2970 C CA . ARG A 1 373 ? 14.126 -0.198 14.140 1.00 78.62 373 ARG A CA 1
ATOM 2971 C C . ARG A 1 373 ? 13.537 -0.254 12.740 1.00 78.62 373 ARG A C 1
ATOM 2973 O O . ARG A 1 373 ? 12.769 0.611 12.341 1.00 78.62 373 ARG A O 1
ATOM 2980 N N . ALA A 1 374 ? 13.870 -1.323 12.027 1.00 84.38 374 ALA A N 1
ATOM 2981 C CA . ALA A 1 374 ? 13.357 -1.600 10.698 1.00 84.38 374 ALA A CA 1
ATOM 2982 C C . ALA A 1 374 ? 12.840 -3.036 10.642 1.00 84.38 374 ALA A C 1
ATOM 2984 O O . ALA A 1 374 ? 13.591 -3.980 10.904 1.00 84.38 374 ALA A O 1
ATOM 2985 N N . GLU A 1 375 ? 11.570 -3.174 10.284 1.00 90.25 375 GLU A N 1
ATOM 2986 C CA . GLU A 1 375 ? 10.936 -4.444 9.951 1.00 90.25 375 GLU A CA 1
ATOM 2987 C C . GLU A 1 375 ? 10.294 -4.312 8.576 1.00 90.25 375 GLU A C 1
ATOM 2989 O O . GLU A 1 375 ? 9.719 -3.272 8.246 1.00 90.25 375 GLU A O 1
ATOM 2994 N N . ILE A 1 376 ? 10.442 -5.352 7.761 1.00 90.75 376 ILE A N 1
ATOM 2995 C CA . ILE A 1 376 ? 9.832 -5.389 6.438 1.00 90.75 376 ILE A CA 1
ATOM 2996 C C . ILE A 1 376 ? 8.361 -5.763 6.568 1.00 90.75 376 ILE A C 1
ATOM 2998 O O . ILE A 1 376 ? 8.007 -6.657 7.334 1.00 90.75 376 ILE A O 1
ATOM 3002 N N . ASN A 1 377 ? 7.508 -5.102 5.793 1.00 91.56 377 ASN A N 1
ATOM 3003 C CA . ASN A 1 377 ? 6.095 -5.444 5.710 1.00 91.56 377 ASN A CA 1
ATOM 3004 C C . ASN A 1 377 ? 5.712 -5.961 4.320 1.00 91.56 377 ASN A C 1
ATOM 3006 O O . ASN A 1 377 ? 6.533 -6.018 3.400 1.00 91.56 377 ASN A O 1
ATOM 3010 N N . ILE A 1 378 ? 4.432 -6.301 4.163 1.00 92.38 378 ILE A N 1
ATOM 3011 C CA . ILE A 1 378 ? 3.885 -6.847 2.921 1.00 92.38 378 ILE A CA 1
ATOM 3012 C C . ILE A 1 378 ? 4.117 -5.948 1.698 1.00 92.38 378 ILE A C 1
ATOM 3014 O O . ILE A 1 378 ? 4.388 -6.459 0.616 1.00 92.38 378 ILE A O 1
ATOM 3018 N N . PHE A 1 379 ? 4.096 -4.622 1.853 1.00 93.50 379 PHE A N 1
ATOM 3019 C CA . PHE A 1 379 ? 4.317 -3.698 0.741 1.00 93.50 379 PHE A CA 1
ATOM 3020 C C . PHE A 1 379 ? 5.761 -3.747 0.239 1.00 93.50 379 PHE A C 1
ATOM 3022 O O . PHE A 1 379 ? 5.988 -3.692 -0.966 1.00 93.50 379 PHE A O 1
ATOM 3029 N N . GLY A 1 380 ? 6.737 -3.923 1.137 1.00 94.38 380 GLY A N 1
ATOM 3030 C CA . GLY A 1 380 ? 8.128 -4.167 0.746 1.00 94.38 380 GLY A CA 1
ATOM 3031 C C . GLY A 1 380 ? 8.281 -5.466 -0.053 1.00 94.38 380 GLY A C 1
ATOM 3032 O O . GLY A 1 380 ? 8.999 -5.510 -1.053 1.00 94.38 380 GLY A O 1
ATOM 3033 N N . LEU A 1 381 ? 7.543 -6.509 0.334 1.00 93.44 381 LEU A N 1
ATOM 3034 C CA . LEU A 1 381 ? 7.517 -7.784 -0.387 1.00 93.44 381 LEU A CA 1
ATOM 3035 C C . LEU A 1 381 ? 6.861 -7.657 -1.760 1.00 93.44 381 LEU A C 1
ATOM 3037 O O . LEU A 1 381 ? 7.413 -8.140 -2.743 1.00 93.44 381 LEU A O 1
ATOM 3041 N N . TRP A 1 382 ? 5.742 -6.943 -1.869 1.00 94.00 382 TRP A N 1
ATOM 3042 C CA . TRP A 1 382 ? 5.123 -6.674 -3.166 1.00 94.00 382 TRP A CA 1
ATOM 3043 C C . TRP A 1 382 ? 5.998 -5.784 -4.057 1.00 94.00 382 TRP A C 1
ATOM 3045 O O . TRP A 1 382 ? 6.041 -6.002 -5.270 1.00 94.00 382 TRP A O 1
ATOM 3055 N N . ALA A 1 383 ? 6.750 -4.837 -3.487 1.00 95.94 383 ALA A N 1
ATOM 3056 C CA . ALA A 1 383 ? 7.737 -4.049 -4.224 1.00 95.94 383 ALA A CA 1
ATOM 3057 C C . ALA A 1 383 ? 8.853 -4.938 -4.798 1.00 95.94 383 ALA A C 1
ATOM 3059 O O . ALA A 1 383 ? 9.220 -4.788 -5.964 1.00 95.94 383 ALA A O 1
ATOM 3060 N N . TYR A 1 384 ? 9.352 -5.898 -4.008 1.00 94.56 384 TYR A N 1
ATOM 3061 C CA . TYR A 1 384 ? 10.304 -6.912 -4.470 1.00 94.56 384 TYR A CA 1
ATOM 3062 C C . TYR A 1 384 ? 9.709 -7.758 -5.609 1.00 94.56 384 TYR A C 1
ATOM 3064 O O . TYR A 1 384 ? 10.294 -7.856 -6.689 1.00 94.56 384 TYR A O 1
ATOM 3072 N N . ASP A 1 385 ? 8.505 -8.299 -5.403 1.00 91.19 385 ASP A N 1
ATOM 3073 C CA . ASP A 1 385 ? 7.816 -9.166 -6.365 1.00 91.19 385 ASP A CA 1
ATOM 3074 C C . ASP A 1 385 ? 7.523 -8.475 -7.698 1.00 91.19 385 ASP A C 1
ATOM 3076 O O . ASP A 1 385 ? 7.456 -9.142 -8.725 1.00 91.19 385 ASP A O 1
ATOM 3080 N N . THR A 1 386 ? 7.330 -7.154 -7.697 1.00 93.50 386 THR A N 1
ATOM 3081 C CA . THR A 1 386 ? 6.976 -6.373 -8.895 1.00 93.50 386 THR A CA 1
ATOM 3082 C C . THR A 1 386 ? 8.102 -6.338 -9.929 1.00 93.50 386 THR A C 1
ATOM 3084 O O . THR A 1 386 ? 7.838 -6.207 -11.125 1.00 93.50 386 THR A O 1
ATOM 3087 N N . VAL A 1 387 ? 9.360 -6.492 -9.504 1.00 94.31 387 VAL A N 1
ATOM 3088 C CA . VAL A 1 387 ? 10.521 -6.388 -10.401 1.00 94.31 387 VAL A CA 1
ATOM 3089 C C . VAL A 1 387 ? 10.610 -7.569 -11.363 1.00 94.31 387 VAL A C 1
ATOM 3091 O O . VAL A 1 387 ? 10.877 -7.364 -12.545 1.00 94.31 387 VAL A O 1
ATOM 3094 N N . CYS A 1 388 ? 10.364 -8.793 -10.893 1.00 90.62 388 CYS A N 1
ATOM 3095 C CA . CYS A 1 388 ? 10.482 -9.975 -11.746 1.00 90.62 388 CYS A CA 1
ATOM 3096 C C . CYS A 1 388 ? 9.536 -9.993 -12.969 1.00 90.62 388 CYS A C 1
ATOM 3098 O O . CYS A 1 388 ? 10.041 -10.155 -14.082 1.00 90.62 388 CYS A O 1
ATOM 3100 N N . PRO A 1 389 ? 8.201 -9.843 -12.834 1.00 91.44 389 PRO A N 1
ATOM 3101 C CA . PRO A 1 389 ? 7.297 -9.866 -13.984 1.00 91.44 389 PRO A CA 1
ATOM 3102 C C . PRO A 1 389 ? 7.650 -8.767 -14.984 1.00 91.44 389 PRO A C 1
ATOM 3104 O O . PRO A 1 389 ? 7.615 -9.002 -16.188 1.00 91.44 389 PRO A O 1
ATOM 3107 N N . LEU A 1 390 ? 8.078 -7.597 -14.502 1.00 94.69 390 LEU A N 1
ATOM 3108 C CA . LEU A 1 390 ? 8.536 -6.521 -15.368 1.00 94.69 390 LEU A CA 1
ATOM 3109 C C . LEU A 1 390 ? 9.831 -6.883 -16.111 1.00 94.69 390 LEU A C 1
ATOM 3111 O O . LEU A 1 390 ? 9.935 -6.621 -17.305 1.00 94.69 390 LEU A O 1
ATOM 3115 N N . ALA A 1 391 ? 10.810 -7.487 -15.436 1.00 93.69 391 ALA A N 1
ATOM 3116 C CA . ALA A 1 391 ? 12.078 -7.871 -16.051 1.00 93.69 391 ALA A CA 1
ATOM 3117 C C . ALA A 1 391 ? 11.916 -9.007 -17.079 1.00 93.69 391 ALA A C 1
ATOM 3119 O O . ALA A 1 391 ? 12.502 -8.944 -18.158 1.00 93.69 391 ALA A O 1
ATOM 3120 N N . ASN A 1 392 ? 11.067 -9.998 -16.795 1.00 92.31 392 ASN A N 1
ATOM 3121 C CA . ASN A 1 392 ? 10.702 -11.037 -17.763 1.00 92.31 392 ASN A CA 1
ATOM 3122 C C . ASN A 1 392 ? 9.983 -10.450 -18.980 1.00 92.31 392 ASN A C 1
ATOM 3124 O O . ASN A 1 392 ? 10.340 -10.750 -20.119 1.00 92.31 392 ASN A O 1
ATOM 3128 N N . ALA A 1 393 ? 9.010 -9.568 -18.747 1.00 92.69 393 ALA A N 1
ATOM 3129 C CA . ALA A 1 393 ? 8.289 -8.903 -19.821 1.00 92.69 393 ALA A CA 1
ATOM 3130 C C . ALA A 1 393 ? 9.202 -7.993 -20.658 1.00 92.69 393 ALA A C 1
ATOM 3132 O O . ALA A 1 393 ? 9.023 -7.892 -21.871 1.00 92.69 393 ALA A O 1
ATOM 3133 N N . ALA A 1 394 ? 10.201 -7.360 -20.036 1.00 92.19 394 ALA A N 1
ATOM 3134 C CA . ALA A 1 394 ? 11.206 -6.562 -20.727 1.00 92.19 394 ALA A CA 1
ATOM 3135 C C . ALA A 1 394 ? 12.063 -7.410 -21.677 1.00 92.19 394 ALA A C 1
ATOM 3137 O O . ALA A 1 394 ? 12.277 -6.991 -22.815 1.00 92.19 394 ALA A O 1
ATOM 3138 N N . GLU A 1 395 ? 12.506 -8.599 -21.254 1.00 91.56 395 GLU A N 1
ATOM 3139 C CA . GLU A 1 395 ? 13.256 -9.528 -22.112 1.00 91.56 395 GLU A CA 1
ATOM 3140 C C . GLU A 1 395 ? 12.405 -10.005 -23.299 1.00 91.56 395 GLU A C 1
ATOM 3142 O O . GLU A 1 395 ? 12.846 -9.933 -24.450 1.00 91.56 395 GLU A O 1
ATOM 3147 N N . GLU A 1 396 ? 11.154 -10.415 -23.047 1.00 90.00 396 GLU A N 1
ATOM 3148 C CA . GLU A 1 396 ? 10.223 -10.839 -24.103 1.00 90.00 396 GLU A CA 1
ATOM 3149 C C . GLU A 1 396 ? 9.964 -9.700 -25.099 1.00 90.00 396 GLU A C 1
ATOM 3151 O O . GLU A 1 396 ? 10.110 -9.874 -26.313 1.00 90.00 396 GLU A O 1
ATOM 3156 N N . ALA A 1 397 ? 9.639 -8.504 -24.604 1.00 86.94 397 ALA A N 1
ATOM 3157 C CA . ALA A 1 397 ? 9.346 -7.356 -25.451 1.00 86.94 397 ALA A CA 1
ATOM 3158 C C . ALA A 1 397 ? 10.578 -6.886 -26.245 1.00 86.94 397 ALA A C 1
ATOM 3160 O O . ALA A 1 397 ? 10.451 -6.554 -27.425 1.00 86.94 397 ALA A O 1
ATOM 3161 N N . ALA A 1 398 ? 11.778 -6.909 -25.656 1.00 85.06 398 ALA A N 1
ATOM 3162 C CA . ALA A 1 398 ? 13.010 -6.537 -26.353 1.00 85.06 398 ALA A CA 1
ATOM 3163 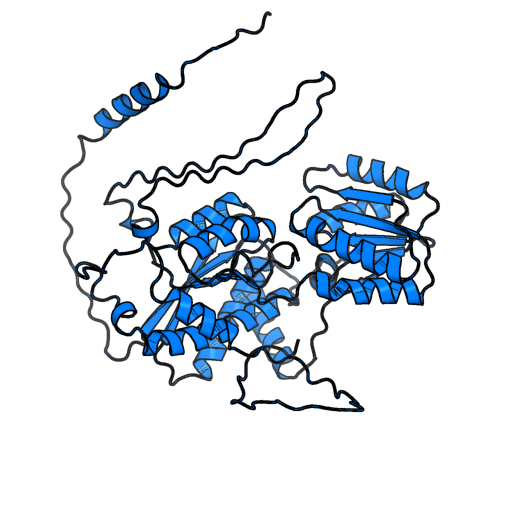C C . ALA A 1 398 ? 13.300 -7.430 -27.562 1.00 85.06 398 ALA A C 1
ATOM 3165 O O . ALA A 1 398 ? 13.735 -6.924 -28.597 1.00 85.06 398 ALA A O 1
ATOM 3166 N N . SER A 1 399 ? 13.004 -8.729 -27.464 1.00 84.50 399 SER A N 1
ATOM 3167 C CA . SER A 1 399 ? 13.180 -9.667 -28.579 1.00 84.50 399 SER A CA 1
ATOM 3168 C C . SER A 1 399 ? 12.273 -9.347 -29.777 1.00 84.50 399 SER A C 1
ATOM 3170 O O . SER A 1 399 ? 12.670 -9.520 -30.929 1.00 84.50 399 SER A O 1
ATOM 3172 N N . LYS A 1 400 ? 11.070 -8.824 -29.512 1.00 83.75 400 LYS A N 1
ATOM 3173 C CA . LYS A 1 400 ? 10.063 -8.484 -30.525 1.00 83.75 400 LYS A CA 1
ATOM 3174 C C . LYS A 1 400 ? 10.263 -7.089 -31.126 1.00 83.75 400 LYS A C 1
ATOM 3176 O O . LYS A 1 400 ? 9.868 -6.862 -32.268 1.00 83.75 400 LYS A O 1
ATOM 3181 N N . TYR A 1 401 ? 10.892 -6.174 -30.386 1.00 80.62 401 TYR A N 1
ATOM 3182 C CA . TYR A 1 401 ? 11.112 -4.781 -30.791 1.00 80.62 401 TYR A CA 1
ATOM 3183 C C . TYR A 1 401 ? 12.594 -4.353 -30.702 1.00 80.62 401 TYR A C 1
ATOM 3185 O O . TYR A 1 401 ? 12.908 -3.364 -30.033 1.00 80.62 401 TYR A O 1
ATOM 3193 N N . PRO A 1 402 ? 13.531 -5.022 -31.404 1.00 74.00 402 PRO A N 1
ATOM 3194 C CA . PRO A 1 402 ? 14.966 -4.723 -31.305 1.00 74.00 402 PRO A CA 1
ATOM 3195 C C . PRO A 1 402 ? 15.320 -3.287 -31.734 1.00 74.00 402 PRO A C 1
ATOM 3197 O O . PRO A 1 402 ? 16.235 -2.675 -31.186 1.00 74.00 402 PRO A O 1
ATOM 3200 N N . ASN A 1 403 ? 14.560 -2.699 -32.663 1.00 71.50 403 ASN A N 1
ATOM 3201 C CA . ASN A 1 403 ? 14.790 -1.331 -33.142 1.00 71.50 403 ASN A CA 1
ATOM 3202 C C . ASN A 1 403 ? 14.438 -0.256 -32.097 1.00 71.50 403 ASN A C 1
ATOM 3204 O O . ASN A 1 403 ? 15.069 0.796 -32.083 1.00 71.50 403 ASN A O 1
ATOM 3208 N N . LEU A 1 404 ? 13.486 -0.531 -31.195 1.00 69.50 404 LEU A N 1
ATOM 3209 C CA . LEU A 1 404 ? 13.087 0.383 -30.109 1.00 69.50 404 LEU A CA 1
ATOM 3210 C C . LEU A 1 404 ? 14.036 0.311 -28.898 1.00 69.50 404 LEU A C 1
ATOM 3212 O O . LEU A 1 404 ? 13.901 1.060 -27.928 1.00 69.50 404 LEU A O 1
ATOM 3216 N N . MET A 1 405 ? 15.000 -0.609 -28.938 1.00 66.38 405 MET A N 1
ATOM 3217 C CA . MET A 1 405 ? 15.975 -0.830 -27.876 1.00 66.38 405 MET A CA 1
ATOM 3218 C C . MET A 1 405 ? 17.295 -0.078 -28.095 1.00 66.38 405 MET A C 1
ATOM 3220 O O . MET A 1 405 ? 18.004 0.202 -27.127 1.00 66.38 405 MET A O 1
ATOM 3224 N N . ASN A 1 406 ? 17.617 0.295 -29.338 1.00 58.81 406 ASN A N 1
ATOM 3225 C CA . ASN A 1 406 ? 18.874 0.958 -29.676 1.00 58.81 406 ASN A CA 1
ATOM 3226 C C . ASN A 1 406 ? 18.840 2.463 -29.363 1.00 58.81 406 ASN A C 1
ATOM 3228 O O . ASN A 1 406 ? 18.302 3.280 -30.104 1.00 58.81 406 ASN A O 1
ATOM 3232 N N . THR A 1 407 ? 19.522 2.846 -28.285 1.00 47.59 407 THR A N 1
ATOM 3233 C CA . THR A 1 407 ? 19.727 4.238 -27.844 1.00 47.59 407 THR A CA 1
ATOM 3234 C C . THR A 1 407 ? 20.738 5.030 -28.688 1.00 47.59 407 THR A C 1
ATOM 3236 O O . THR A 1 407 ? 20.927 6.221 -28.447 1.00 47.59 407 THR A O 1
ATOM 3239 N N . GLN A 1 408 ? 21.389 4.418 -29.686 1.00 40.38 408 GLN A N 1
ATOM 3240 C CA . GLN A 1 408 ? 22.415 5.078 -30.514 1.00 40.38 408 GLN A CA 1
ATOM 3241 C C . GLN A 1 408 ? 21.849 6.010 -31.600 1.00 40.38 408 GLN A C 1
ATOM 3243 O O . GLN A 1 408 ? 22.566 6.867 -32.107 1.00 40.38 408 GLN A O 1
ATOM 3248 N N . THR A 1 409 ? 20.554 5.938 -31.908 1.00 40.12 409 THR A N 1
ATOM 3249 C CA . THR A 1 409 ? 19.862 6.874 -32.811 1.00 40.12 409 THR A CA 1
ATOM 3250 C C . THR A 1 409 ? 19.078 7.928 -32.030 1.00 40.12 409 THR A C 1
ATOM 3252 O O . THR A 1 409 ? 17.917 8.196 -32.329 1.00 40.12 409 THR A O 1
ATOM 3255 N N . ARG A 1 410 ? 19.713 8.563 -31.033 1.00 46.91 410 ARG A N 1
ATOM 3256 C CA . ARG A 1 410 ? 19.126 9.690 -30.276 1.00 46.91 410 ARG A CA 1
ATOM 3257 C C . ARG A 1 410 ? 18.790 10.917 -31.140 1.00 46.91 410 ARG A C 1
ATOM 3259 O O . ARG A 1 410 ? 18.026 11.757 -30.682 1.00 46.91 410 ARG A O 1
ATOM 3266 N N . HIS A 1 411 ? 19.294 11.000 -32.378 1.00 40.22 411 HIS A N 1
ATOM 3267 C CA . HIS A 1 411 ? 19.087 12.168 -33.246 1.00 40.22 411 HIS A CA 1
ATOM 3268 C C . HIS A 1 411 ? 18.468 11.921 -34.629 1.00 40.22 411 HIS A C 1
ATOM 3270 O O . HIS A 1 411 ? 18.066 12.899 -35.241 1.00 40.22 411 HIS A O 1
ATOM 3276 N N . ASN A 1 412 ? 18.348 10.683 -35.127 1.00 34.28 412 ASN A N 1
ATOM 3277 C CA . ASN A 1 412 ? 18.007 10.452 -36.546 1.00 34.28 412 ASN A CA 1
ATOM 3278 C C . ASN A 1 412 ? 17.015 9.311 -36.819 1.00 34.28 412 ASN A C 1
ATOM 3280 O O . ASN A 1 412 ? 16.875 8.889 -37.966 1.00 34.28 412 ASN A O 1
ATOM 3284 N N . SER A 1 413 ? 16.314 8.788 -35.811 1.00 36.25 413 SER A N 1
ATOM 3285 C CA . SER A 1 413 ? 15.169 7.933 -36.126 1.00 36.25 413 SER A CA 1
ATOM 3286 C C . SER A 1 413 ? 13.980 8.836 -36.435 1.00 36.25 413 SER A C 1
ATOM 3288 O O . SER A 1 413 ? 13.455 9.521 -35.561 1.00 36.25 413 SER A O 1
ATOM 3290 N N . ASN A 1 414 ? 13.558 8.829 -37.701 1.00 39.88 414 ASN A N 1
ATOM 3291 C CA . ASN A 1 414 ? 12.177 9.102 -38.082 1.00 39.88 414 ASN A CA 1
ATOM 3292 C C . ASN A 1 414 ? 11.315 8.004 -37.439 1.00 39.88 414 ASN A C 1
ATOM 3294 O O . ASN A 1 414 ? 10.857 7.082 -38.112 1.00 39.88 414 ASN A O 1
ATOM 3298 N N . GLU A 1 415 ? 11.200 8.052 -36.111 1.00 45.44 415 GLU A N 1
ATOM 3299 C CA . GLU A 1 415 ? 10.198 7.340 -35.338 1.00 45.44 415 GLU A CA 1
ATOM 3300 C C . GLU A 1 415 ? 8.886 7.711 -36.018 1.00 45.44 415 GLU A C 1
ATOM 3302 O O . GLU A 1 415 ? 8.579 8.895 -36.178 1.00 45.44 415 GLU A O 1
ATOM 3307 N N . LEU A 1 416 ? 8.208 6.726 -36.601 1.00 40.62 416 LEU A N 1
ATOM 3308 C CA . LEU A 1 416 ? 7.036 6.971 -37.418 1.00 40.62 416 LEU A CA 1
ATOM 3309 C C . LEU A 1 416 ? 5.919 7.401 -36.461 1.00 40.62 416 LEU A C 1
ATOM 3311 O O . LEU A 1 416 ? 5.118 6.586 -36.017 1.00 40.62 416 LEU A O 1
ATOM 3315 N N . VAL A 1 417 ? 5.903 8.692 -36.119 1.00 46.44 417 VAL A N 1
ATOM 3316 C CA . VAL A 1 417 ? 4.883 9.380 -35.330 1.00 46.44 417 VAL A CA 1
ATOM 3317 C C . VAL A 1 417 ? 3.567 9.215 -36.072 1.00 46.44 417 VAL A C 1
ATOM 3319 O O . VAL A 1 417 ? 3.206 10.025 -36.922 1.00 46.44 417 VAL A O 1
ATOM 3322 N N . LYS A 1 418 ? 2.868 8.114 -35.817 1.00 45.47 418 LYS A N 1
ATOM 3323 C CA . LYS A 1 418 ? 1.531 7.905 -36.369 1.00 45.47 418 LYS A CA 1
ATOM 3324 C C . LYS A 1 418 ? 0.439 7.970 -35.321 1.00 45.47 418 LYS A C 1
ATOM 3326 O O . LYS A 1 418 ? -0.693 8.216 -35.714 1.00 45.47 418 LYS A O 1
ATOM 3331 N N . LEU A 1 419 ? 0.733 7.783 -34.028 1.00 50.22 419 LEU A N 1
ATOM 3332 C CA . LEU A 1 419 ? -0.339 7.635 -33.033 1.00 50.22 419 LEU A CA 1
ATOM 3333 C C . LEU A 1 419 ? -0.105 8.276 -31.656 1.00 50.22 419 LEU A C 1
ATOM 3335 O O . LEU A 1 419 ? -1.039 8.283 -30.866 1.00 50.22 419 LEU A O 1
ATOM 3339 N N . GLY A 1 420 ? 1.076 8.826 -31.347 1.00 64.75 420 GLY A N 1
ATOM 3340 C CA . GLY A 1 420 ? 1.305 9.461 -30.039 1.00 64.75 420 GLY A CA 1
ATOM 3341 C C . GLY A 1 420 ? 1.149 8.513 -28.839 1.00 64.75 420 GLY A C 1
ATOM 3342 O O . GLY A 1 420 ? 0.810 8.979 -27.763 1.00 64.75 420 GLY A O 1
ATOM 3343 N N . VAL A 1 421 ? 1.377 7.205 -29.023 1.00 78.56 421 VAL A N 1
ATOM 3344 C CA . VAL A 1 421 ? 1.302 6.154 -27.986 1.00 78.56 421 VAL A CA 1
ATOM 3345 C C . VAL A 1 421 ? 2.508 5.212 -28.080 1.00 78.56 421 VAL A C 1
ATOM 3347 O O . VAL A 1 421 ? 3.147 5.128 -29.128 1.00 78.56 421 VAL A O 1
ATOM 3350 N N . SER A 1 422 ? 2.811 4.473 -27.009 1.00 81.88 422 SER A N 1
ATOM 3351 C CA . SER A 1 422 ? 3.916 3.505 -26.958 1.00 81.88 422 SER A CA 1
ATOM 3352 C C . SER A 1 422 ? 3.658 2.271 -27.833 1.00 81.88 422 SER A C 1
ATOM 3354 O O . SER A 1 422 ? 2.732 1.499 -27.579 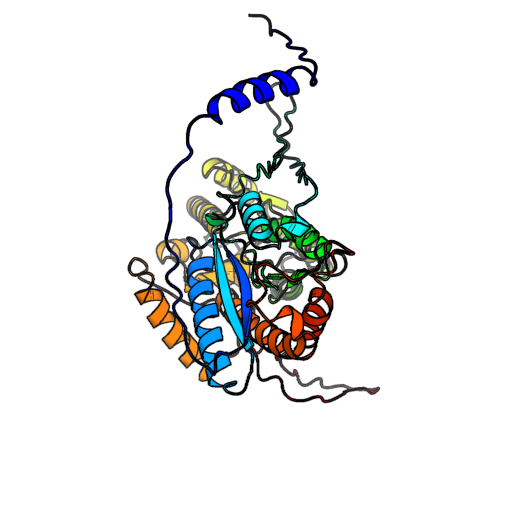1.00 81.88 422 SER A O 1
ATOM 3356 N N . GLU A 1 423 ? 4.514 2.032 -28.833 1.00 81.81 423 GLU A N 1
ATOM 3357 C CA . GLU A 1 423 ? 4.417 0.861 -29.725 1.00 81.81 423 GLU A CA 1
ATOM 3358 C C . GLU A 1 423 ? 4.671 -0.472 -29.002 1.00 81.81 423 GLU A C 1
ATOM 3360 O O . GLU A 1 423 ? 4.049 -1.490 -29.313 1.00 81.81 423 GLU A O 1
ATOM 3365 N N . MET A 1 424 ? 5.576 -0.475 -28.019 1.00 86.44 424 MET A N 1
ATOM 3366 C CA . MET A 1 424 ? 5.918 -1.668 -27.236 1.00 86.44 424 MET A CA 1
ATOM 3367 C C . MET A 1 424 ? 4.937 -1.914 -26.082 1.00 86.44 424 MET A C 1
ATOM 3369 O O . MET A 1 424 ? 4.828 -3.037 -25.584 1.00 86.44 424 MET A O 1
ATOM 3373 N N . GLY A 1 425 ? 4.206 -0.873 -25.683 1.00 89.88 425 GLY A N 1
ATOM 3374 C CA . GLY A 1 425 ? 3.258 -0.859 -24.577 1.00 89.88 425 GLY A CA 1
ATOM 3375 C C . GLY A 1 425 ? 2.333 -2.072 -24.495 1.00 89.88 425 GLY A C 1
ATOM 3376 O O . GLY A 1 425 ? 2.369 -2.778 -23.485 1.00 89.88 425 GLY A O 1
ATOM 3377 N N . PRO A 1 426 ? 1.534 -2.363 -25.541 1.00 91.44 426 PRO A N 1
ATOM 3378 C CA . PRO A 1 426 ? 0.617 -3.501 -25.536 1.00 91.44 426 PRO A CA 1
ATOM 3379 C C . PRO A 1 426 ? 1.328 -4.838 -25.299 1.00 91.44 426 PRO A C 1
ATOM 3381 O O . PRO A 1 426 ? 0.877 -5.645 -24.493 1.00 91.44 426 PRO A O 1
ATOM 3384 N N . SER A 1 427 ? 2.472 -5.058 -25.957 1.00 91.00 427 SER A N 1
ATOM 3385 C CA . SER A 1 427 ? 3.226 -6.309 -25.825 1.00 91.00 427 SER A CA 1
ATOM 3386 C C . SER A 1 427 ? 3.823 -6.470 -24.430 1.00 91.00 427 SER A C 1
ATOM 3388 O O . SER A 1 427 ? 3.850 -7.579 -23.906 1.00 91.00 427 SER A O 1
ATOM 3390 N N . LEU A 1 428 ? 4.289 -5.369 -23.834 1.00 92.44 428 LEU A N 1
ATOM 3391 C CA . LEU A 1 428 ? 4.835 -5.364 -22.484 1.00 92.44 428 LEU A CA 1
ATOM 3392 C C . LEU A 1 428 ? 3.736 -5.616 -21.445 1.00 92.44 428 LEU A C 1
ATOM 3394 O O . LEU A 1 428 ? 3.910 -6.468 -20.579 1.00 92.44 428 LEU A O 1
ATOM 3398 N N . ARG A 1 429 ? 2.585 -4.942 -21.571 1.00 92.81 429 ARG A N 1
ATOM 3399 C CA . ARG A 1 429 ? 1.401 -5.186 -20.732 1.00 92.81 429 ARG A CA 1
ATOM 3400 C C . ARG A 1 429 ? 0.996 -6.659 -20.777 1.00 92.81 429 ARG A C 1
ATOM 3402 O O . ARG A 1 429 ? 0.835 -7.279 -19.732 1.00 92.81 429 ARG A O 1
ATOM 3409 N N . ASP A 1 430 ? 0.857 -7.226 -21.973 1.00 91.56 430 ASP A N 1
ATOM 3410 C CA . ASP A 1 430 ? 0.405 -8.609 -22.134 1.00 91.56 430 ASP A CA 1
ATOM 3411 C C . ASP A 1 430 ? 1.412 -9.612 -21.551 1.00 91.56 430 ASP A C 1
ATOM 3413 O O . ASP A 1 430 ? 1.007 -10.592 -20.930 1.00 91.56 430 ASP A O 1
ATOM 3417 N N . ALA A 1 431 ? 2.717 -9.364 -21.700 1.00 91.62 431 ALA A N 1
ATOM 3418 C CA . ALA A 1 431 ? 3.758 -10.194 -21.094 1.00 91.62 431 ALA A CA 1
ATOM 3419 C C . ALA A 1 431 ? 3.760 -10.102 -19.553 1.00 91.62 431 ALA A C 1
ATOM 3421 O O . ALA A 1 431 ? 3.874 -11.124 -18.872 1.00 91.62 431 ALA A O 1
ATOM 3422 N N . ILE A 1 432 ? 3.536 -8.908 -18.985 1.00 91.00 432 ILE A N 1
ATOM 3423 C CA . ILE A 1 432 ? 3.365 -8.734 -17.532 1.00 91.00 432 ILE A CA 1
ATOM 3424 C C . ILE A 1 432 ? 2.160 -9.548 -17.044 1.00 91.00 432 ILE A C 1
ATOM 3426 O O . ILE A 1 432 ? 2.291 -10.324 -16.100 1.00 91.00 432 ILE A O 1
ATOM 3430 N N . LEU A 1 433 ? 1.004 -9.419 -17.705 1.00 88.06 433 LEU A N 1
ATOM 3431 C CA . LEU A 1 433 ? -0.238 -10.093 -17.303 1.00 88.06 433 LEU A CA 1
ATOM 3432 C C . LEU A 1 433 ? -0.184 -11.623 -17.448 1.00 88.06 433 LEU A C 1
ATOM 3434 O O . LEU A 1 433 ? -0.908 -12.324 -16.746 1.00 88.06 433 LEU A O 1
ATOM 3438 N N . LYS A 1 434 ? 0.671 -12.153 -18.330 1.00 85.50 434 LYS A N 1
ATOM 3439 C CA . LYS A 1 434 ? 0.931 -13.599 -18.446 1.00 85.50 434 LYS A CA 1
ATOM 3440 C C . LYS A 1 434 ? 1.805 -14.152 -17.324 1.00 85.50 434 LYS A C 1
ATOM 3442 O O . LYS A 1 434 ? 1.859 -15.371 -17.156 1.00 85.50 434 LYS A O 1
ATOM 3447 N N . THR A 1 435 ? 2.526 -13.302 -16.595 1.00 74.56 435 THR A N 1
ATOM 3448 C CA . THR A 1 435 ? 3.428 -13.778 -15.549 1.00 74.56 435 THR A CA 1
ATOM 3449 C C . THR A 1 435 ? 2.606 -14.296 -14.373 1.00 74.56 435 THR A C 1
ATOM 3451 O O . THR A 1 435 ? 1.934 -13.534 -13.681 1.00 74.56 435 THR A O 1
ATOM 3454 N N . ASN A 1 436 ? 2.671 -15.605 -14.124 1.00 57.44 436 ASN A N 1
ATOM 3455 C CA . ASN A 1 436 ? 2.057 -16.195 -12.943 1.00 57.44 436 ASN A CA 1
ATOM 3456 C C . ASN A 1 436 ? 2.884 -15.826 -11.709 1.00 57.44 436 ASN A C 1
ATOM 3458 O O . ASN A 1 436 ? 4.008 -16.305 -11.537 1.00 57.44 436 ASN A O 1
ATOM 3462 N N . PHE A 1 437 ? 2.304 -15.016 -10.827 1.00 54.72 437 PHE A N 1
ATOM 3463 C CA . PHE A 1 437 ? 2.729 -14.974 -9.432 1.00 54.72 437 PHE A CA 1
ATOM 3464 C C . PHE A 1 437 ? 2.372 -16.322 -8.799 1.00 54.72 437 PHE A C 1
ATOM 3466 O O . PHE A 1 437 ? 1.280 -16.843 -9.047 1.00 54.72 437 PHE A O 1
ATOM 3473 N N . LYS A 1 438 ? 3.272 -16.917 -8.011 1.00 42.72 438 LYS A N 1
ATOM 3474 C CA . LYS A 1 438 ? 2.957 -18.147 -7.271 1.00 42.72 438 LYS A CA 1
ATOM 3475 C C . LYS A 1 438 ? 1.789 -17.883 -6.310 1.00 42.72 438 LYS A C 1
ATOM 3477 O O . LYS A 1 438 ? 1.979 -17.362 -5.217 1.00 42.72 438 LYS A O 1
ATOM 3482 N N . LEU A 1 439 ? 0.578 -18.251 -6.719 1.00 32.09 439 LEU A N 1
ATOM 3483 C CA . LEU A 1 439 ? -0.557 -18.393 -5.813 1.00 32.09 439 LEU A CA 1
ATOM 3484 C C . LEU A 1 439 ? -0.455 -19.772 -5.133 1.00 32.09 439 LEU A C 1
ATOM 3486 O O . LEU A 1 439 ? -0.167 -20.763 -5.816 1.00 32.09 439 LEU A O 1
ATOM 3490 N N . PRO A 1 440 ? -0.686 -19.878 -3.816 1.00 28.44 440 PRO A N 1
ATOM 3491 C CA . PRO A 1 440 ? -0.636 -21.127 -3.087 1.00 28.44 440 PRO A CA 1
ATOM 3492 C C . PRO A 1 440 ? -1.678 -22.084 -3.661 1.00 28.44 440 PRO A C 1
ATOM 3494 O O . PRO A 1 440 ? -2.879 -21.803 -3.711 1.00 28.44 440 PRO A O 1
ATOM 3497 N N . LYS A 1 441 ? -1.212 -23.265 -4.071 1.00 25.14 441 LYS A N 1
ATOM 3498 C CA . LYS A 1 441 ? -2.085 -24.404 -4.351 1.00 25.14 441 LYS A CA 1
ATOM 3499 C C . LYS A 1 441 ? -2.752 -24.814 -3.038 1.00 25.14 441 LYS A C 1
ATOM 3501 O O . LYS A 1 441 ? -2.171 -25.568 -2.262 1.00 25.14 441 LYS A O 1
ATOM 3506 N N . ARG A 1 442 ? -3.985 -24.372 -2.779 1.00 25.84 442 ARG A N 1
ATOM 3507 C CA . ARG A 1 442 ? -4.827 -25.092 -1.815 1.00 25.84 442 ARG A CA 1
ATOM 3508 C C . ARG A 1 442 ? -5.197 -26.448 -2.427 1.00 25.84 442 ARG A C 1
ATOM 3510 O O . ARG A 1 442 ? -5.595 -26.480 -3.594 1.00 25.84 442 ARG A O 1
ATOM 3517 N N . PRO A 1 443 ? -5.114 -27.563 -1.684 1.00 25.58 443 PRO A N 1
ATOM 3518 C CA . PRO A 1 443 ? -5.733 -28.803 -2.117 1.00 25.58 443 PRO A CA 1
ATOM 3519 C C . PRO A 1 443 ? -7.249 -28.591 -2.110 1.00 25.58 443 PRO A C 1
ATOM 3521 O O . PRO A 1 443 ? -7.891 -28.579 -1.062 1.00 25.58 443 PRO A O 1
ATOM 3524 N N . ILE A 1 444 ? -7.826 -28.385 -3.292 1.00 28.14 444 ILE A N 1
ATOM 3525 C CA . ILE A 1 444 ? -9.265 -28.515 -3.478 1.00 28.14 444 ILE A CA 1
ATOM 3526 C C . ILE A 1 444 ? -9.552 -30.010 -3.336 1.00 28.14 444 ILE A C 1
ATOM 3528 O O . ILE A 1 444 ? -9.244 -30.794 -4.235 1.00 28.14 444 ILE A O 1
ATOM 3532 N N . GLN A 1 445 ? -10.144 -30.419 -2.213 1.00 29.12 445 GLN A N 1
ATOM 3533 C CA . GLN A 1 445 ? -10.979 -31.616 -2.217 1.00 29.12 445 GLN A CA 1
ATOM 3534 C C . GLN A 1 445 ? -12.159 -31.311 -3.146 1.00 29.12 445 GLN A C 1
ATOM 3536 O O . GLN A 1 445 ? -13.162 -30.737 -2.733 1.00 29.12 445 GLN A O 1
ATOM 3541 N N . SER A 1 446 ? -11.984 -31.588 -4.438 1.00 28.25 446 SER A N 1
ATOM 3542 C CA . SER A 1 446 ? -13.038 -31.446 -5.437 1.00 28.25 446 SER A CA 1
ATOM 3543 C C . SER A 1 446 ? -13.792 -32.763 -5.519 1.00 28.25 446 SER A C 1
ATOM 3545 O O . SER A 1 446 ? -13.256 -33.782 -5.948 1.00 28.25 446 SER A O 1
ATOM 3547 N N . ASN A 1 447 ? -15.061 -32.730 -5.128 1.00 26.38 447 ASN A N 1
ATOM 3548 C CA . ASN A 1 447 ? -16.048 -33.580 -5.766 1.00 26.38 447 ASN A CA 1
ATOM 3549 C C . ASN A 1 447 ? -16.515 -32.850 -7.030 1.00 26.38 447 ASN A C 1
ATOM 3551 O O . ASN A 1 447 ? -17.221 -31.856 -6.910 1.00 26.38 447 ASN A O 1
ATOM 3555 N N . GLN A 1 448 ? -16.128 -33.404 -8.191 1.00 29.84 448 GLN A N 1
ATOM 3556 C CA . GLN A 1 448 ? -16.666 -33.173 -9.550 1.00 29.84 448 GLN A CA 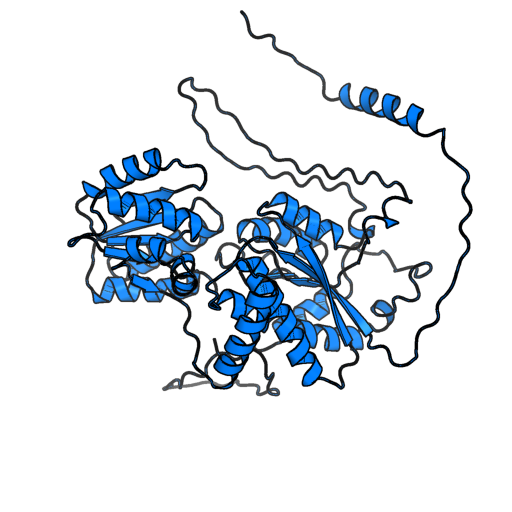1
ATOM 3557 C C . GLN A 1 448 ? -16.449 -31.749 -10.116 1.00 29.84 448 GLN A C 1
ATOM 3559 O O . GLN A 1 448 ? -16.685 -30.763 -9.442 1.00 29.84 448 GLN A O 1
ATOM 3564 N N . GLY A 1 449 ? -16.023 -31.479 -11.349 1.00 24.44 449 GLY A N 1
ATOM 3565 C CA . GLY A 1 449 ? -15.698 -32.213 -12.570 1.00 24.44 449 GLY A CA 1
ATOM 3566 C C . GLY A 1 449 ? -15.537 -31.148 -13.681 1.00 24.44 449 GLY A C 1
ATOM 3567 O O . GLY A 1 449 ? -16.128 -30.080 -13.574 1.00 24.44 449 GLY A O 1
ATOM 3568 N N . ALA A 1 450 ? -14.767 -31.458 -14.732 1.00 24.62 450 ALA A N 1
ATOM 3569 C CA . ALA A 1 450 ? -14.536 -30.676 -15.968 1.00 24.62 450 ALA A CA 1
ATOM 3570 C C . ALA A 1 450 ? -13.315 -29.712 -16.029 1.00 24.62 450 ALA A C 1
ATOM 3572 O O . ALA A 1 450 ? -13.404 -28.502 -15.866 1.00 24.62 450 ALA A O 1
ATOM 3573 N N . THR A 1 451 ? -12.169 -30.336 -16.339 1.00 24.92 451 THR A N 1
ATOM 3574 C CA . THR A 1 451 ? -11.260 -30.088 -17.489 1.00 24.92 451 THR A CA 1
ATOM 3575 C C . THR A 1 451 ? -10.761 -28.678 -17.837 1.00 24.92 451 THR A C 1
ATOM 3577 O O . THR A 1 451 ? -11.512 -27.856 -18.353 1.00 24.92 451 THR A O 1
ATOM 3580 N N . GLY A 1 452 ? -9.428 -28.511 -17.777 1.00 22.06 452 GLY A N 1
ATOM 3581 C CA . GLY A 1 452 ? -8.698 -27.561 -18.631 1.00 22.06 452 GLY A CA 1
ATOM 3582 C C . GLY A 1 452 ? -7.398 -26.958 -18.080 1.00 22.06 452 GLY A C 1
ATOM 3583 O O . GLY A 1 452 ? -7.167 -25.776 -18.298 1.00 22.06 452 GLY A O 1
ATOM 3584 N N . SER A 1 453 ? -6.541 -27.692 -17.357 1.00 21.08 453 SER A N 1
ATOM 3585 C CA . SER A 1 453 ? -5.251 -27.148 -16.894 1.00 21.08 453 SER A CA 1
ATOM 3586 C C . SER A 1 453 ? -4.179 -27.240 -17.986 1.00 21.08 453 SER A C 1
ATOM 3588 O O . SER A 1 453 ? -3.615 -28.309 -18.219 1.00 21.08 453 SER A O 1
ATOM 3590 N N . ILE A 1 454 ? -3.874 -26.115 -18.634 1.00 21.78 454 ILE A N 1
ATOM 3591 C CA . ILE A 1 454 ? -2.667 -25.960 -19.454 1.00 21.78 454 ILE A CA 1
ATOM 3592 C C . ILE A 1 454 ? -1.498 -25.699 -18.499 1.00 21.78 454 ILE A C 1
ATOM 3594 O O . ILE A 1 454 ? -1.394 -24.635 -17.894 1.00 21.78 454 ILE A O 1
ATOM 3598 N N . SER A 1 455 ? -0.628 -26.692 -18.340 1.00 22.66 455 SER A N 1
ATOM 3599 C CA . SER A 1 455 ? 0.668 -26.546 -17.679 1.00 22.66 455 SER A CA 1
ATOM 3600 C C . SER A 1 455 ? 1.672 -25.924 -18.652 1.00 22.66 455 SER A C 1
ATOM 3602 O O . SER A 1 455 ? 2.012 -26.542 -19.661 1.00 22.66 455 SER A O 1
ATOM 3604 N N . LEU A 1 456 ? 2.157 -24.726 -18.336 1.00 25.45 456 LEU A N 1
ATOM 3605 C CA . LEU A 1 456 ? 3.277 -24.054 -19.002 1.00 25.45 456 LEU A CA 1
ATOM 3606 C C . LEU A 1 456 ? 4.314 -23.634 -17.940 1.00 25.45 456 LEU A C 1
ATOM 3608 O O . LEU A 1 456 ? 3.967 -23.573 -16.758 1.00 25.45 456 LEU A O 1
ATOM 3612 N N . PRO A 1 457 ? 5.594 -23.478 -18.325 1.00 25.55 457 PRO A N 1
ATOM 3613 C CA . PRO A 1 457 ? 6.736 -23.718 -17.450 1.00 25.55 457 PRO A CA 1
ATOM 3614 C C . PRO A 1 457 ? 6.815 -22.740 -16.276 1.00 25.55 457 PRO A C 1
ATOM 3616 O O . PRO A 1 457 ? 6.468 -21.569 -16.386 1.00 25.55 457 PRO A O 1
ATOM 3619 N N . ASN A 1 458 ? 7.292 -23.279 -15.154 1.00 30.84 458 ASN A N 1
ATOM 3620 C CA . ASN A 1 458 ? 7.525 -22.620 -13.875 1.00 30.84 458 ASN A CA 1
ATOM 3621 C C . ASN A 1 458 ? 8.139 -21.215 -14.030 1.00 30.84 458 ASN A C 1
ATOM 3623 O O . ASN A 1 458 ? 9.332 -21.092 -14.296 1.00 30.84 458 ASN A O 1
ATOM 3627 N N . SER A 1 459 ? 7.360 -20.158 -13.792 1.00 36.16 459 SER A N 1
ATOM 3628 C CA . SER A 1 459 ? 7.913 -18.842 -13.468 1.00 36.16 459 SER A CA 1
ATOM 3629 C C . SER A 1 459 ? 8.273 -18.823 -11.978 1.00 36.16 459 SER A C 1
ATOM 3631 O O . SER A 1 459 ? 7.408 -18.813 -11.102 1.00 36.16 459 SER A O 1
ATOM 3633 N N . GLU A 1 460 ? 9.570 -18.878 -11.679 1.00 50.31 460 GLU A N 1
ATOM 3634 C CA . GLU A 1 460 ? 10.150 -18.881 -10.328 1.00 50.31 460 GLU A CA 1
ATOM 3635 C C . GLU A 1 460 ? 10.123 -17.490 -9.669 1.00 50.31 460 GLU A C 1
ATOM 3637 O O . GLU A 1 460 ? 11.154 -16.999 -9.222 1.00 50.31 460 GLU A O 1
ATOM 3642 N N . CYS A 1 461 ? 8.971 -16.813 -9.621 1.00 51.34 461 CYS A N 1
ATOM 3643 C CA . CYS A 1 461 ? 8.934 -15.432 -9.137 1.00 51.34 461 CYS A CA 1
ATOM 3644 C C . CYS A 1 461 ? 7.851 -15.124 -8.110 1.00 51.34 461 CYS A C 1
ATOM 3646 O O . CYS A 1 461 ? 6.674 -15.440 -8.287 1.00 51.34 461 CYS A O 1
ATOM 3648 N N . GLY A 1 462 ? 8.302 -14.421 -7.072 1.00 50.31 462 GLY A N 1
ATOM 3649 C CA . GLY A 1 462 ? 7.500 -13.843 -6.007 1.00 50.31 462 GLY A CA 1
ATOM 3650 C C . GLY A 1 462 ? 7.402 -14.710 -4.753 1.00 50.31 462 GLY A C 1
ATOM 3651 O O . GLY A 1 462 ? 7.582 -15.931 -4.804 1.00 50.31 462 GLY A O 1
ATOM 3652 N N . TRP A 1 463 ? 7.115 -14.064 -3.624 1.00 50.62 463 TRP A N 1
ATOM 3653 C CA . TRP A 1 463 ? 6.689 -14.751 -2.402 1.00 50.62 463 TRP A CA 1
ATOM 3654 C C . TRP A 1 463 ? 5.337 -15.447 -2.645 1.00 50.62 463 TRP A C 1
ATOM 3656 O O . TRP A 1 463 ? 4.511 -14.933 -3.398 1.00 50.62 463 TRP A O 1
ATOM 3666 N N . GLU A 1 464 ? 5.099 -16.623 -2.052 1.00 42.38 464 GLU A N 1
ATOM 3667 C CA . GLU A 1 464 ? 3.783 -17.282 -2.139 1.00 42.38 464 GLU A CA 1
ATOM 3668 C C . GLU A 1 464 ? 2.728 -16.397 -1.449 1.00 42.38 464 GLU A C 1
ATOM 3670 O O . GLU A 1 464 ? 2.913 -16.031 -0.286 1.00 42.38 464 GLU A O 1
ATOM 3675 N N . ARG A 1 465 ? 1.670 -16.008 -2.182 1.00 42.03 465 ARG A N 1
ATOM 3676 C CA . ARG A 1 465 ? 0.671 -15.001 -1.756 1.00 42.03 465 ARG A CA 1
ATOM 3677 C C . ARG A 1 465 ? -0.665 -15.565 -1.305 1.00 42.03 465 ARG A C 1
ATOM 3679 O O . ARG A 1 465 ? -1.323 -16.206 -2.148 1.00 42.03 465 ARG A O 1
#

Sequence (465 aa):
MSPVKFKLPIEIMKATLFSSFLLLFSLNLVGRCSTAAQNKSLNARISFDVGIVLDLESTLGKMSKVCISIALDDFYTTHNNYNTKLILHWRDSNEDDMEAASMVMFLMPSHFLTHLEVMVNLSTDWSSTKSGNFYFKIKVLFLLCNSNPGTLDLLNNVRVKAIIGPQTSAQAQFVAELVDKYHVPMLSFSATSPFISSIRTPYFIRTALSDFSQVNAIAAIIKAFGWREVIQIWEDTLYGNGVIRFLTDALQEVDTHVSYRYVISQEMTNDEIAQELYKLKKIQTRVFIVHSSPSLNSHLFFKANELGMMSEGFVWIVTDGVASFLDSMNSSVIQTILGVLGVRPYVQESNEMHKFTKRWKRKFLNDNPSIDRAEINIFGLWAYDTVCPLANAAEEAASKYPNLMNTQTRHNSNELVKLGVSEMGPSLRDAILKTNFKLPKRPIQSNQGATGSISLPNSECGWER